Protein AF-A0A9D4VTW4-F1 (afdb_monomer_lite)

InterPro domains:
  IPR009448 UDP-glucose:Glycoprotein Glucosyltransferase [PF06427] (560-600)
  IPR009448 UDP-glucose:Glycoprotein Glucosyltransferase [PTHR11226] (355-601)
  IPR040692 UGGT, thioredoxin-like domain 3 [PF18402] (19-283)

Secondary structure (DSSP, 8-state):
---B-----PPPTT--PEE---STT-EES--TTT-GGGTTSB--GGGGSS---TT----BSS---EEEEEE-TTSHHHHHHHHHHHHHHHTT-SSEEEEEE--HHHHHHHHH---STTGGGPPPPHHHHHHHHHHHHHHHH-HHHHHHHHHHHHHHHHTT-SS-TT----HHHHHHHHHHHHTTT-SS-HHHHHHHHTT-HHHHHHHHHHHHHHHHHTGGGSSEEEEETTEEE-SSHHHHHHHHHHHHHHHHHHHHTTSS-TTS-HHHHHHHHHEES---TTTS-SSPP----TTHHHHSS--GGGGPPP---TTSSSS--SS----B--TTSHHHHHHHHHHHHHHHH--STHHHHIIIIIHHHHHHHHH---SSS-GGG--HHHHHHHHHHHHHHHHTS---S----GGG---SSSEEEE--TT-S-EEEEEE-TTSHHHHHHHHHHHHHHHHH--EEEEEE---S--SS-S--S--------TTTT---S-S--S------S--TTSEE-------TTEEEEEEEESS-SSSEEGGGS-TT----EEEEEEEEEEEEE---TTS---TT-EEEEE-SS-S-SEEEE--SSTTEEEEEE-SS--EEEE-

Foldseek 3Di:
DWAWFFDAQDDDDPLQFFAPLDDPQKAWPDQLQDDPVLVPAAQDPCQLQDDDPPLDAHSHSAALKEKEKEAQLQDLVRLVLLVVVVVCVVVPHNYTYIYQYADLVLLVVCVVDVDPVCNVVDDDDPSLLLQLLLVVCCVPPNNNLSSQLSNQLNVLVVVDPDDDDDPRRDPVSSLVSSCVSCVVPDDDDSVVVVVVSVVDVVSSVSRSVSNVQCVQQACSVPNMWIRMLRGTFDSDPVRVSVVSVVSSVVSNVCVVVVVDDSPDRNSCVSCVVRHDRYDHCVNDPPPDDDFDQCVCCCPDPNVVPVPHDDDADPVCPQPADLDTGTHTADPVDPVSVVVVVVVVVPRVVDDPSSVVCCVPQLVVVLVVLVVDDDPPDDPVCPGSVNSNVVSRNVRRVVSVDDDDPPDDDPPPDDADPQKDWQDDPPAPDEEEAEDAPLAPVVLVVVLVVVVCCVPRVHGYIYGHDHDPDDPDRSDPDDDDDWDDDPVLVPDPDPPPSGTDDDDPPDDQADFDADDDDDPPQFDKDWDDFPDDRGGDHLVPDPPVSDGDIDMDRPFTKDKDADADPVRFAPFQWKKAKDAPVGRGDWIWTQHRPRSMIMDTDDDDDIDMDTD

Radius of gyration: 33.98 Å; chains: 1; bounding box: 85×69×94 Å

Structure (mmCIF, N/CA/C/O backbone):
data_AF-A0A9D4VTW4-F1
#
_entry.id   AF-A0A9D4VTW4-F1
#
loop_
_atom_site.group_PDB
_atom_site.id
_atom_site.type_symbol
_atom_site.label_atom_id
_atom_site.label_alt_id
_atom_site.label_comp_id
_atom_site.label_asym_id
_atom_site.label_entity_id
_atom_site.label_seq_id
_atom_site.pdbx_PDB_ins_code
_atom_site.Cartn_x
_atom_site.Cartn_y
_atom_site.Cartn_z
_atom_site.occupancy
_atom_site.B_iso_or_equiv
_atom_site.auth_seq_id
_atom_site.auth_comp_id
_atom_site.auth_asym_id
_atom_site.auth_atom_id
_atom_site.pdbx_PDB_model_num
ATOM 1 N N . MET A 1 1 ? 24.074 -20.676 17.812 1.00 28.50 1 MET A N 1
ATOM 2 C CA . MET A 1 1 ? 23.589 -21.640 16.801 1.00 28.50 1 MET A CA 1
ATOM 3 C C . MET A 1 1 ? 22.209 -21.194 16.371 1.00 28.50 1 MET A C 1
ATOM 5 O O . MET A 1 1 ? 21.266 -21.345 17.136 1.00 28.50 1 MET A O 1
ATOM 9 N N . THR A 1 2 ? 22.116 -20.573 15.202 1.00 24.80 2 THR A N 1
ATOM 10 C CA . THR A 1 2 ? 20.864 -20.032 14.665 1.00 24.80 2 THR A CA 1
ATOM 11 C C . THR A 1 2 ? 20.174 -21.141 13.878 1.00 24.80 2 THR A C 1
ATOM 13 O O . THR A 1 2 ? 20.740 -21.631 12.908 1.00 24.80 2 THR A O 1
ATOM 16 N N . THR A 1 3 ? 18.994 -21.581 14.317 1.00 28.58 3 THR A N 1
ATOM 17 C CA . THR A 1 3 ? 18.165 -22.536 13.558 1.00 28.58 3 THR A CA 1
ATOM 18 C C . THR A 1 3 ? 17.071 -21.756 12.852 1.00 28.58 3 THR A C 1
ATOM 20 O O . THR A 1 3 ? 16.544 -20.812 13.439 1.00 28.58 3 THR A O 1
ATOM 23 N N . VAL A 1 4 ? 16.771 -22.119 11.602 1.00 27.42 4 VAL A N 1
ATOM 24 C CA . VAL A 1 4 ? 16.032 -21.252 10.684 1.00 27.42 4 VAL A CA 1
ATOM 25 C C . VAL A 1 4 ? 14.791 -21.974 10.082 1.00 27.42 4 VAL A C 1
ATOM 27 O O . VAL A 1 4 ? 14.955 -22.600 9.045 1.00 27.42 4 VAL A O 1
ATOM 30 N N . CYS A 1 5 ? 13.572 -21.902 10.709 1.00 31.17 5 CYS A N 1
ATOM 31 C CA . CYS A 1 5 ? 12.239 -22.448 10.215 1.00 31.17 5 CYS A CA 1
ATOM 32 C C . CYS A 1 5 ? 10.919 -21.510 10.195 1.00 31.17 5 CYS A C 1
ATOM 34 O O . CYS A 1 5 ? 10.189 -21.504 11.178 1.00 31.17 5 CYS A O 1
ATOM 36 N N . MET A 1 6 ? 10.628 -20.742 9.102 1.00 29.69 6 MET A N 1
ATOM 37 C CA . MET A 1 6 ? 10.018 -19.365 8.817 1.00 29.69 6 MET A CA 1
ATOM 38 C C . MET A 1 6 ? 8.586 -19.368 8.425 1.00 29.69 6 MET A C 1
ATOM 40 O O . MET A 1 6 ? 8.117 -20.375 7.957 1.00 29.69 6 MET A O 1
ATOM 44 N N . TRP A 1 7 ? 7.972 -18.192 8.388 1.00 28.70 7 TRP A N 1
ATOM 45 C CA . TRP A 1 7 ? 6.706 -18.042 7.722 1.00 28.70 7 TRP A CA 1
ATOM 46 C C . TRP A 1 7 ? 6.630 -16.823 6.819 1.00 28.70 7 TRP A C 1
ATOM 48 O O . TRP A 1 7 ? 6.886 -15.705 7.254 1.00 28.70 7 TRP A O 1
ATOM 58 N N . GLU A 1 8 ? 6.162 -17.071 5.602 1.00 29.61 8 GLU A N 1
ATOM 59 C CA . GLU A 1 8 ? 5.445 -16.098 4.791 1.00 29.61 8 GLU A CA 1
ATOM 60 C C . GLU A 1 8 ? 4.036 -16.657 4.571 1.00 29.61 8 GLU A C 1
ATOM 62 O O . GLU A 1 8 ? 3.867 -17.766 4.075 1.00 29.61 8 GLU A O 1
ATOM 67 N N . VAL A 1 9 ? 3.017 -15.893 4.959 1.00 28.67 9 VAL A N 1
ATOM 68 C CA . VAL A 1 9 ? 1.642 -16.096 4.495 1.00 28.67 9 VAL A CA 1
ATOM 69 C C . VAL A 1 9 ? 1.383 -14.949 3.541 1.00 28.67 9 VAL A C 1
ATOM 71 O O . VAL A 1 9 ? 1.337 -13.802 3.982 1.00 28.67 9 VAL A O 1
ATOM 74 N N . TYR A 1 10 ? 1.258 -15.231 2.243 1.00 36.84 10 TYR A N 1
ATOM 75 C CA . TYR A 1 10 ? 1.060 -14.159 1.276 1.00 36.84 10 TYR A CA 1
ATOM 76 C C . TYR A 1 10 ? -0.414 -13.772 1.120 1.00 36.84 10 TYR A C 1
ATOM 78 O O . TYR A 1 10 ? -1.282 -14.617 0.878 1.00 36.84 10 TYR A O 1
ATOM 86 N N . ALA A 1 11 ? -0.669 -12.470 1.225 1.00 30.23 11 ALA A N 1
ATOM 87 C CA . ALA A 1 11 ? -1.923 -11.841 0.847 1.00 30.23 11 ALA A CA 1
ATOM 88 C C . ALA A 1 11 ? -2.089 -11.896 -0.675 1.00 30.23 11 ALA A C 1
ATOM 90 O O . ALA A 1 11 ? -1.187 -11.503 -1.405 1.00 30.23 11 ALA A O 1
ATOM 91 N N . GLY A 1 12 ? -3.234 -12.374 -1.168 1.00 29.83 12 GLY A N 1
ATOM 92 C CA . GLY A 1 12 ? -3.516 -12.270 -2.601 1.00 29.83 12 GLY A CA 1
ATOM 93 C C . GLY A 1 12 ? -3.605 -10.802 -3.015 1.00 29.83 12 GLY A C 1
ATOM 94 O O . GLY A 1 12 ? -4.120 -9.989 -2.251 1.00 29.83 12 GLY A O 1
ATOM 95 N N . GLU A 1 13 ? -3.129 -10.479 -4.219 1.00 33.28 13 GLU A N 1
ATOM 96 C CA . GLU A 1 13 ? -3.271 -9.150 -4.822 1.00 33.28 13 GLU A CA 1
ATOM 97 C C . GLU A 1 13 ? -4.722 -8.649 -4.648 1.00 33.28 13 GLU A C 1
ATOM 99 O O . GLU A 1 13 ? -5.662 -9.272 -5.140 1.00 33.28 13 GLU A O 1
ATOM 104 N N . SER A 1 14 ? -4.904 -7.535 -3.928 1.00 40.53 14 SER A N 1
ATOM 105 C CA . SER A 1 14 ? -6.191 -6.884 -3.599 1.00 40.53 14 SER A CA 1
ATOM 106 C C . SER A 1 14 ? -7.183 -7.599 -2.654 1.00 40.53 14 SER A C 1
ATOM 108 O O . SER A 1 14 ? -8.267 -7.058 -2.421 1.00 40.53 14 SER A O 1
ATOM 110 N N . ASP A 1 15 ? -6.822 -8.719 -2.014 1.00 47.00 15 ASP A N 1
ATOM 111 C CA . ASP A 1 15 ? -7.605 -9.278 -0.893 1.00 47.00 15 ASP A CA 1
ATOM 112 C C . ASP A 1 15 ? -7.419 -8.397 0.369 1.00 47.00 15 ASP A C 1
ATOM 114 O O . ASP A 1 15 ? -6.672 -8.751 1.283 1.00 47.00 15 ASP A O 1
ATOM 118 N N . MET A 1 16 ? -8.087 -7.234 0.444 1.00 63.81 16 MET A N 1
ATOM 119 C CA . MET A 1 16 ? -8.122 -6.436 1.680 1.00 63.81 16 MET A CA 1
ATOM 120 C C . MET A 1 16 ? -8.770 -7.270 2.794 1.00 63.81 16 MET A C 1
ATOM 122 O O . MET A 1 16 ? -9.972 -7.555 2.754 1.00 63.81 16 MET A O 1
ATOM 126 N N . PHE A 1 17 ? -7.986 -7.674 3.791 1.00 73.62 17 PHE A N 1
ATOM 127 C CA . PHE A 1 17 ? -8.484 -8.537 4.857 1.00 73.62 17 PHE A CA 1
ATOM 128 C C . PHE A 1 17 ? -9.530 -7.821 5.711 1.00 73.62 17 PHE A C 1
ATOM 130 O O . PHE A 1 17 ? -9.332 -6.687 6.150 1.00 73.62 17 PHE A O 1
ATOM 137 N N . ARG A 1 18 ? -10.629 -8.519 6.010 1.00 86.25 18 ARG A N 1
ATOM 138 C CA . ARG A 1 18 ? -11.649 -8.040 6.943 1.00 86.25 18 ARG A CA 1
ATOM 139 C C . ARG A 1 18 ? -11.448 -8.686 8.304 1.00 86.25 18 ARG A C 1
ATOM 141 O O . ARG A 1 18 ? -11.445 -9.903 8.406 1.00 86.25 18 ARG A O 1
ATOM 148 N N . VAL A 1 19 ? -11.323 -7.897 9.361 1.00 87.81 19 VAL A N 1
ATOM 149 C CA . VAL A 1 19 ? -11.258 -8.378 10.744 1.00 87.81 19 VAL A CA 1
ATOM 150 C C . VAL A 1 19 ? -12.671 -8.673 11.253 1.00 87.81 19 VAL A C 1
ATOM 152 O O . VAL A 1 19 ? -13.541 -7.800 11.227 1.00 87.81 19 VAL A O 1
ATOM 155 N N . ASP A 1 20 ? -12.912 -9.886 11.753 1.00 89.12 20 ASP A N 1
ATOM 156 C CA . ASP A 1 20 ? -14.178 -10.255 12.393 1.00 89.12 20 ASP A CA 1
ATOM 157 C C . ASP A 1 20 ? -14.248 -9.701 13.823 1.00 89.12 20 ASP A C 1
ATOM 159 O O . ASP A 1 20 ? -13.893 -10.354 14.803 1.00 89.12 20 ASP A O 1
ATOM 163 N N . PHE A 1 21 ? -14.721 -8.460 13.939 1.00 88.94 21 PHE A N 1
ATOM 164 C CA . PHE A 1 21 ? -14.881 -7.754 15.212 1.00 88.94 21 PHE A CA 1
ATOM 165 C C . PHE A 1 21 ? -16.190 -8.086 15.957 1.00 88.94 21 PHE A C 1
ATOM 167 O O . PHE A 1 21 ? -16.496 -7.442 16.968 1.00 88.94 21 PHE A O 1
ATOM 174 N N . ARG A 1 22 ? -17.000 -9.051 15.486 1.00 88.12 22 ARG A N 1
ATOM 175 C CA . ARG A 1 22 ? -18.321 -9.350 16.072 1.00 88.12 22 ARG A CA 1
ATOM 176 C C . ARG A 1 22 ? -18.183 -9.835 17.515 1.00 88.12 22 ARG A C 1
ATOM 178 O O . ARG A 1 22 ? -17.827 -10.977 17.790 1.00 88.12 22 ARG A O 1
ATOM 185 N N . SER A 1 23 ? -18.511 -8.959 18.461 1.00 84.75 23 SER A N 1
ATOM 186 C CA . SER A 1 23 ? -18.488 -9.267 19.889 1.00 84.75 23 SER A CA 1
ATOM 187 C C . SER A 1 23 ? -19.544 -8.477 20.662 1.00 84.75 23 SER A C 1
ATOM 189 O O . SER A 1 23 ? -20.019 -7.428 20.226 1.00 84.75 23 SER A O 1
ATOM 191 N N . THR A 1 24 ? -19.875 -8.959 21.860 1.00 82.44 24 THR A N 1
ATOM 192 C CA . THR A 1 24 ? -20.748 -8.277 22.832 1.00 82.44 24 THR A CA 1
ATOM 193 C C . THR A 1 24 ? -20.161 -6.968 23.374 1.00 82.44 24 THR A C 1
ATOM 195 O O . THR A 1 24 ? -20.886 -6.183 23.985 1.00 82.44 24 THR A O 1
ATOM 198 N N . HIS A 1 25 ? -18.866 -6.733 23.147 1.00 88.00 25 HIS A N 1
ATOM 199 C CA . HIS A 1 25 ? -18.105 -5.583 23.635 1.00 88.00 25 HIS A CA 1
ATOM 200 C C . HIS A 1 25 ? -18.086 -4.410 22.643 1.00 88.00 25 HIS A C 1
ATOM 202 O O . HIS A 1 25 ? -17.553 -3.355 22.964 1.00 88.00 25 HIS A O 1
ATOM 208 N N . VAL A 1 26 ? -18.686 -4.545 21.453 1.00 91.06 26 VAL A N 1
ATOM 209 C CA . VAL A 1 26 ? -18.862 -3.411 20.532 1.00 91.06 26 VAL A CA 1
ATOM 210 C C . VAL A 1 26 ? -20.073 -2.580 20.958 1.00 91.06 26 VAL A C 1
ATOM 212 O O . VAL A 1 26 ? -21.210 -3.056 21.001 1.00 91.06 26 VAL A O 1
ATOM 215 N N . HIS A 1 27 ? -19.838 -1.308 21.262 1.00 93.06 27 HIS A N 1
ATOM 216 C CA . HIS A 1 27 ? -20.856 -0.366 21.712 1.00 93.06 27 HIS A CA 1
ATOM 217 C C . HIS A 1 27 ? -21.333 0.504 20.544 1.00 93.06 27 HIS A C 1
ATOM 219 O O . HIS A 1 27 ? -20.733 1.534 20.250 1.00 93.06 27 HIS A O 1
ATOM 225 N N . TYR A 1 28 ? -22.417 0.097 19.878 1.00 93.88 28 TYR A N 1
ATOM 226 C CA . TYR A 1 28 ? -23.031 0.873 18.793 1.00 93.88 28 TYR A CA 1
ATOM 227 C C . TYR A 1 28 ? -23.793 2.095 19.315 1.00 93.88 28 TYR A C 1
ATOM 229 O O . TYR A 1 28 ? -24.642 1.950 20.192 1.00 93.88 28 TYR A O 1
ATOM 237 N N . LEU A 1 29 ? -23.520 3.272 18.746 1.00 93.19 29 LEU A N 1
ATOM 238 C CA . LEU A 1 29 ? -24.198 4.534 19.066 1.00 93.19 29 LEU A CA 1
ATOM 239 C C . LEU A 1 29 ? -25.601 4.610 18.443 1.00 93.19 29 LEU A C 1
ATOM 241 O O . LEU A 1 29 ? -26.514 5.137 19.072 1.00 93.19 29 LEU A O 1
ATOM 245 N N . ASN A 1 30 ? -25.768 4.080 17.228 1.00 93.38 30 ASN A N 1
ATOM 246 C CA . ASN A 1 30 ? -27.001 4.156 16.443 1.00 93.38 30 ASN A CA 1
ATOM 247 C C . ASN A 1 30 ? -27.409 2.802 15.824 1.00 93.38 30 ASN A C 1
ATOM 249 O O . ASN A 1 30 ? -26.611 1.865 15.681 1.00 93.38 30 ASN A O 1
ATOM 253 N N . ASN A 1 31 ? -28.671 2.715 15.406 1.00 91.62 31 ASN A N 1
ATOM 254 C CA . ASN A 1 31 ? -29.213 1.653 14.572 1.00 91.62 31 ASN A CA 1
ATOM 255 C C . ASN A 1 31 ? -30.052 2.238 13.420 1.00 91.62 31 ASN A C 1
ATOM 257 O O . ASN A 1 31 ? -31.198 2.653 13.600 1.00 91.62 31 ASN A O 1
ATOM 261 N N . LEU A 1 32 ? -29.489 2.202 12.206 1.00 91.12 32 LEU A N 1
ATOM 262 C CA . LEU A 1 32 ? -30.102 2.737 10.981 1.00 91.12 32 LEU A CA 1
ATOM 263 C C . LEU A 1 32 ? -31.482 2.139 10.656 1.00 91.12 32 LEU A C 1
ATOM 265 O O . LEU A 1 32 ? -32.271 2.768 9.956 1.00 91.12 32 LEU A O 1
ATOM 269 N N . GLU A 1 33 ? -31.782 0.930 11.134 1.00 90.31 33 GLU A N 1
ATOM 270 C CA . GLU A 1 33 ? -33.054 0.249 10.864 1.00 90.31 33 GLU A CA 1
ATOM 271 C C . GLU A 1 33 ? -34.133 0.571 11.907 1.00 90.31 33 GLU A C 1
ATOM 273 O O . GLU A 1 33 ? -35.311 0.666 11.554 1.00 90.31 33 GLU A O 1
ATOM 278 N N . GLU A 1 34 ? -33.754 0.804 13.165 1.00 90.81 34 GLU A N 1
ATOM 279 C CA . GLU A 1 34 ? -34.679 0.924 14.302 1.00 90.81 34 GLU A CA 1
ATOM 280 C C . GLU A 1 34 ? -34.909 2.371 14.760 1.00 90.81 34 GLU A C 1
ATOM 282 O O . GLU A 1 34 ? -36.046 2.718 15.095 1.00 90.81 34 GLU A O 1
ATOM 287 N N . ASP A 1 35 ? -33.881 3.229 14.751 1.00 91.00 35 ASP A N 1
ATOM 288 C CA . ASP A 1 35 ? -33.972 4.539 15.401 1.00 91.00 35 ASP A CA 1
ATOM 289 C C . ASP A 1 35 ? -34.968 5.470 14.696 1.00 91.00 35 ASP A C 1
ATOM 291 O O . ASP A 1 35 ? -34.979 5.628 13.469 1.00 91.00 35 ASP A O 1
ATOM 295 N N . GLY A 1 36 ? -35.753 6.203 15.493 1.00 88.56 36 GLY A N 1
ATOM 296 C CA . GLY A 1 36 ? -36.724 7.178 14.988 1.00 88.56 36 GLY A CA 1
ATOM 297 C C . GLY A 1 36 ? -36.108 8.274 14.105 1.00 88.56 36 GLY A C 1
ATOM 298 O O . GLY A 1 36 ? -36.799 8.810 13.237 1.00 88.56 36 GLY A O 1
ATOM 299 N N . LYS A 1 37 ? -34.807 8.555 14.270 1.00 89.12 37 LYS A N 1
ATOM 300 C CA . LYS A 1 37 ? -34.032 9.506 13.458 1.00 89.12 37 LYS A CA 1
ATOM 301 C C . LYS A 1 37 ? -34.052 9.160 11.963 1.00 89.12 37 LYS A C 1
ATOM 303 O O . LYS A 1 37 ? -34.199 10.056 11.136 1.00 89.12 37 LYS A O 1
ATOM 308 N N . TYR A 1 38 ? -33.973 7.873 11.622 1.00 91.56 38 TYR A N 1
ATOM 309 C CA . TYR A 1 38 ? -33.870 7.386 10.241 1.00 91.56 38 TYR A CA 1
ATOM 310 C C . TYR A 1 38 ? -35.226 6.994 9.635 1.00 91.56 38 TYR A C 1
ATOM 312 O O . TYR A 1 38 ? -35.289 6.449 8.536 1.00 91.56 38 TYR A O 1
ATOM 320 N N . LYS A 1 39 ? -36.345 7.288 10.315 1.00 90.12 39 LYS A N 1
ATOM 321 C CA . LYS A 1 39 ? -37.698 6.892 9.880 1.00 90.12 39 LYS A CA 1
ATOM 322 C C . LYS A 1 39 ? -38.086 7.425 8.492 1.00 90.12 39 LYS A C 1
ATOM 324 O O . LYS A 1 39 ? -38.875 6.781 7.805 1.00 90.12 39 LYS A O 1
ATOM 329 N N . TRP A 1 40 ? -37.550 8.581 8.104 1.00 89.56 40 TRP A N 1
ATOM 330 C CA . TRP A 1 40 ? -37.791 9.251 6.816 1.00 89.56 40 TRP A CA 1
ATOM 331 C C . TRP A 1 40 ? -37.041 8.599 5.649 1.00 89.56 40 TRP A C 1
ATOM 333 O O . TRP A 1 40 ? -37.392 8.820 4.491 1.00 89.56 40 TRP A O 1
ATOM 343 N N . TRP A 1 41 ? -35.994 7.826 5.946 1.00 91.44 41 TRP A N 1
ATOM 344 C CA . TRP A 1 41 ? -35.188 7.145 4.943 1.00 91.44 41 TRP A CA 1
ATOM 345 C C . TRP A 1 41 ? -35.923 5.916 4.415 1.00 91.44 41 TRP A C 1
ATOM 347 O O . TRP A 1 41 ? -36.649 5.223 5.137 1.00 91.44 41 TRP A O 1
ATOM 357 N N . ARG A 1 42 ? -35.720 5.629 3.133 1.00 89.81 42 ARG A N 1
ATOM 358 C CA . ARG A 1 42 ? -36.356 4.498 2.461 1.00 89.81 42 ARG A CA 1
ATOM 359 C C . ARG A 1 42 ? -35.579 3.217 2.758 1.00 89.81 42 ARG A C 1
ATOM 361 O O . ARG A 1 42 ? -34.358 3.223 2.871 1.00 89.81 42 ARG A O 1
ATOM 368 N N . ASN A 1 43 ? -36.292 2.103 2.879 1.00 87.12 43 ASN A N 1
ATOM 369 C CA . ASN A 1 43 ? -35.738 0.784 3.210 1.00 87.12 43 ASN A CA 1
ATOM 370 C C . ASN A 1 43 ? -35.455 -0.092 1.970 1.00 87.12 43 ASN A C 1
ATOM 372 O O . ASN A 1 43 ? -35.192 -1.288 2.102 1.00 87.12 43 ASN A O 1
ATOM 376 N N . ASN A 1 44 ? -35.546 0.472 0.763 1.00 88.94 44 ASN A N 1
ATOM 377 C CA . ASN A 1 44 ? -35.358 -0.265 -0.480 1.00 88.94 44 ASN A CA 1
ATOM 378 C C . ASN A 1 44 ? -33.868 -0.364 -0.838 1.00 88.94 44 ASN A C 1
ATOM 380 O O . ASN A 1 44 ? -33.237 0.628 -1.190 1.00 88.94 44 ASN A O 1
ATOM 384 N N . LEU A 1 45 ? -33.323 -1.581 -0.805 1.00 87.56 45 LEU A N 1
ATOM 385 C CA . LEU A 1 45 ? -31.921 -1.860 -1.128 1.00 87.56 45 LEU A CA 1
ATOM 386 C C . LEU A 1 45 ? -31.536 -1.438 -2.557 1.00 87.56 45 LEU A C 1
ATOM 388 O O . LEU A 1 45 ? -30.409 -1.007 -2.779 1.00 87.56 45 LEU A O 1
ATOM 392 N N . ASN A 1 46 ? -32.473 -1.489 -3.510 1.00 87.94 46 ASN A N 1
ATOM 393 C CA . ASN A 1 46 ? -32.211 -1.141 -4.912 1.00 87.94 46 ASN A CA 1
ATOM 394 C C . ASN A 1 46 ? -31.846 0.343 -5.109 1.00 87.94 46 ASN A C 1
ATOM 396 O O . ASN A 1 46 ? -31.316 0.709 -6.154 1.00 87.94 46 ASN A O 1
ATOM 400 N N . GLU A 1 47 ? -32.072 1.203 -4.110 1.00 86.94 47 GLU A N 1
ATOM 401 C CA . GLU A 1 47 ? -31.636 2.604 -4.146 1.00 86.94 47 GLU A CA 1
ATOM 402 C C . GLU A 1 47 ? -30.116 2.767 -4.071 1.00 86.94 47 GLU A C 1
ATOM 404 O O . GLU A 1 47 ? -29.603 3.838 -4.399 1.00 86.94 47 GLU A O 1
ATOM 409 N N . ILE A 1 48 ? -29.371 1.707 -3.732 1.00 88.69 48 ILE A N 1
ATOM 410 C CA . ILE A 1 48 ? -27.916 1.708 -3.883 1.00 88.69 48 ILE A CA 1
ATOM 411 C C . ILE A 1 48 ? -27.491 1.785 -5.361 1.00 88.69 48 ILE A C 1
ATOM 413 O O . ILE A 1 48 ? -26.432 2.328 -5.651 1.00 88.69 48 ILE A O 1
ATOM 417 N N . LEU A 1 49 ? -28.323 1.322 -6.303 1.00 88.56 49 LEU A N 1
ATOM 418 C CA . LEU A 1 49 ? -27.988 1.225 -7.733 1.00 88.56 49 LEU A CA 1
ATOM 419 C C . LEU A 1 49 ? -28.279 2.504 -8.545 1.00 88.56 49 LEU A C 1
ATOM 421 O O . LEU A 1 49 ? -27.833 2.626 -9.681 1.00 88.56 49 LEU A O 1
ATOM 425 N N . VAL A 1 50 ? -29.042 3.458 -8.002 1.00 85.75 50 VAL A N 1
ATOM 426 C CA . VAL A 1 50 ? -29.444 4.686 -8.721 1.0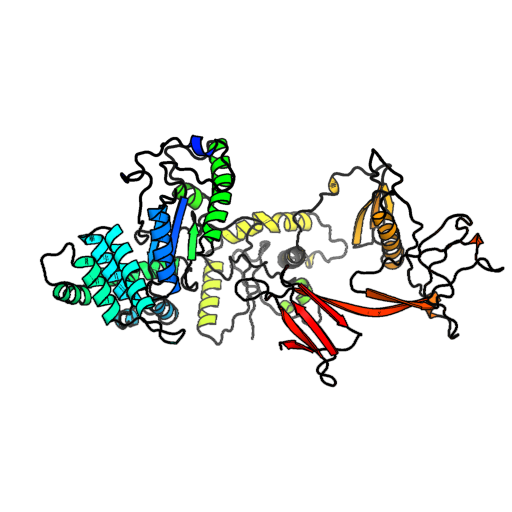0 85.75 50 VAL A CA 1
ATOM 427 C C . VAL A 1 50 ? -28.240 5.633 -8.846 1.00 85.75 50 VAL A C 1
ATOM 429 O O . VAL A 1 50 ? -27.642 5.920 -7.817 1.00 85.75 50 VAL A O 1
ATOM 432 N N . PRO A 1 51 ? -27.845 6.168 -10.012 1.00 80.50 51 PRO A N 1
ATOM 433 C CA . PRO A 1 51 ? -26.698 7.082 -10.084 1.00 80.50 51 PRO A CA 1
ATOM 434 C C . PRO A 1 51 ? -26.887 8.326 -9.191 1.00 80.50 51 PRO A C 1
ATOM 436 O O . PRO A 1 51 ? -27.979 8.888 -9.122 1.00 80.50 51 PRO A O 1
ATOM 439 N N . VAL A 1 52 ? -25.819 8.741 -8.503 1.00 80.81 52 VAL A N 1
ATOM 440 C CA . VAL A 1 52 ? -25.742 9.964 -7.677 1.00 80.81 52 VAL A CA 1
ATOM 441 C C . VAL A 1 52 ? -24.502 10.761 -8.071 1.00 80.81 52 VAL A C 1
ATOM 443 O O . VAL A 1 52 ? -23.599 10.216 -8.709 1.00 80.81 52 VAL A O 1
ATOM 446 N N . PHE A 1 53 ? -24.446 12.041 -7.704 1.00 79.00 53 PHE A N 1
ATOM 447 C CA . PHE A 1 53 ? -23.247 12.845 -7.931 1.00 79.00 53 PHE A CA 1
ATOM 448 C C . PHE A 1 53 ? -22.072 12.337 -7.069 1.00 79.00 53 PHE A C 1
ATOM 450 O O . PHE A 1 53 ? -22.305 11.907 -5.935 1.00 79.00 53 PHE A O 1
ATOM 457 N N . PRO A 1 54 ? -20.821 12.387 -7.568 1.00 70.38 54 PRO A N 1
ATOM 458 C CA . PRO A 1 54 ? -19.639 12.038 -6.780 1.00 70.38 54 PRO A CA 1
ATOM 459 C C . PRO A 1 54 ? -19.603 12.783 -5.437 1.00 70.38 54 PRO A C 1
ATOM 461 O O . PRO A 1 54 ? -19.923 13.969 -5.374 1.00 70.38 54 PRO A O 1
ATOM 464 N N . GLY A 1 55 ? -19.254 12.073 -4.361 1.00 71.44 55 GLY A N 1
ATOM 465 C CA . GLY A 1 55 ? -19.263 12.596 -2.987 1.00 71.44 55 GLY A CA 1
ATOM 466 C C . GLY A 1 55 ? -20.634 12.614 -2.290 1.00 71.44 55 GLY A C 1
ATOM 467 O O . GLY A 1 55 ? -20.696 12.853 -1.086 1.00 71.44 55 GLY A O 1
ATOM 468 N N . GLN A 1 56 ? -21.746 12.330 -2.984 1.00 82.19 56 GLN A N 1
ATOM 469 C CA . GLN A 1 56 ? -23.070 12.291 -2.355 1.00 82.19 56 GLN A CA 1
ATOM 470 C C . GLN A 1 56 ? -23.381 10.915 -1.738 1.00 82.19 56 GLN A C 1
ATOM 472 O O . GLN A 1 56 ? -23.706 9.954 -2.438 1.00 82.19 56 GLN A O 1
ATOM 477 N N . LEU A 1 57 ? -23.366 10.835 -0.404 1.00 83.50 57 LEU A N 1
ATOM 478 C CA . LEU A 1 57 ? -23.720 9.619 0.337 1.00 83.50 57 LEU A CA 1
ATOM 479 C C . LEU A 1 57 ? -25.226 9.292 0.268 1.00 83.50 57 LEU A C 1
ATOM 481 O O . LEU A 1 57 ? -26.091 10.171 0.308 1.00 83.50 57 LEU A O 1
ATOM 485 N N . ARG A 1 58 ? -25.552 7.994 0.214 1.00 86.44 58 ARG A N 1
ATOM 486 C CA . ARG A 1 58 ? -26.928 7.486 0.063 1.00 86.44 58 ARG A CA 1
ATOM 487 C C . ARG A 1 58 ? -27.616 7.260 1.404 1.00 86.44 58 ARG A C 1
ATOM 489 O O . ARG A 1 58 ? -27.188 6.427 2.196 1.00 86.44 58 ARG A O 1
ATOM 496 N N . GLN A 1 59 ? -28.748 7.919 1.617 1.00 88.94 59 GLN A N 1
ATOM 497 C CA . GLN A 1 59 ? -29.560 7.781 2.830 1.00 88.94 59 GLN A CA 1
ATOM 498 C C . GLN A 1 59 ? -30.524 6.584 2.742 1.00 88.94 59 GLN A C 1
ATOM 500 O O . GLN A 1 59 ? -31.718 6.742 2.485 1.00 88.94 59 GLN A O 1
ATOM 505 N N . ILE A 1 60 ? -29.993 5.374 2.944 1.00 90.31 60 ILE A N 1
ATOM 506 C CA . ILE A 1 60 ? -30.762 4.119 2.937 1.00 90.31 60 ILE A CA 1
ATOM 507 C C . ILE A 1 60 ? -30.983 3.648 4.378 1.00 90.31 60 ILE A C 1
ATOM 509 O O . ILE A 1 60 ? -30.044 3.549 5.166 1.00 90.31 60 ILE A O 1
ATOM 513 N N . ARG A 1 61 ? -32.227 3.305 4.725 1.00 92.00 61 ARG A N 1
ATOM 514 C CA . ARG A 1 61 ? -32.624 2.778 6.041 1.00 92.00 61 ARG A CA 1
ATOM 515 C C . ARG A 1 61 ? -32.264 1.293 6.191 1.00 92.00 61 ARG A C 1
ATOM 517 O O . ARG A 1 61 ? -33.144 0.446 6.345 1.00 92.00 61 ARG A O 1
ATOM 524 N N . LYS A 1 62 ? -30.974 0.973 6.068 1.00 90.38 62 LYS A N 1
ATOM 525 C CA . LYS A 1 62 ? -30.416 -0.377 6.220 1.00 90.38 62 LYS A CA 1
ATOM 526 C C . LYS A 1 62 ? -28.973 -0.313 6.733 1.00 90.38 62 LYS A C 1
ATOM 528 O O . LYS A 1 62 ? -28.223 0.580 6.351 1.00 90.38 62 LYS A O 1
ATOM 533 N N . LYS A 1 63 ? -28.563 -1.281 7.557 1.00 92.00 63 LYS A N 1
ATOM 534 C CA . LYS A 1 63 ? -27.188 -1.456 8.059 1.00 92.00 63 LYS A CA 1
ATOM 535 C C . LYS A 1 63 ? -26.227 -1.929 6.949 1.00 92.00 63 LYS A C 1
ATOM 537 O O . LYS A 1 63 ? -25.848 -3.096 6.904 1.00 92.00 63 LYS A O 1
ATOM 542 N N . LEU A 1 64 ? -25.869 -1.035 6.026 1.00 90.94 64 LEU A N 1
ATOM 543 C CA . LEU A 1 64 ? -24.931 -1.320 4.925 1.00 90.94 64 LEU A CA 1
ATOM 544 C C . LEU A 1 64 ? -23.461 -1.121 5.328 1.00 90.94 64 LEU A C 1
ATOM 546 O O . LEU A 1 64 ? -22.599 -1.896 4.920 1.00 90.94 64 LEU A O 1
ATOM 550 N N . PHE A 1 65 ? -23.195 -0.102 6.148 1.00 93.25 65 PHE A N 1
ATOM 551 C CA . PHE A 1 65 ? -21.856 0.305 6.569 1.00 93.25 65 PHE A CA 1
ATOM 552 C C . PHE A 1 65 ? -21.753 0.285 8.092 1.00 93.25 65 PHE A C 1
ATOM 554 O O . PHE A 1 65 ? -22.583 0.884 8.783 1.00 93.25 65 PHE A O 1
ATOM 561 N N . HIS A 1 66 ? -20.734 -0.393 8.610 1.00 94.00 66 HIS A N 1
ATOM 562 C CA . HIS A 1 66 ? -20.410 -0.475 10.030 1.00 94.00 66 HIS A CA 1
ATOM 563 C C . HIS A 1 66 ? -19.022 0.116 10.250 1.00 94.00 66 HIS A C 1
ATOM 565 O O . HIS A 1 66 ? -18.052 -0.488 9.809 1.00 94.00 66 HIS A O 1
ATOM 571 N N . ALA A 1 67 ? -18.937 1.258 10.932 1.00 94.19 67 ALA A N 1
ATOM 572 C CA . ALA A 1 67 ? -17.682 1.888 11.335 1.00 94.19 67 ALA A CA 1
ATOM 573 C C . ALA A 1 67 ? -17.466 1.649 12.832 1.00 94.19 67 ALA A C 1
ATOM 575 O O . ALA A 1 67 ? -18.149 2.255 13.663 1.00 94.19 67 ALA A O 1
ATOM 576 N N . VAL A 1 68 ? -16.551 0.744 13.179 1.00 93.81 68 VAL A N 1
ATOM 577 C CA . VAL A 1 68 ? -16.200 0.438 14.571 1.00 93.81 68 VAL A CA 1
ATOM 578 C C . VAL A 1 68 ? -14.811 0.971 14.878 1.00 93.81 68 VAL A C 1
ATOM 580 O O . VAL A 1 68 ? -13.826 0.511 14.311 1.00 93.81 68 VAL A O 1
ATOM 583 N N . PHE A 1 69 ? -14.743 1.929 15.796 1.00 92.75 69 PHE A N 1
ATOM 584 C CA . PHE A 1 69 ? -13.498 2.517 16.272 1.00 92.75 69 PHE A CA 1
ATOM 585 C C . PHE A 1 69 ? -12.975 1.722 17.468 1.00 92.75 69 PHE A C 1
ATOM 587 O O . PHE A 1 69 ? -13.679 1.560 18.468 1.00 92.75 69 PHE A O 1
ATOM 594 N N . VAL A 1 70 ? -11.748 1.222 17.370 1.00 91.62 70 VAL A N 1
ATOM 595 C CA . VAL A 1 70 ? -11.048 0.500 18.435 1.00 91.62 70 VAL A CA 1
ATOM 596 C C . VAL A 1 70 ? -10.023 1.454 19.040 1.00 91.62 70 VAL A C 1
ATOM 598 O O . VAL A 1 70 ? -9.041 1.794 18.383 1.00 91.62 70 VAL A O 1
ATOM 601 N N . LEU A 1 71 ? -10.277 1.916 20.268 1.00 91.12 71 LEU A N 1
ATOM 602 C CA . LEU A 1 71 ? -9.536 3.022 20.887 1.00 91.12 71 LEU A CA 1
ATOM 603 C C . LEU A 1 71 ? -9.332 2.838 22.397 1.00 91.12 71 LEU A C 1
ATOM 605 O O . LEU A 1 71 ? -10.155 2.220 23.083 1.00 91.12 71 LEU A O 1
ATOM 609 N N . ASP A 1 72 ? -8.255 3.426 22.917 1.00 89.56 72 ASP A N 1
ATOM 610 C CA . ASP A 1 72 ? -8.034 3.592 24.355 1.00 89.56 72 ASP A CA 1
ATOM 611 C C . ASP A 1 72 ? -8.581 4.965 24.798 1.00 89.56 72 ASP A C 1
ATOM 613 O O . ASP A 1 72 ? -8.074 5.998 24.348 1.00 89.56 72 ASP A O 1
ATOM 617 N N . PRO A 1 73 ? -9.608 5.022 25.668 1.00 86.56 73 PRO A N 1
ATOM 618 C CA . PRO A 1 73 ? -10.275 6.270 26.033 1.00 86.56 73 PRO A CA 1
ATOM 619 C C . PRO A 1 73 ? -9.458 7.171 26.976 1.00 86.56 73 PRO A C 1
ATOM 621 O O . PRO A 1 73 ? -9.961 8.218 27.373 1.00 86.56 73 PRO A O 1
ATOM 624 N N . ALA A 1 74 ? -8.239 6.780 27.366 1.00 84.75 74 ALA A N 1
ATOM 625 C CA . ALA A 1 74 ? -7.296 7.658 28.063 1.00 84.75 74 ALA A CA 1
ATOM 626 C C . ALA A 1 74 ? -6.285 8.345 27.120 1.00 84.75 74 ALA A C 1
ATOM 628 O O . ALA A 1 74 ? -5.449 9.106 27.598 1.00 84.75 74 ALA A O 1
ATOM 629 N N . THR A 1 75 ? -6.335 8.074 25.810 1.00 84.50 75 THR A N 1
ATOM 630 C CA . THR A 1 75 ? -5.471 8.718 24.803 1.00 84.50 75 THR A CA 1
ATOM 631 C C . THR A 1 75 ? -6.173 9.908 24.148 1.00 84.50 75 THR A C 1
ATOM 633 O O . THR A 1 75 ? -7.374 9.839 23.882 1.00 84.50 75 THR A O 1
ATOM 636 N N . THR A 1 76 ? -5.423 10.972 23.845 1.00 82.56 76 THR A N 1
ATOM 637 C CA . THR A 1 76 ? -5.908 12.170 23.127 1.00 82.56 76 THR A CA 1
ATOM 638 C C . THR A 1 76 ? -6.577 11.789 21.809 1.00 82.56 76 THR A C 1
ATOM 640 O O . THR A 1 76 ? -7.767 12.021 21.618 1.00 82.56 76 THR A O 1
ATOM 643 N N . PHE A 1 77 ? -5.850 11.055 20.970 1.00 81.56 77 PHE A N 1
ATOM 644 C CA . PHE A 1 77 ? -6.312 10.560 19.677 1.00 81.56 77 PHE A CA 1
ATOM 645 C C . PHE A 1 77 ? -7.605 9.717 19.781 1.00 81.56 77 PHE A C 1
ATOM 647 O O . PHE A 1 77 ? -8.517 9.808 18.950 1.00 81.56 77 PHE A O 1
ATOM 654 N N . GLY A 1 78 ? -7.722 8.887 20.825 1.00 84.50 78 GLY A N 1
ATOM 655 C CA . GLY A 1 78 ? -8.937 8.118 21.098 1.00 84.50 78 GLY A CA 1
ATOM 656 C C . GLY A 1 78 ? -10.135 9.012 21.434 1.00 84.50 78 GLY A C 1
ATOM 657 O O . GLY A 1 78 ? -11.239 8.761 20.951 1.00 84.50 78 GLY A O 1
ATOM 658 N N . LEU A 1 79 ? -9.924 10.069 22.221 1.00 84.88 79 LEU A N 1
ATOM 659 C CA . LEU A 1 79 ? -10.952 11.043 22.595 1.00 84.88 79 LEU A CA 1
ATOM 660 C C . LEU A 1 79 ? -11.382 11.932 21.411 1.00 84.88 79 LEU A C 1
ATOM 662 O O . LEU A 1 79 ? -12.582 12.124 21.207 1.00 84.88 79 LEU A O 1
ATOM 666 N N . GLU A 1 80 ? -10.448 12.374 20.570 1.00 87.25 80 GLU A N 1
ATOM 667 C CA . GLU A 1 80 ? -10.729 13.081 19.308 1.00 87.25 80 GLU A CA 1
ATOM 668 C C . GLU A 1 80 ? -11.597 12.237 18.363 1.00 87.25 80 GLU A C 1
ATOM 670 O O . GLU A 1 80 ? -12.615 12.708 17.841 1.00 87.25 80 GLU A O 1
ATOM 675 N N . SER A 1 81 ? -11.266 10.947 18.224 1.00 88.88 81 SER A N 1
ATOM 676 C CA . SER A 1 81 ? -12.051 9.986 17.436 1.00 88.88 81 SER A CA 1
ATOM 677 C C . SER A 1 81 ? -13.514 9.910 17.907 1.00 88.88 81 SER A C 1
ATOM 679 O O . SER A 1 81 ? -14.429 9.734 17.100 1.00 88.88 81 SER A O 1
ATOM 681 N N . ILE A 1 82 ? -13.774 10.079 19.209 1.00 91.00 82 ILE A N 1
ATOM 682 C CA . ILE A 1 82 ? -15.130 10.065 19.777 1.00 91.00 82 ILE A CA 1
ATOM 683 C C . ILE A 1 82 ? -15.913 11.336 19.425 1.00 91.00 82 ILE A C 1
ATOM 685 O O . ILE A 1 82 ? -17.102 11.247 19.098 1.00 91.00 82 ILE A O 1
ATOM 689 N N . ASP A 1 83 ? -15.277 12.508 19.444 1.00 90.06 83 ASP A N 1
ATOM 690 C CA . ASP A 1 83 ? -15.926 13.747 19.007 1.00 90.06 83 ASP A CA 1
ATOM 691 C C . ASP A 1 83 ? -16.215 13.734 17.496 1.00 90.06 83 ASP A C 1
ATOM 693 O O . ASP A 1 83 ? -17.306 14.155 17.086 1.00 90.06 83 ASP A O 1
ATOM 697 N N . MET A 1 84 ? -15.336 13.134 16.680 1.00 90.50 84 MET A N 1
ATOM 698 C CA . MET A 1 84 ? -15.612 12.854 15.265 1.00 90.50 84 MET A CA 1
ATOM 699 C C . MET A 1 84 ? -16.850 11.954 15.096 1.00 90.50 84 MET A C 1
ATOM 701 O O . MET A 1 84 ? -17.779 12.329 14.375 1.00 90.50 84 MET A O 1
ATOM 705 N N . ILE A 1 85 ? -16.942 10.819 15.809 1.00 92.19 85 ILE A N 1
ATOM 706 C CA . ILE A 1 85 ? -18.133 9.939 15.789 1.00 92.19 85 ILE A CA 1
ATOM 707 C C . ILE A 1 85 ? -19.413 10.726 16.111 1.00 92.19 85 ILE A C 1
ATOM 709 O O . ILE A 1 85 ? -20.441 10.562 15.449 1.00 92.19 85 ILE A O 1
ATOM 713 N N . ILE A 1 86 ? -19.372 11.596 17.123 1.00 91.94 86 ILE A N 1
ATOM 714 C CA . ILE A 1 86 ? -20.528 12.395 17.547 1.00 91.94 86 ILE A CA 1
ATOM 715 C C . ILE A 1 86 ? -20.891 13.458 16.499 1.00 91.94 86 ILE A C 1
ATOM 717 O O . ILE A 1 86 ? -22.081 13.717 16.291 1.00 91.94 86 ILE A O 1
ATOM 721 N N . SER A 1 87 ? -19.907 14.060 15.826 1.00 92.44 87 SER A N 1
ATOM 722 C CA . SER A 1 87 ? -20.115 14.991 14.709 1.00 92.44 87 SER A CA 1
ATOM 723 C C . SER A 1 87 ? -20.806 14.298 13.526 1.00 92.44 87 SER A C 1
ATOM 725 O O . SER A 1 87 ? -21.900 14.698 13.114 1.00 92.44 87 SER A O 1
ATOM 727 N N . LEU A 1 88 ? -20.251 13.175 13.063 1.00 91.62 88 LEU A N 1
ATOM 728 C CA . LEU A 1 88 ? -20.792 12.378 11.959 1.00 91.62 88 LEU A CA 1
ATOM 729 C C . LEU A 1 88 ? -22.192 11.820 12.274 1.00 91.62 88 LEU A C 1
ATOM 731 O O . LEU A 1 88 ? -23.095 11.859 11.428 1.00 91.62 88 LEU A O 1
ATOM 735 N N . TYR A 1 89 ? -22.425 11.374 13.517 1.00 92.44 89 TYR A N 1
ATOM 736 C CA . TYR A 1 89 ? -23.755 10.968 13.979 1.00 92.44 89 TYR A CA 1
ATOM 737 C C . TYR A 1 89 ? -24.753 12.125 13.913 1.00 92.44 89 TYR A C 1
ATOM 739 O O . TYR A 1 89 ? -25.850 11.934 13.379 1.00 92.44 89 TYR A O 1
ATOM 747 N N . LYS A 1 90 ? -24.410 13.328 14.407 1.00 91.75 90 LYS A N 1
ATOM 748 C CA . LYS A 1 90 ? -25.280 14.520 14.320 1.00 91.75 90 LYS A CA 1
ATOM 749 C C . LYS A 1 90 ? -25.640 14.824 12.866 1.00 91.75 90 LYS A C 1
ATOM 751 O O . LYS A 1 90 ? -26.834 14.895 12.563 1.00 91.75 90 LYS A O 1
ATOM 756 N N . ASN A 1 91 ? -24.639 14.848 11.985 1.00 90.69 91 ASN A N 1
ATOM 757 C CA . ASN A 1 91 ? -24.763 15.090 10.543 1.00 90.69 91 ASN A CA 1
ATOM 758 C C . ASN A 1 91 ? -25.546 14.000 9.783 1.00 90.69 91 ASN A C 1
ATOM 760 O O . ASN A 1 91 ? -25.848 14.165 8.606 1.00 90.69 91 ASN A O 1
ATOM 764 N N . SER A 1 92 ? -25.975 12.931 10.464 1.00 89.88 92 SER A N 1
ATOM 765 C CA . SER A 1 92 ? -26.855 11.886 9.921 1.00 89.88 92 SER A CA 1
ATOM 766 C C . SER A 1 92 ? -26.224 11.105 8.766 1.00 89.88 92 SER A C 1
ATOM 768 O O . SER A 1 92 ? -26.900 10.760 7.798 1.00 89.88 92 SER A O 1
ATOM 770 N N . PHE A 1 93 ? -24.932 10.796 8.888 1.00 90.88 93 PHE A N 1
ATOM 771 C CA . PHE A 1 93 ? -24.238 9.901 7.964 1.00 90.88 93 PHE A CA 1
ATOM 772 C C . PHE A 1 93 ? -24.915 8.513 7.920 1.00 90.88 93 PHE A C 1
ATOM 774 O O . PHE A 1 93 ? -25.375 8.027 8.961 1.00 90.88 93 PHE A O 1
ATOM 781 N N . PRO A 1 94 ? -24.977 7.844 6.750 1.00 91.12 94 PRO A N 1
ATOM 782 C CA . PRO A 1 94 ? -25.625 6.539 6.574 1.00 91.12 94 PRO A CA 1
ATOM 783 C C . PRO A 1 94 ? -24.742 5.371 7.043 1.00 91.12 94 PRO A C 1
ATOM 785 O O . PRO A 1 94 ? -24.624 4.345 6.379 1.00 91.12 94 PRO A O 1
ATOM 788 N N . VAL A 1 95 ? -24.111 5.539 8.203 1.00 93.06 95 VAL A N 1
ATOM 789 C CA . VAL A 1 95 ? -23.145 4.606 8.784 1.00 93.06 95 VAL A CA 1
ATOM 790 C C . VAL A 1 95 ? -23.598 4.233 10.188 1.00 93.06 95 VAL A C 1
ATOM 792 O O . VAL A 1 95 ? -24.114 5.064 10.942 1.00 93.06 95 VAL A O 1
ATOM 795 N N . ARG A 1 96 ? -23.417 2.963 10.546 1.00 94.31 96 ARG A N 1
ATOM 796 C CA . ARG A 1 96 ? -23.599 2.487 11.910 1.00 94.31 96 ARG A CA 1
ATOM 797 C C . ARG A 1 96 ? -22.288 2.649 12.673 1.00 94.31 96 ARG A C 1
ATOM 799 O O . ARG A 1 96 ? -21.342 1.902 12.432 1.00 94.31 96 ARG A O 1
ATOM 806 N N . PHE A 1 97 ? -22.241 3.617 13.577 1.00 94.94 97 PHE A N 1
ATOM 807 C CA . PHE A 1 97 ? -21.067 3.920 14.387 1.00 94.94 97 PHE A CA 1
ATOM 808 C C . PHE A 1 97 ? -21.025 3.035 15.631 1.00 94.94 97 PHE A C 1
ATOM 810 O O . PHE A 1 97 ? -22.032 2.878 16.328 1.00 94.94 97 PHE A O 1
ATOM 817 N N . GLY A 1 98 ? -19.855 2.487 15.938 1.00 93.31 98 GLY A N 1
ATOM 818 C CA . GLY A 1 98 ? -19.587 1.777 17.181 1.00 93.31 98 GLY A CA 1
ATOM 819 C C . GLY A 1 98 ? -18.209 2.098 17.745 1.00 93.31 98 GLY A C 1
ATOM 820 O O . GLY A 1 98 ? -17.309 2.500 17.015 1.00 93.31 98 GLY A O 1
ATOM 821 N N . ALA A 1 99 ? -18.053 1.899 19.050 1.00 92.94 99 ALA A N 1
ATOM 822 C CA . ALA A 1 99 ? -16.772 1.991 19.740 1.00 92.94 99 ALA A CA 1
ATOM 823 C C . ALA A 1 99 ? -16.467 0.680 20.477 1.00 92.94 99 ALA A C 1
ATOM 825 O O . ALA A 1 99 ? -17.356 0.077 21.087 1.00 92.94 99 ALA A O 1
ATOM 826 N N . LEU A 1 100 ? -15.209 0.254 20.432 1.00 92.50 100 LEU A N 1
ATOM 827 C CA . LEU A 1 100 ? -14.656 -0.866 21.184 1.00 92.50 100 LEU A CA 1
ATOM 828 C C . LEU A 1 100 ? -13.516 -0.321 22.050 1.00 92.50 100 LEU A C 1
ATOM 830 O O . LEU A 1 100 ? -12.442 0.011 21.553 1.00 92.50 100 LEU A O 1
ATOM 834 N N . LEU A 1 101 ? -13.790 -0.180 23.346 1.00 91.81 101 LEU A N 1
ATOM 835 C CA . LEU A 1 101 ? -12.890 0.479 24.290 1.00 91.81 101 LEU A CA 1
ATOM 836 C C . LEU A 1 101 ? -11.956 -0.539 24.951 1.00 91.81 101 LEU A C 1
ATOM 838 O O . LEU A 1 101 ? -12.419 -1.584 25.422 1.00 91.81 101 LEU A O 1
ATOM 842 N N . PHE A 1 102 ? -10.666 -0.225 25.049 1.00 90.62 102 PHE A N 1
ATOM 843 C CA . PHE A 1 102 ? -9.683 -1.072 25.730 1.00 90.62 102 PHE A CA 1
ATOM 844 C C . PHE A 1 102 ? -8.706 -0.278 26.601 1.00 90.62 102 PHE A C 1
ATOM 846 O O . PHE A 1 102 ? -8.616 0.940 26.514 1.00 90.62 102 PHE A O 1
ATOM 853 N N . SER A 1 103 ? -7.990 -0.994 27.467 1.00 88.38 103 SER A N 1
ATOM 854 C CA . SER A 1 103 ? -6.925 -0.468 28.323 1.00 88.38 103 SER A CA 1
ATOM 855 C C . SER A 1 103 ? -5.573 -0.935 27.781 1.00 88.38 103 SER A C 1
ATOM 857 O O . SER A 1 103 ? -5.233 -2.117 27.883 1.00 88.38 103 SER A O 1
ATOM 859 N N . SER A 1 104 ? -4.802 -0.030 27.173 1.00 83.50 104 SER A N 1
ATOM 860 C CA . SER A 1 104 ? -3.481 -0.332 26.598 1.00 83.50 104 SER A CA 1
ATOM 861 C C . SER A 1 104 ? -2.525 -0.925 27.638 1.00 83.50 104 SER A C 1
ATOM 863 O O . SER A 1 104 ? -1.890 -1.953 27.384 1.00 83.50 104 SER A O 1
ATOM 865 N N . LYS A 1 105 ? -2.491 -0.361 28.854 1.00 81.94 105 LYS A N 1
ATOM 866 C CA . LYS A 1 105 ? -1.650 -0.850 29.962 1.00 81.94 105 LYS A CA 1
ATOM 867 C C . LYS A 1 105 ? -2.084 -2.217 30.491 1.00 81.94 105 LYS A C 1
ATOM 869 O O . LYS A 1 105 ? -1.235 -3.001 30.913 1.00 81.94 105 LYS A O 1
ATOM 874 N N . TYR A 1 106 ? -3.376 -2.554 30.438 1.00 81.25 106 TYR A N 1
ATOM 875 C CA . TYR A 1 106 ? -3.826 -3.914 30.753 1.00 81.25 106 TYR A CA 1
ATOM 876 C C . TYR A 1 106 ? -3.349 -4.927 29.701 1.00 81.25 106 TYR A C 1
ATOM 878 O O . TYR A 1 106 ? -3.001 -6.057 30.045 1.00 81.25 106 TYR A O 1
ATOM 886 N N . ILE A 1 107 ? -3.268 -4.535 28.425 1.00 81.81 107 ILE A N 1
ATOM 887 C CA . ILE A 1 107 ? -2.783 -5.427 27.366 1.00 81.81 107 ILE A CA 1
ATOM 888 C C . ILE A 1 107 ? -1.259 -5.611 27.427 1.00 81.81 107 ILE A C 1
ATOM 890 O O . ILE A 1 107 ? -0.798 -6.752 27.397 1.00 81.81 107 ILE A O 1
ATOM 894 N N . THR A 1 108 ? -0.467 -4.550 27.614 1.00 79.94 108 THR A N 1
ATOM 895 C CA . THR A 1 108 ? 0.993 -4.699 27.811 1.00 79.94 108 THR A CA 1
ATOM 896 C C . THR A 1 108 ? 1.316 -5.504 29.073 1.00 79.94 108 THR A C 1
ATOM 898 O O . THR A 1 108 ? 2.287 -6.265 29.114 1.00 79.94 108 THR A O 1
ATOM 901 N N . TYR A 1 109 ? 0.466 -5.419 30.098 1.00 79.00 109 TYR A N 1
ATOM 902 C CA . TYR A 1 109 ? 0.541 -6.289 31.262 1.00 79.00 109 TYR A CA 1
ATOM 903 C C . TYR A 1 109 ? 0.290 -7.773 30.913 1.00 79.00 109 TYR A C 1
ATOM 905 O O . TYR A 1 109 ? 1.071 -8.625 31.347 1.00 79.00 109 TYR A O 1
ATOM 913 N N . LEU A 1 110 ? -0.728 -8.086 30.095 1.00 76.81 110 LEU A N 1
ATOM 914 C CA . LEU A 1 110 ? -1.029 -9.449 29.619 1.00 76.81 110 LEU A CA 1
ATOM 915 C C . LEU A 1 110 ? 0.077 -10.054 28.737 1.00 76.81 110 LEU A C 1
ATOM 917 O O . LEU A 1 110 ? 0.325 -11.258 28.828 1.00 76.81 110 LEU A O 1
ATOM 921 N N . GLU A 1 111 ? 0.741 -9.255 27.895 1.00 74.25 111 GLU A N 1
ATOM 922 C CA . GLU A 1 111 ? 1.865 -9.724 27.065 1.00 74.25 111 GLU A CA 1
ATOM 923 C C . GLU A 1 111 ? 3.055 -10.181 27.930 1.00 74.25 111 GLU A C 1
ATOM 925 O O . GLU A 1 111 ? 3.676 -11.219 27.664 1.00 74.25 111 GLU A O 1
ATOM 930 N N . ASN A 1 112 ? 3.333 -9.443 29.008 1.00 71.19 112 ASN A N 1
ATOM 931 C CA . ASN A 1 112 ? 4.434 -9.720 29.928 1.00 71.19 112 ASN A CA 1
ATOM 932 C C . ASN A 1 112 ? 4.105 -10.841 30.940 1.00 71.19 112 ASN A C 1
ATOM 934 O O . ASN A 1 112 ? 4.922 -11.741 31.155 1.00 71.19 112 ASN A O 1
ATOM 938 N N . HIS A 1 113 ? 2.902 -10.840 31.527 1.00 65.62 113 HIS A N 1
ATOM 939 C CA . HIS A 1 113 ? 2.505 -11.745 32.616 1.00 65.62 113 HIS A CA 1
ATOM 940 C C . HIS A 1 113 ? 1.480 -12.784 32.141 1.00 65.62 113 HIS A C 1
ATOM 942 O O . HIS A 1 113 ? 0.265 -12.599 32.180 1.00 65.62 113 HIS A O 1
ATOM 948 N N . SER A 1 114 ? 2.000 -13.932 31.703 1.00 55.62 114 SER A N 1
ATOM 949 C CA . SER A 1 114 ? 1.198 -15.033 31.132 1.00 55.62 114 SER A CA 1
ATOM 950 C C . SER A 1 114 ? 0.542 -15.960 32.176 1.00 55.62 114 SER A C 1
ATOM 952 O O . SER A 1 114 ? -0.277 -16.813 31.824 1.00 55.62 114 SER A O 1
ATOM 954 N N . THR A 1 115 ? 0.862 -15.786 33.457 1.00 55.41 115 THR A N 1
ATOM 955 C CA . THR A 1 115 ? 0.390 -16.573 34.607 1.00 55.41 115 THR A CA 1
ATOM 956 C C . THR A 1 115 ? -0.974 -16.102 35.127 1.00 55.41 115 THR A C 1
ATOM 958 O O . THR A 1 115 ? -1.312 -14.922 35.077 1.00 55.41 115 THR A O 1
ATOM 961 N N . LYS A 1 116 ? -1.803 -17.032 35.630 1.00 53.66 116 LYS A N 1
ATOM 962 C CA . LYS A 1 116 ? -3.125 -16.692 36.199 1.00 53.66 116 LYS A CA 1
ATOM 963 C C . LYS A 1 116 ? -3.018 -15.938 37.530 1.00 53.66 116 LYS A C 1
ATOM 965 O O . LYS A 1 116 ? -3.823 -15.049 37.762 1.00 53.66 116 LYS A O 1
ATOM 970 N N . GLU A 1 117 ? -2.028 -16.277 38.354 1.00 49.31 117 GLU A N 1
ATOM 971 C CA . GLU A 1 117 ? -1.863 -15.783 39.733 1.00 49.31 117 GLU A CA 1
ATOM 972 C C . GLU A 1 117 ? -1.464 -14.304 39.833 1.00 49.31 117 GLU A C 1
ATOM 974 O O . GLU A 1 117 ? -1.660 -13.677 40.872 1.00 49.31 117 GLU A O 1
ATOM 979 N N . ASP A 1 118 ? -0.923 -13.718 38.764 1.00 52.34 118 ASP A N 1
ATOM 980 C CA . ASP A 1 118 ? -0.541 -12.305 38.776 1.00 52.34 118 ASP A CA 1
ATOM 981 C C . ASP A 1 118 ? -1.712 -11.378 38.416 1.00 52.34 118 ASP A C 1
ATOM 983 O O . ASP A 1 118 ? -1.718 -10.221 38.830 1.00 52.34 118 ASP A O 1
ATOM 987 N N . ARG A 1 119 ? -2.751 -11.891 37.735 1.00 53.09 119 ARG A N 1
ATOM 988 C CA . ARG A 1 119 ? -3.885 -11.100 37.211 1.00 53.09 119 ARG A CA 1
ATOM 989 C C . ARG A 1 119 ? -4.638 -10.310 38.283 1.00 53.09 119 ARG A C 1
ATOM 991 O O . ARG A 1 119 ? -5.118 -9.215 37.995 1.00 53.09 119 ARG A O 1
ATOM 998 N N . ASP A 1 120 ? -4.685 -10.828 39.507 1.00 53.28 120 ASP A N 1
ATOM 999 C CA . ASP A 1 120 ? -5.349 -10.182 40.645 1.00 53.28 120 ASP A CA 1
ATOM 1000 C C . ASP A 1 120 ? -4.516 -9.039 41.258 1.00 53.28 120 ASP A C 1
ATOM 1002 O O . ASP A 1 120 ? -5.044 -8.216 42.005 1.00 53.28 120 ASP A O 1
ATOM 1006 N N . LYS A 1 121 ? -3.222 -8.935 40.913 1.00 58.19 121 LYS A N 1
ATOM 1007 C CA . LYS A 1 121 ? -2.319 -7.853 41.345 1.00 58.19 121 LYS A CA 1
ATOM 1008 C C . LYS A 1 121 ? -2.357 -6.627 40.423 1.00 58.19 121 LYS A C 1
ATOM 1010 O O . LYS A 1 121 ? -1.680 -5.642 40.714 1.00 58.19 121 LYS A O 1
ATOM 1015 N N . PHE A 1 122 ? -3.105 -6.661 39.314 1.00 63.03 122 PHE A N 1
ATOM 1016 C CA . PHE A 1 122 ? -3.195 -5.517 38.404 1.00 63.03 122 PHE A CA 1
ATOM 1017 C C . PHE A 1 122 ? -3.885 -4.325 39.088 1.00 63.03 122 PHE A C 1
ATOM 1019 O O . PHE A 1 122 ? -5.062 -4.390 39.465 1.00 63.03 122 PHE A O 1
ATOM 1026 N N . LYS A 1 123 ? -3.136 -3.227 39.239 1.00 66.56 123 LYS A N 1
ATOM 1027 C CA . LYS A 1 123 ? -3.645 -1.948 39.738 1.00 66.56 123 LYS A CA 1
ATOM 1028 C C . LYS A 1 123 ? -4.490 -1.302 38.641 1.00 66.56 123 LYS A C 1
ATOM 1030 O O . LYS A 1 123 ? -3.997 -1.106 37.538 1.00 66.56 123 LYS A O 1
ATOM 1035 N N . ASP A 1 124 ? -5.741 -0.984 38.965 1.00 66.38 124 ASP A N 1
ATOM 1036 C CA . ASP A 1 124 ? -6.690 -0.393 38.017 1.00 66.38 124 ASP A CA 1
ATOM 1037 C C . ASP A 1 124 ? -6.135 0.891 37.384 1.00 66.38 124 ASP A C 1
ATOM 1039 O O . ASP A 1 124 ? -5.660 1.778 38.098 1.00 66.38 124 ASP A O 1
ATOM 1043 N N . ASP A 1 125 ? -6.219 0.975 36.055 1.00 74.69 125 ASP A N 1
ATOM 1044 C CA . ASP A 1 125 ? -5.743 2.115 35.273 1.00 74.69 125 ASP A CA 1
ATOM 1045 C C . ASP A 1 125 ? -6.874 3.099 34.917 1.00 74.69 125 ASP A C 1
ATOM 1047 O O . ASP A 1 125 ? -8.064 2.803 35.070 1.00 74.69 125 ASP A O 1
ATOM 1051 N N . MET A 1 126 ? -6.501 4.276 34.413 1.00 79.69 126 MET A N 1
ATOM 1052 C CA . MET A 1 126 ? -7.429 5.321 33.978 1.00 79.69 126 MET A CA 1
ATOM 1053 C C . MET A 1 126 ? -8.399 4.829 32.897 1.00 79.69 126 MET A C 1
ATOM 1055 O O . MET A 1 126 ? -9.610 5.003 33.048 1.00 79.69 126 MET A O 1
ATOM 1059 N N . SER A 1 127 ? -7.905 4.134 31.869 1.00 85.25 127 SER A N 1
ATOM 1060 C CA . SER A 1 127 ? -8.728 3.558 30.796 1.00 85.25 127 SER A CA 1
ATOM 1061 C C . SER A 1 127 ? -9.760 2.566 31.338 1.00 85.25 127 SER A C 1
ATOM 1063 O O . SER A 1 127 ? -10.945 2.656 31.017 1.00 85.25 127 SER A O 1
ATOM 1065 N N . ASP A 1 128 ? -9.349 1.668 32.241 1.00 84.12 128 ASP A N 1
ATOM 1066 C CA . ASP A 1 128 ? -10.252 0.737 32.927 1.00 84.12 128 ASP A CA 1
ATOM 1067 C C . ASP A 1 128 ? -11.340 1.464 33.727 1.00 84.12 128 ASP A C 1
ATOM 1069 O O . ASP A 1 128 ? -12.497 1.035 33.732 1.00 84.12 128 ASP A O 1
ATOM 1073 N N . MET A 1 129 ? -11.004 2.577 34.384 1.00 83.00 129 MET A N 1
ATOM 1074 C CA . MET A 1 129 ? -11.991 3.375 35.107 1.00 83.00 129 MET A CA 1
ATOM 1075 C C . MET A 1 129 ? -12.996 4.032 34.156 1.00 83.00 129 MET A C 1
ATOM 1077 O O . MET A 1 129 ? -14.200 3.919 34.386 1.00 83.00 129 MET A O 1
ATOM 1081 N N . ILE A 1 130 ? -12.533 4.648 33.066 1.00 87.38 130 ILE A N 1
ATOM 1082 C CA . ILE A 1 130 ? -13.404 5.278 32.064 1.00 87.38 130 ILE A CA 1
ATOM 1083 C C . ILE A 1 130 ? -14.350 4.236 31.447 1.00 87.38 130 ILE A C 1
ATOM 1085 O O . ILE A 1 130 ? -15.552 4.484 31.359 1.00 87.38 130 ILE A O 1
ATOM 1089 N N . ILE A 1 131 ? -13.857 3.032 31.126 1.00 88.38 131 ILE A N 1
ATOM 1090 C CA . ILE A 1 131 ? -14.668 1.923 30.589 1.00 88.38 131 ILE A CA 1
ATOM 1091 C C . ILE A 1 131 ? -15.745 1.465 31.587 1.00 88.38 131 ILE A C 1
ATOM 1093 O O . ILE A 1 131 ? -16.887 1.208 31.188 1.00 88.38 131 ILE A O 1
ATOM 1097 N N . ARG A 1 132 ? -15.437 1.401 32.890 1.00 86.88 132 ARG A N 1
ATOM 1098 C CA . ARG A 1 132 ? -16.419 1.065 33.943 1.00 86.88 132 ARG A CA 1
ATOM 1099 C C . ARG A 1 132 ? -17.499 2.134 34.082 1.00 86.88 132 ARG A C 1
ATOM 1101 O O . ARG A 1 132 ? -18.683 1.799 34.136 1.00 86.88 132 ARG A O 1
ATOM 1108 N N . LEU A 1 133 ? -17.104 3.408 34.113 1.00 86.69 133 LEU A N 1
ATOM 1109 C CA . LEU A 1 133 ? -18.028 4.543 34.203 1.00 86.69 133 LEU A CA 1
ATOM 1110 C C . LEU A 1 133 ? -18.935 4.617 32.963 1.00 86.69 133 LEU A C 1
ATOM 1112 O O . LEU A 1 133 ? -20.153 4.730 33.097 1.00 86.69 133 LEU A O 1
ATOM 1116 N N . PHE A 1 134 ? -18.367 4.443 31.768 1.00 89.31 134 PHE A N 1
ATOM 1117 C CA . PHE A 1 134 ? -19.096 4.351 30.502 1.00 89.31 134 PHE A CA 1
ATOM 1118 C C . PHE A 1 134 ? -20.102 3.189 30.494 1.00 89.31 134 PHE A C 1
ATOM 1120 O O . PHE A 1 134 ? -21.269 3.378 30.146 1.00 89.31 134 PHE A O 1
ATOM 1127 N N . SER A 1 135 ? -19.687 1.999 30.941 1.00 88.12 135 SER A N 1
ATOM 1128 C CA . SER A 1 135 ? -20.551 0.811 31.020 1.00 88.12 135 SER A CA 1
ATOM 1129 C C . SER A 1 135 ? -21.728 1.011 31.981 1.00 88.12 135 SER A C 1
ATOM 1131 O O . SER A 1 135 ? -22.860 0.648 31.658 1.00 88.12 135 SER A O 1
ATOM 1133 N N . TYR A 1 136 ? -21.493 1.667 33.122 1.00 86.44 136 TYR A N 1
ATOM 1134 C CA . TYR A 1 136 ? -22.548 2.054 34.058 1.00 86.44 136 TYR A CA 1
ATOM 1135 C C . TYR A 1 136 ? -23.526 3.080 33.459 1.00 86.44 136 TYR A C 1
ATOM 1137 O O . TYR A 1 136 ? -24.743 2.923 33.586 1.00 86.44 136 TYR A O 1
ATOM 1145 N N . ILE A 1 137 ? -23.022 4.111 32.767 1.00 86.94 137 ILE A N 1
ATOM 1146 C CA . ILE A 1 137 ? -23.877 5.114 32.112 1.00 86.94 137 ILE A CA 1
ATOM 1147 C C . ILE A 1 137 ? -24.729 4.465 31.017 1.00 86.94 137 ILE A C 1
ATOM 1149 O O . ILE A 1 137 ? -25.934 4.716 30.969 1.00 86.94 137 ILE A O 1
ATOM 1153 N N . LYS A 1 138 ? -24.142 3.582 30.196 1.00 88.56 138 LYS A N 1
ATOM 1154 C CA . LYS A 1 138 ? -24.863 2.799 29.179 1.00 88.56 138 LYS A CA 1
ATOM 1155 C C . LYS A 1 138 ? -26.018 2.008 29.796 1.00 88.56 138 LYS A C 1
ATOM 1157 O O . LYS A 1 138 ? -27.121 2.064 29.259 1.00 88.56 138 LYS A O 1
ATOM 1162 N N . GLY A 1 139 ? -25.770 1.298 30.901 1.00 85.81 139 GLY A N 1
ATOM 1163 C CA . GLY A 1 139 ? -26.772 0.459 31.565 1.00 85.81 139 GLY A CA 1
ATOM 1164 C C . GLY A 1 139 ? -27.957 1.239 32.143 1.00 85.81 139 GLY A C 1
ATOM 1165 O O . GLY A 1 139 ? -29.093 0.789 32.023 1.00 85.81 139 GLY A O 1
ATOM 1166 N N . ASN A 1 140 ? -27.709 2.422 32.719 1.00 85.19 140 ASN A N 1
ATOM 1167 C CA . ASN A 1 140 ? -28.725 3.153 33.490 1.00 85.19 140 ASN A CA 1
ATOM 1168 C C . ASN A 1 140 ? -29.340 4.370 32.777 1.00 85.19 140 ASN A C 1
ATOM 1170 O O . ASN A 1 140 ? -30.492 4.709 33.041 1.00 85.19 140 ASN A O 1
ATOM 1174 N N . TYR A 1 141 ? -28.593 5.051 31.901 1.00 84.56 141 TYR A N 1
ATOM 1175 C CA . TYR A 1 141 ? -29.001 6.331 31.290 1.00 84.56 141 TYR A CA 1
ATOM 1176 C C . TYR A 1 141 ? -29.033 6.319 29.755 1.00 84.56 141 TYR A C 1
ATOM 1178 O O . TYR A 1 141 ? -29.450 7.319 29.156 1.00 84.56 141 TYR A O 1
ATOM 1186 N N . GLY A 1 142 ? -28.640 5.200 29.136 1.00 88.62 142 GLY A N 1
ATOM 1187 C CA . GLY A 1 142 ? -28.641 4.981 27.690 1.00 88.62 142 GLY A CA 1
ATOM 1188 C C . GLY A 1 142 ? -27.311 5.307 27.003 1.00 88.62 142 GLY A C 1
ATOM 1189 O O . GLY A 1 142 ? -26.432 5.968 27.558 1.00 88.62 142 GLY A O 1
ATOM 1190 N N . ILE A 1 143 ? -27.166 4.831 25.763 1.00 90.44 143 ILE A N 1
ATOM 1191 C CA . ILE A 1 143 ? -25.895 4.872 25.026 1.00 90.44 143 ILE A CA 1
ATOM 1192 C C . ILE A 1 143 ? -25.468 6.287 24.605 1.00 90.44 143 ILE A C 1
ATOM 1194 O O . ILE A 1 143 ? -24.292 6.621 24.723 1.00 90.44 143 ILE A O 1
ATOM 1198 N N . GLU A 1 144 ? -26.406 7.156 24.215 1.00 88.81 144 GLU A N 1
ATOM 1199 C CA . GLU A 1 144 ? -26.099 8.544 23.827 1.00 88.81 144 GLU A CA 1
ATOM 1200 C C . GLU A 1 144 ? -25.459 9.338 24.980 1.00 88.81 144 GLU A C 1
ATOM 1202 O O . GLU A 1 144 ? -24.532 10.118 24.768 1.00 88.81 144 GLU A O 1
ATOM 1207 N N . MET A 1 145 ? -25.903 9.099 26.221 1.00 88.19 145 MET A N 1
ATOM 1208 C CA . MET A 1 145 ? -25.299 9.705 27.414 1.00 88.19 145 MET A CA 1
ATOM 1209 C C . MET A 1 145 ? -23.890 9.162 27.677 1.00 88.19 145 MET A C 1
ATOM 1211 O O . MET A 1 145 ? -23.036 9.903 28.155 1.00 88.19 145 MET A O 1
ATOM 1215 N N . ALA A 1 146 ? -23.636 7.891 27.356 1.00 90.50 146 ALA A N 1
ATOM 1216 C CA . ALA A 1 146 ? -22.332 7.263 27.540 1.00 90.50 146 ALA A CA 1
ATOM 1217 C C . ALA A 1 146 ? -21.295 7.816 26.542 1.00 90.50 146 ALA A C 1
ATOM 1219 O O . ALA A 1 146 ? -20.186 8.156 26.942 1.00 90.50 146 ALA A O 1
ATOM 1220 N N . PHE A 1 147 ? -21.668 8.013 25.272 1.00 90.88 147 PHE A N 1
ATOM 1221 C CA . PHE A 1 147 ? -20.813 8.722 24.307 1.00 90.88 147 PHE A CA 1
ATOM 1222 C C . PHE A 1 147 ? -20.638 10.207 24.669 1.00 90.88 147 PHE A C 1
ATOM 1224 O O . PHE A 1 147 ? -19.537 10.741 24.560 1.00 90.88 147 PHE A O 1
ATOM 1231 N N . LYS A 1 148 ? -21.682 10.874 25.184 1.00 90.12 148 LYS A N 1
ATOM 1232 C CA . LYS A 1 148 ? -21.564 12.258 25.671 1.00 90.12 148 LYS A CA 1
ATOM 1233 C C . LYS A 1 148 ? -20.593 12.392 26.855 1.00 90.12 148 LYS A C 1
ATOM 1235 O O . LYS A 1 148 ? -19.878 13.386 26.916 1.00 90.12 148 LYS A O 1
ATOM 1240 N N . PHE A 1 149 ? -20.538 11.408 27.757 1.00 90.69 149 PHE A N 1
ATOM 1241 C CA . PHE A 1 149 ? -19.545 11.369 28.840 1.00 90.69 149 PHE A CA 1
ATOM 1242 C C . PHE A 1 149 ? -18.117 11.401 28.291 1.00 90.69 149 PHE A C 1
ATOM 1244 O O . PHE A 1 149 ? -17.318 12.212 28.743 1.00 90.69 149 PHE A O 1
ATOM 1251 N N . LEU A 1 150 ? -17.823 10.593 27.273 1.00 89.50 150 LEU A N 1
ATOM 1252 C CA . LEU A 1 150 ? -16.503 10.555 26.646 1.00 89.50 150 LEU A CA 1
ATOM 1253 C C . LEU A 1 150 ? -16.132 11.890 25.956 1.00 89.50 150 LEU A C 1
ATOM 1255 O O . LEU A 1 150 ? -15.031 12.387 26.153 1.00 89.50 150 LEU A O 1
ATOM 1259 N N . SER A 1 151 ? -17.072 12.534 25.252 1.00 88.81 151 SER A N 1
ATOM 1260 C CA . SER A 1 151 ? -16.892 13.900 24.704 1.00 88.81 151 SER A CA 1
ATOM 1261 C C . SER A 1 151 ? -16.639 14.955 25.792 1.00 88.81 151 SER A C 1
ATOM 1263 O O . SER A 1 151 ? -15.852 15.881 25.617 1.00 88.81 151 SER A O 1
ATOM 1265 N N . ASN A 1 152 ? -17.290 14.826 26.952 1.00 86.94 152 ASN A N 1
ATOM 1266 C CA . ASN A 1 152 ? -17.044 15.715 28.088 1.00 86.94 152 ASN A CA 1
ATOM 1267 C C . ASN A 1 152 ? -15.660 15.472 28.723 1.00 86.94 152 ASN A C 1
ATOM 1269 O O . ASN A 1 152 ? -15.026 16.435 29.142 1.00 86.94 152 ASN A O 1
ATOM 1273 N N . VAL A 1 153 ? -15.161 14.227 28.746 1.00 85.94 153 VAL A N 1
ATOM 1274 C CA . VAL A 1 153 ? -13.770 13.931 29.148 1.00 85.94 153 VAL A CA 1
ATOM 1275 C C . VAL A 1 153 ? -12.775 14.626 28.212 1.00 85.94 153 VAL A C 1
ATOM 1277 O O . VAL A 1 153 ? -11.815 15.204 28.710 1.00 85.94 153 VAL A O 1
ATOM 1280 N N . ASN A 1 154 ? -13.030 14.650 26.896 1.00 84.81 154 ASN A N 1
ATOM 1281 C CA . ASN A 1 154 ? -12.161 15.350 25.941 1.00 84.81 154 ASN A CA 1
ATOM 1282 C C . ASN A 1 154 ? -12.112 16.870 26.183 1.00 84.81 154 ASN A C 1
ATOM 1284 O O . ASN A 1 154 ? -11.046 17.471 26.206 1.00 84.81 154 ASN A O 1
ATOM 1288 N N . LYS A 1 155 ? -13.257 17.509 26.447 1.00 83.69 155 LYS A N 1
ATOM 1289 C CA . LYS A 1 155 ? -13.297 18.962 26.717 1.00 83.69 155 LYS A CA 1
ATOM 1290 C C . LYS A 1 155 ? -12.508 19.351 27.960 1.00 83.69 155 LYS A C 1
ATOM 1292 O O . LYS A 1 155 ? -11.703 20.268 27.894 1.00 83.69 155 LYS A O 1
ATOM 1297 N N . LEU A 1 156 ? -12.668 18.606 29.057 1.00 78.25 156 LEU A N 1
ATOM 1298 C CA . LEU A 1 156 ? -11.896 18.823 30.289 1.00 78.25 156 LEU A CA 1
ATOM 1299 C C . LEU A 1 156 ? -10.408 18.420 30.164 1.00 78.25 156 LEU A C 1
ATOM 1301 O O . LEU A 1 156 ? -9.631 18.625 31.103 1.00 78.25 156 LEU A O 1
ATOM 1305 N N . HIS A 1 157 ? -10.009 17.822 29.036 1.00 73.44 157 HIS A N 1
ATOM 1306 C CA . HIS A 1 157 ? -8.611 17.660 28.646 1.00 73.44 157 HIS A CA 1
ATOM 1307 C C . HIS A 1 157 ? -8.112 18.915 27.910 1.00 73.44 157 HIS A C 1
ATOM 1309 O O . HIS A 1 157 ? -7.154 19.530 28.359 1.00 73.44 157 HIS A O 1
ATOM 1315 N N . ILE A 1 158 ? -8.805 19.333 26.844 1.00 73.12 158 ILE A N 1
ATOM 1316 C CA . ILE A 1 158 ? -8.435 20.483 25.993 1.00 73.12 158 ILE A CA 1
ATOM 1317 C C . ILE A 1 158 ? -8.453 21.817 26.767 1.00 73.12 158 ILE A C 1
ATOM 1319 O O . ILE A 1 158 ? -7.633 22.695 26.525 1.00 73.12 158 ILE A O 1
ATOM 1323 N N . GLU A 1 159 ? -9.355 21.986 27.739 1.00 65.56 159 GLU A N 1
ATOM 1324 C CA . GLU A 1 159 ? -9.464 23.206 28.561 1.00 65.56 159 GLU A CA 1
ATOM 1325 C C . GLU A 1 159 ? -8.252 23.470 29.490 1.00 65.56 159 GLU A C 1
ATOM 1327 O O . GLU A 1 159 ? -8.294 24.414 30.281 1.00 65.56 159 GLU A O 1
ATOM 1332 N N . SER A 1 160 ? -7.180 22.666 29.424 1.00 56.91 160 SER A N 1
ATOM 1333 C CA . SER A 1 160 ? -5.977 22.820 30.258 1.00 56.91 160 SER A CA 1
ATOM 1334 C C . SER A 1 160 ? -4.651 22.993 29.515 1.00 56.91 160 SER A 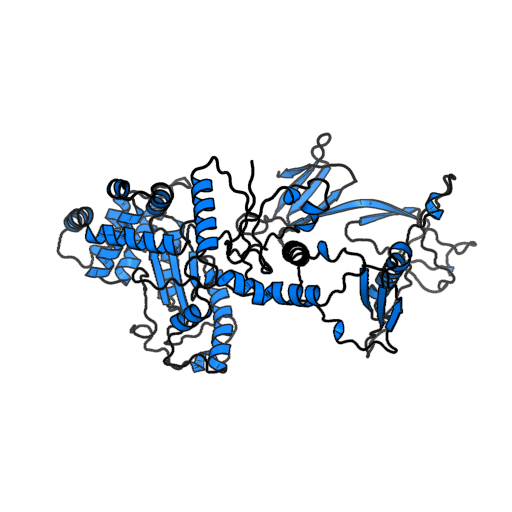C 1
ATOM 1336 O O . SER A 1 160 ? -3.615 22.887 30.169 1.00 56.91 160 SER A O 1
ATOM 1338 N N . ASP A 1 161 ? -4.654 23.199 28.197 1.00 51.59 161 ASP A N 1
ATOM 1339 C CA . ASP A 1 161 ? -3.419 23.295 27.404 1.00 51.59 161 ASP A CA 1
ATOM 1340 C C . ASP A 1 161 ? -2.661 24.622 27.636 1.00 51.59 161 ASP A C 1
ATOM 1342 O O . ASP A 1 161 ? -2.695 25.535 26.814 1.00 51.59 161 ASP A O 1
ATOM 1346 N N . ASP A 1 162 ? -1.935 24.687 28.756 1.00 45.34 162 ASP A N 1
ATOM 1347 C CA . ASP A 1 162 ? -0.679 25.433 28.899 1.00 45.34 162 ASP A CA 1
ATOM 1348 C C . ASP A 1 162 ? 0.477 24.399 28.909 1.00 45.34 162 ASP A C 1
ATOM 1350 O O . ASP A 1 162 ? 0.724 23.745 29.922 1.00 45.34 162 ASP A O 1
ATOM 1354 N N . ASP A 1 163 ? 1.168 24.261 27.770 1.00 46.25 163 ASP A N 1
ATOM 1355 C CA . ASP A 1 163 ? 2.472 23.597 27.550 1.00 46.25 163 ASP A CA 1
ATOM 1356 C C . ASP A 1 163 ? 2.699 22.134 28.038 1.00 46.25 163 ASP A C 1
ATOM 1358 O O . ASP A 1 163 ? 3.160 21.909 29.159 1.00 46.25 163 ASP A O 1
ATOM 1362 N N . ALA A 1 164 ? 2.543 21.150 27.125 1.00 42.06 164 ALA A N 1
ATOM 1363 C CA . ALA A 1 164 ? 3.464 20.014 26.831 1.00 42.06 164 ALA A CA 1
ATOM 1364 C C . ALA A 1 164 ? 2.752 18.724 26.344 1.00 42.06 164 ALA A C 1
ATOM 1366 O O . ALA A 1 164 ? 1.766 18.283 26.930 1.00 42.06 164 ALA A O 1
ATOM 1367 N N . ASP A 1 165 ? 3.349 18.042 25.353 1.00 44.19 165 ASP A N 1
ATOM 1368 C CA . ASP A 1 165 ? 2.839 16.843 24.644 1.00 44.19 165 ASP A CA 1
ATOM 1369 C C . ASP A 1 165 ? 2.691 15.536 25.476 1.00 44.19 165 ASP A C 1
ATOM 1371 O O . ASP A 1 165 ? 2.643 14.442 24.913 1.00 44.19 165 ASP A O 1
ATOM 1375 N N . ASP A 1 166 ? 2.642 15.596 26.812 1.00 44.94 166 ASP A N 1
ATOM 1376 C CA . ASP A 1 166 ? 2.491 14.411 27.685 1.00 44.94 166 ASP A CA 1
ATOM 1377 C C . ASP A 1 166 ? 1.590 14.691 28.909 1.00 44.94 166 ASP A C 1
ATOM 1379 O O . ASP A 1 166 ? 1.853 14.280 30.044 1.00 44.94 166 ASP A O 1
ATOM 1383 N N . ALA A 1 167 ? 0.500 15.433 28.684 1.00 49.22 167 ALA A N 1
ATOM 1384 C CA . ALA A 1 167 ? -0.510 15.740 29.694 1.00 49.22 167 ALA A CA 1
ATOM 1385 C C . ALA A 1 167 ? -1.254 14.470 30.162 1.00 49.22 167 ALA A C 1
ATOM 1387 O O . ALA A 1 167 ? -2.253 14.035 29.590 1.00 49.22 167 ALA A O 1
ATOM 1388 N N . HIS A 1 168 ? -0.778 13.848 31.242 1.00 57.84 168 HIS A N 1
ATOM 1389 C CA . HIS A 1 168 ? -1.435 12.682 31.832 1.00 57.84 168 HIS A CA 1
ATOM 1390 C C . HIS A 1 168 ? -2.846 13.022 32.357 1.00 57.84 168 HIS A C 1
ATOM 1392 O O . HIS A 1 168 ? -2.997 13.767 33.327 1.00 57.84 168 HIS A O 1
ATOM 1398 N N . LEU A 1 169 ? -3.881 12.400 31.776 1.00 64.56 169 LEU A N 1
ATOM 1399 C CA . LEU A 1 169 ? -5.287 12.569 32.165 1.00 64.56 169 LEU A CA 1
ATOM 1400 C C . LEU A 1 169 ? -5.517 12.326 33.673 1.00 64.56 169 LEU A C 1
ATOM 1402 O O . LEU A 1 169 ? -5.471 11.194 34.165 1.00 64.56 169 LEU A O 1
ATOM 1406 N N . GLU A 1 170 ? -5.820 13.394 34.413 1.00 71.12 170 GLU A N 1
ATOM 1407 C CA . GLU A 1 170 ? -5.980 13.341 35.867 1.00 71.12 170 GLU A CA 1
ATOM 1408 C C . GLU A 1 170 ? -7.307 12.709 36.320 1.00 71.12 170 GLU A C 1
ATOM 1410 O O . GLU A 1 170 ? -8.390 13.007 35.808 1.00 71.12 170 GLU A O 1
ATOM 1415 N N . LEU A 1 171 ? -7.242 11.914 37.395 1.00 76.25 171 LEU A N 1
ATOM 1416 C CA . LEU A 1 171 ? -8.396 11.227 37.990 1.00 76.25 171 LEU A CA 1
ATOM 1417 C C . LEU A 1 171 ? -9.568 12.161 38.333 1.00 76.25 171 LEU A C 1
ATOM 1419 O O . LEU A 1 171 ? -10.722 11.827 38.070 1.00 76.25 171 LEU A O 1
ATOM 1423 N N . HIS A 1 172 ? -9.274 13.338 38.888 1.00 74.50 172 HIS A N 1
ATOM 1424 C CA . HIS A 1 172 ? -10.292 14.312 39.281 1.00 74.50 172 HIS A CA 1
ATOM 1425 C C . HIS A 1 172 ? -11.133 14.796 38.087 1.00 74.50 172 HIS A C 1
ATOM 1427 O O . HIS A 1 172 ? -12.334 15.007 38.223 1.00 74.50 172 HIS A O 1
ATOM 1433 N N . ARG A 1 173 ? -10.536 14.910 36.893 1.00 76.06 173 ARG A N 1
ATOM 1434 C CA . ARG A 1 173 ? -11.219 15.397 35.684 1.00 76.06 173 ARG A CA 1
ATOM 1435 C C . ARG A 1 173 ? -12.211 14.374 35.139 1.00 76.06 173 ARG A C 1
ATOM 1437 O O . ARG A 1 173 ? -13.326 14.734 34.772 1.00 76.06 173 ARG A O 1
ATOM 1444 N N . VAL A 1 174 ? -11.847 13.090 35.169 1.00 79.94 174 VAL A N 1
ATOM 1445 C CA . VAL A 1 174 ? -12.752 11.983 34.809 1.00 79.94 174 VAL A CA 1
ATOM 1446 C C . VAL A 1 174 ? -13.941 11.912 35.776 1.00 79.94 174 VAL A C 1
ATOM 1448 O O . VAL A 1 174 ? -15.076 11.682 35.350 1.00 79.94 174 VAL A O 1
ATOM 1451 N N . GLU A 1 175 ? -13.711 12.157 37.069 1.00 79.38 175 GLU A N 1
ATOM 1452 C CA . GLU A 1 175 ? -14.784 12.250 38.065 1.00 79.38 175 GLU A CA 1
ATOM 1453 C C . GLU A 1 175 ? -15.694 13.465 37.821 1.00 79.38 175 GLU A C 1
ATOM 1455 O O . GLU A 1 175 ? -16.916 13.305 37.832 1.00 79.38 175 GLU A O 1
ATOM 1460 N N . SER A 1 176 ? -15.140 14.639 37.503 1.00 78.19 176 SER A N 1
ATOM 1461 C CA . SER A 1 176 ? -15.917 15.827 37.113 1.00 78.19 176 SER A CA 1
ATOM 1462 C C . SER A 1 176 ? -16.764 15.590 35.857 1.00 78.19 176 SER A C 1
ATOM 1464 O O . SER A 1 176 ? -17.975 15.805 35.899 1.00 78.19 176 SER A O 1
ATOM 1466 N N . ALA A 1 177 ? -16.189 15.042 34.778 1.00 78.31 177 ALA A N 1
ATOM 1467 C CA . ALA A 1 177 ? -16.923 14.706 33.551 1.00 78.31 177 ALA A CA 1
ATOM 1468 C C . ALA A 1 177 ? -18.084 13.727 33.810 1.00 78.31 177 ALA A C 1
ATOM 1470 O O . ALA A 1 177 ? -19.167 13.842 33.220 1.00 78.31 177 ALA A O 1
ATOM 1471 N N . PHE A 1 178 ? -17.884 12.758 34.711 1.00 81.44 178 PHE A N 1
ATOM 1472 C CA . PHE A 1 178 ? -18.926 11.821 35.133 1.00 81.44 178 PHE A CA 1
ATOM 1473 C C . PHE A 1 178 ? -20.058 12.537 35.877 1.00 81.44 178 PHE A C 1
ATOM 1475 O O . PHE A 1 178 ? -21.231 12.319 35.565 1.00 81.44 178 PHE A O 1
ATOM 1482 N N . VAL A 1 179 ? -19.718 13.423 36.821 1.00 81.50 179 VAL A N 1
ATOM 1483 C CA . VAL A 1 179 ? -20.686 14.248 37.559 1.00 81.50 179 VAL A CA 1
ATOM 1484 C C . VAL A 1 179 ? -21.494 15.115 36.590 1.00 81.50 179 VAL A C 1
ATOM 1486 O O . VAL A 1 179 ? -22.719 15.004 36.571 1.00 81.50 179 VAL A O 1
ATOM 1489 N N . GLU A 1 180 ? -20.843 15.901 35.733 1.00 81.31 180 GLU A N 1
ATOM 1490 C CA . GLU A 1 180 ? -21.500 16.787 34.759 1.00 81.31 180 GLU A CA 1
ATOM 1491 C C . GLU A 1 180 ? -22.453 16.056 33.814 1.00 81.31 180 GLU A C 1
ATOM 1493 O O . GLU A 1 180 ? -23.550 16.537 33.519 1.00 81.31 180 GLU A O 1
ATOM 1498 N N . THR A 1 181 ? -22.069 14.863 33.35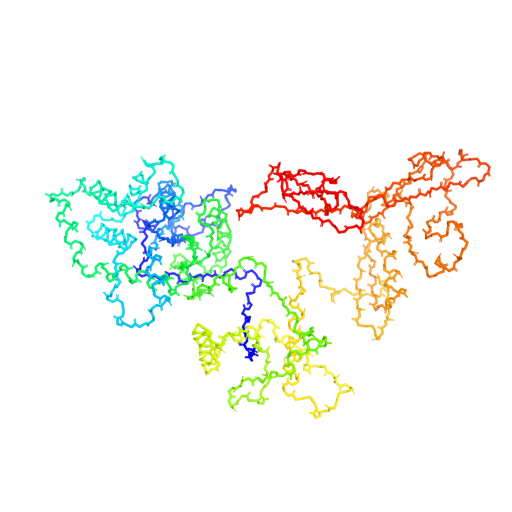8 1.00 79.94 181 THR A N 1
ATOM 1499 C CA . THR A 1 181 ? -22.902 14.083 32.436 1.00 79.94 181 THR A CA 1
ATOM 1500 C C . THR A 1 181 ? -24.156 13.524 33.117 1.00 79.94 181 THR A C 1
ATOM 1502 O O . THR A 1 181 ? -25.183 13.321 32.465 1.00 79.94 181 THR A O 1
ATOM 1505 N N . ILE A 1 182 ? -24.098 13.287 34.430 1.00 78.69 182 ILE A N 1
ATOM 1506 C CA . ILE A 1 182 ? -25.135 12.590 35.203 1.00 78.69 182 ILE A CA 1
ATOM 1507 C C . ILE A 1 182 ? -26.049 13.554 35.978 1.00 78.69 182 ILE A C 1
ATOM 1509 O O . ILE A 1 182 ? -27.235 13.253 36.152 1.00 78.69 182 ILE A O 1
ATOM 1513 N N . LEU A 1 183 ? -25.547 14.736 36.359 1.00 74.81 183 LEU A N 1
ATOM 1514 C CA . LEU A 1 183 ? -26.299 15.820 37.009 1.00 74.81 183 LEU A CA 1
ATOM 1515 C C . LEU A 1 183 ? -27.707 16.080 36.421 1.00 74.81 183 LEU A C 1
ATOM 1517 O O . LEU A 1 183 ? -28.632 16.250 37.214 1.00 74.81 183 LEU A O 1
ATOM 1521 N N . PRO A 1 184 ? -27.948 16.056 35.089 1.00 72.38 184 PRO A N 1
ATOM 1522 C CA . PRO A 1 184 ? -29.269 16.369 34.533 1.00 72.38 184 PRO A CA 1
ATOM 1523 C C . PRO A 1 184 ? -30.366 15.324 34.801 1.00 72.38 184 PRO A C 1
ATOM 1525 O O . PRO A 1 184 ? -31.536 15.611 34.553 1.00 72.38 184 PRO A O 1
ATOM 1528 N N . LYS A 1 185 ? -30.019 14.094 35.216 1.00 68.75 185 LYS A N 1
ATOM 1529 C CA . LYS A 1 185 ? -30.960 12.953 35.266 1.00 68.75 185 LYS A CA 1
ATOM 1530 C C . LYS A 1 185 ? -31.090 12.272 36.633 1.00 68.75 185 LYS A C 1
ATOM 1532 O O . LYS A 1 185 ? -31.895 11.348 36.758 1.00 68.75 185 LYS A O 1
ATOM 1537 N N . VAL A 1 186 ? -30.330 12.678 37.652 1.00 71.62 186 VAL A N 1
ATOM 1538 C CA . VAL A 1 186 ? -30.174 11.891 38.890 1.00 71.62 186 VAL A CA 1
ATOM 1539 C C . VAL A 1 186 ? -30.693 12.600 40.140 1.00 71.62 186 VAL A C 1
ATOM 1541 O O . VAL A 1 186 ? -30.562 13.806 40.300 1.00 71.62 186 VAL A O 1
ATOM 1544 N N . LYS A 1 187 ? -31.298 11.810 41.040 1.00 60.25 187 LYS A N 1
ATOM 1545 C CA . LYS A 1 187 ? -31.891 12.256 42.317 1.00 60.25 187 LYS A CA 1
ATOM 1546 C C . LYS A 1 187 ? -31.007 11.997 43.551 1.00 60.25 187 LYS A C 1
ATOM 1548 O O . LYS A 1 187 ? -31.351 12.437 44.640 1.00 60.25 187 LYS A O 1
ATOM 1553 N N . SER A 1 188 ? -29.913 11.253 43.397 1.00 60.22 188 SER A N 1
ATOM 1554 C CA . SER A 1 188 ? -28.962 10.856 44.449 1.00 60.22 188 SER A CA 1
ATOM 1555 C C . SER A 1 188 ? -27.582 11.504 44.244 1.00 60.22 188 SER A C 1
ATOM 1557 O O . SER A 1 188 ? -27.213 11.752 43.097 1.00 60.22 188 SER A O 1
ATOM 1559 N N . PRO A 1 189 ? -26.774 11.725 45.296 1.00 66.69 189 PRO A N 1
ATOM 1560 C CA . PRO A 1 189 ? -25.442 12.321 45.157 1.00 66.69 189 PRO A CA 1
ATOM 1561 C C . PRO A 1 189 ? -24.522 11.484 44.237 1.00 66.69 189 PRO A C 1
ATOM 1563 O O . PRO A 1 189 ? -24.304 10.298 44.509 1.00 66.69 189 PRO A O 1
ATOM 1566 N N . PRO A 1 190 ? -23.941 12.069 43.167 1.00 65.56 190 PRO A N 1
ATOM 1567 C CA . PRO A 1 190 ? -23.052 11.353 42.245 1.00 65.56 190 PRO A CA 1
ATOM 1568 C C . PRO A 1 190 ? -21.815 10.723 42.908 1.00 65.56 190 PRO A C 1
ATOM 1570 O O . PRO A 1 190 ? -21.338 9.682 42.456 1.00 65.56 190 PRO A O 1
ATOM 1573 N N . GLN A 1 191 ? -21.316 11.300 44.008 1.00 66.19 191 GLN A N 1
ATOM 1574 C CA . GLN A 1 191 ? -20.140 10.787 44.720 1.00 66.19 191 GLN A CA 1
ATOM 1575 C C . GLN A 1 191 ? -20.384 9.409 45.366 1.00 66.19 191 GLN A C 1
ATOM 1577 O O . GLN A 1 191 ? -19.483 8.569 45.384 1.00 66.19 191 GLN A O 1
ATOM 1582 N N . GLU A 1 192 ? -21.603 9.117 45.842 1.00 63.16 192 GLU A N 1
ATOM 1583 C CA . GLU A 1 192 ? -21.937 7.779 46.363 1.00 63.16 192 GLU A CA 1
ATOM 1584 C C . GLU A 1 192 ? -21.935 6.713 45.264 1.00 63.16 192 GLU A C 1
ATOM 1586 O O . GLU A 1 192 ? -21.596 5.553 45.511 1.00 63.16 192 GLU A O 1
ATOM 1591 N N . ILE A 1 193 ? -22.320 7.103 44.047 1.00 68.81 193 ILE A N 1
ATOM 1592 C CA . ILE A 1 193 ? -22.308 6.229 42.877 1.00 68.81 193 ILE A CA 1
ATOM 1593 C C . ILE A 1 193 ? -20.855 5.901 42.514 1.00 68.81 193 ILE A C 1
ATOM 1595 O O . ILE A 1 193 ? -20.518 4.724 42.416 1.00 68.81 193 ILE A O 1
ATOM 1599 N N . LEU A 1 194 ? -19.971 6.903 42.428 1.00 71.56 194 LEU A N 1
ATOM 1600 C CA . LEU A 1 194 ? -18.530 6.696 42.209 1.00 71.56 194 LEU A CA 1
ATOM 1601 C C . LEU A 1 194 ? -17.911 5.746 43.253 1.00 71.56 194 LEU A C 1
ATOM 1603 O O . LEU A 1 194 ? -17.179 4.821 42.896 1.00 71.56 194 LEU A O 1
ATOM 1607 N N . LEU A 1 195 ? -18.249 5.910 44.537 1.00 66.69 195 LEU A N 1
ATOM 1608 C CA . LEU A 1 195 ? -17.769 5.045 45.624 1.00 66.69 195 LEU A CA 1
ATOM 1609 C C . LEU A 1 195 ? -18.260 3.590 45.528 1.00 66.69 195 LEU A C 1
ATOM 1611 O O . LEU A 1 195 ? -17.518 2.677 45.897 1.00 66.69 195 LEU A O 1
ATOM 1615 N N . LYS A 1 196 ? -19.482 3.359 45.032 1.00 68.12 196 LYS A N 1
ATOM 1616 C CA . LYS A 1 196 ? -20.010 2.010 44.761 1.00 68.12 196 LYS A CA 1
ATOM 1617 C C . LYS A 1 196 ? -19.344 1.391 43.527 1.00 68.12 196 LYS A C 1
ATOM 1619 O O . LYS A 1 196 ? -18.947 0.230 43.574 1.00 68.12 196 LYS A O 1
ATOM 1624 N N . LEU A 1 197 ? -19.142 2.170 42.463 1.00 68.50 197 LEU A N 1
ATOM 1625 C CA . LEU A 1 197 ? -18.529 1.707 41.212 1.00 68.50 197 LEU A CA 1
ATOM 1626 C C . LEU A 1 197 ? -17.053 1.333 41.370 1.00 68.50 197 LEU A C 1
ATOM 1628 O O . LEU A 1 197 ? -16.630 0.311 40.837 1.00 68.50 197 LEU A O 1
ATOM 1632 N N . LYS A 1 198 ? -16.292 2.072 42.188 1.00 64.81 198 LYS A N 1
ATOM 1633 C CA . LYS A 1 198 ? -14.906 1.717 42.550 1.00 64.81 198 LYS A CA 1
ATOM 1634 C C . LYS A 1 198 ? -14.776 0.378 43.298 1.00 64.81 198 LYS A C 1
ATOM 1636 O O . LYS A 1 198 ? -13.663 -0.117 43.438 1.00 64.81 198 LYS A O 1
ATOM 1641 N N . LYS A 1 199 ? -15.879 -0.204 43.790 1.00 63.59 199 LYS A N 1
ATOM 1642 C CA . LYS A 1 199 ? -15.905 -1.467 44.553 1.00 63.59 199 LYS A CA 1
ATOM 1643 C C . LYS A 1 199 ? -16.640 -2.619 43.851 1.00 63.59 199 LYS A C 1
ATOM 1645 O O . LYS A 1 199 ? -16.673 -3.716 44.400 1.00 63.59 199 LYS A O 1
ATOM 1650 N N . GLY A 1 200 ? -17.241 -2.395 42.680 1.00 69.00 200 GLY A N 1
ATOM 1651 C CA . GLY A 1 200 ? -18.022 -3.412 41.966 1.00 69.00 200 GLY A CA 1
ATOM 1652 C C . GLY A 1 200 ? -17.144 -4.357 41.127 1.00 69.00 200 GLY A C 1
ATOM 1653 O O . GLY A 1 200 ? -16.474 -3.868 40.216 1.00 69.00 200 GLY A O 1
ATOM 1654 N N . PRO A 1 201 ? -17.148 -5.686 41.369 1.00 73.25 201 PRO A N 1
ATOM 1655 C CA . PRO A 1 201 ? -16.326 -6.627 40.603 1.00 73.25 201 PRO A CA 1
ATOM 1656 C C . PRO A 1 201 ? -16.830 -6.830 39.163 1.00 73.25 201 PRO A C 1
ATOM 1658 O O . PRO A 1 201 ? -16.024 -6.843 38.241 1.00 73.25 201 PRO A O 1
ATOM 1661 N N . GLU A 1 202 ? -18.147 -6.886 38.944 1.00 76.56 202 GLU A N 1
ATOM 1662 C CA . GLU A 1 202 ? -18.760 -7.184 37.633 1.00 76.56 202 GLU A CA 1
ATOM 1663 C C . GLU A 1 202 ? -18.321 -6.204 36.526 1.00 76.56 202 GLU A C 1
ATOM 1665 O O . GLU A 1 202 ? -17.950 -6.602 35.424 1.00 76.56 202 GLU A O 1
ATOM 1670 N N . LEU A 1 203 ? -18.288 -4.899 36.824 1.00 77.19 203 LEU A N 1
ATOM 1671 C CA . LEU A 1 203 ? -17.838 -3.881 35.865 1.00 77.19 203 LEU A CA 1
ATOM 1672 C C . LEU A 1 203 ? -16.322 -3.950 35.606 1.00 77.19 203 LEU A C 1
ATOM 1674 O O . LEU A 1 203 ? -15.873 -3.592 34.516 1.00 77.19 203 LEU A O 1
ATOM 1678 N N . LYS A 1 204 ? -15.533 -4.411 36.586 1.00 78.62 204 LYS A N 1
ATOM 1679 C CA . LYS A 1 204 ? -14.090 -4.652 36.433 1.00 78.62 204 LYS A CA 1
ATOM 1680 C C . LYS A 1 204 ? -13.821 -5.873 35.555 1.00 78.62 204 LYS A C 1
ATOM 1682 O O . LYS A 1 204 ? -12.902 -5.835 34.742 1.00 78.62 204 LYS A O 1
ATOM 1687 N N . GLU A 1 205 ? -14.630 -6.921 35.665 1.00 83.62 205 GLU A N 1
ATOM 1688 C CA . GLU A 1 205 ? -14.556 -8.069 34.759 1.00 83.62 205 GLU A CA 1
ATOM 1689 C C . GLU A 1 205 ? -14.873 -7.644 33.319 1.00 83.62 205 GLU A C 1
ATOM 1691 O O . GLU A 1 205 ? -14.071 -7.918 32.428 1.00 83.62 205 GLU A O 1
ATOM 1696 N N . LEU A 1 206 ? -15.932 -6.854 33.102 1.00 82.44 206 LEU A N 1
ATOM 1697 C CA . LEU A 1 206 ? -16.296 -6.327 31.778 1.00 82.44 206 LEU A CA 1
ATOM 1698 C C . LEU A 1 206 ? -15.203 -5.449 31.130 1.00 82.44 206 LEU A C 1
ATOM 1700 O O . LEU A 1 206 ? -14.948 -5.596 29.932 1.00 82.44 206 LEU A O 1
ATOM 1704 N N . SER A 1 207 ? -14.512 -4.571 31.879 1.00 83.00 207 SER A N 1
ATOM 1705 C CA . SER A 1 207 ? -13.419 -3.755 31.302 1.00 83.00 207 SER A CA 1
ATOM 1706 C C . SER A 1 207 ? -12.223 -4.613 30.868 1.00 83.00 207 SER A C 1
ATOM 1708 O O . SER A 1 207 ? -11.634 -4.406 29.799 1.00 83.00 207 SER A O 1
ATOM 1710 N N . GLN A 1 208 ? -11.921 -5.651 31.651 1.00 85.50 208 GLN A N 1
ATOM 1711 C CA . GLN A 1 208 ? -10.895 -6.630 31.319 1.00 85.50 208 GLN A CA 1
ATOM 1712 C C . GLN A 1 208 ? -11.307 -7.562 30.173 1.00 85.50 208 GLN A C 1
ATOM 1714 O O . GLN A 1 208 ? -10.448 -7.968 29.394 1.00 85.50 208 GLN A O 1
ATOM 1719 N N . GLU A 1 209 ? -12.579 -7.946 30.056 1.00 86.94 209 GLU A N 1
ATOM 1720 C CA . GLU A 1 209 ? -13.078 -8.760 28.941 1.00 86.94 209 GLU A CA 1
ATOM 1721 C C . GLU A 1 209 ? -13.059 -7.998 27.618 1.00 86.94 209 GLU A C 1
ATOM 1723 O O . GLU A 1 209 ? -12.527 -8.535 26.644 1.00 86.94 209 GLU A O 1
ATOM 1728 N N . SER A 1 210 ? -13.480 -6.729 27.601 1.00 87.69 210 SER A N 1
ATOM 1729 C CA . SER A 1 210 ? -13.330 -5.858 26.427 1.00 87.69 210 SER A CA 1
ATOM 1730 C C . SER A 1 210 ? -11.867 -5.798 25.968 1.00 87.69 210 SER A C 1
ATOM 1732 O O . SER A 1 210 ? -11.547 -6.135 24.824 1.00 87.69 210 SER A O 1
ATOM 1734 N N . SER A 1 211 ? -10.942 -5.529 26.895 1.00 88.38 211 SER A N 1
ATOM 1735 C CA . SER A 1 211 ? -9.502 -5.485 26.598 1.00 88.38 211 SER A CA 1
ATOM 1736 C C . SER A 1 211 ? -8.938 -6.841 26.131 1.00 88.38 211 SER A C 1
ATOM 1738 O O . SER A 1 211 ? -8.110 -6.888 25.221 1.00 88.38 211 SER A O 1
ATOM 1740 N N . LYS A 1 212 ? -9.429 -7.971 26.670 1.00 87.88 212 LYS A N 1
ATOM 1741 C CA . LYS A 1 212 ? -9.097 -9.324 26.170 1.00 87.88 212 LYS A CA 1
ATOM 1742 C C . LYS A 1 212 ? -9.641 -9.570 24.759 1.00 87.88 212 LYS A C 1
ATOM 1744 O O . LYS A 1 212 ? -9.009 -10.321 24.018 1.00 87.88 212 LYS A O 1
ATOM 1749 N N . THR A 1 213 ? -10.783 -8.991 24.371 1.00 88.31 213 THR A N 1
ATOM 1750 C CA . THR A 1 213 ? -11.274 -9.104 22.985 1.00 88.31 213 THR A CA 1
ATOM 1751 C C . THR A 1 213 ? -10.401 -8.323 22.010 1.00 88.31 213 THR A C 1
ATOM 1753 O O . THR A 1 213 ? -9.983 -8.908 21.018 1.00 88.31 213 THR A O 1
ATOM 1756 N N . VAL A 1 214 ? -10.000 -7.086 22.326 1.00 87.44 214 VAL A N 1
ATOM 1757 C CA . VAL A 1 214 ? -9.056 -6.321 21.484 1.00 87.44 214 VAL A CA 1
ATOM 1758 C C . VAL A 1 214 ? -7.703 -7.027 21.359 1.00 87.44 214 VAL A C 1
ATOM 1760 O O . VAL A 1 214 ? -7.169 -7.133 20.256 1.00 87.44 214 VAL A O 1
ATOM 1763 N N . PHE A 1 215 ? -7.184 -7.607 22.446 1.00 86.50 215 PHE A N 1
ATOM 1764 C CA . PHE A 1 215 ? -5.965 -8.419 22.389 1.00 86.50 215 PHE A CA 1
ATOM 1765 C C . PHE A 1 215 ? -6.114 -9.653 21.479 1.00 86.50 215 PHE A C 1
ATOM 1767 O O . PHE A 1 215 ? -5.223 -9.944 20.684 1.00 86.50 215 PHE A O 1
ATOM 1774 N N . LYS A 1 216 ? -7.258 -10.354 21.531 1.00 85.81 216 LYS A N 1
ATOM 1775 C CA . LYS A 1 216 ? -7.559 -11.460 20.602 1.00 85.81 216 LYS A CA 1
ATOM 1776 C C . LYS A 1 216 ? -7.685 -11.002 19.150 1.00 85.81 216 LYS A C 1
ATOM 1778 O O . LYS A 1 216 ? -7.290 -11.759 18.274 1.00 85.81 216 LYS A O 1
ATOM 1783 N N . LEU A 1 217 ? -8.184 -9.792 18.900 1.00 85.38 217 LEU A N 1
ATOM 1784 C CA . LEU A 1 217 ? -8.260 -9.201 17.561 1.00 85.38 217 LEU A CA 1
ATOM 1785 C C . LEU A 1 217 ? -6.895 -8.719 17.042 1.00 85.38 217 LEU A C 1
ATOM 1787 O O . LEU A 1 217 ? -6.757 -8.537 15.841 1.00 85.38 217 LEU A O 1
ATOM 1791 N N . GLY A 1 218 ? -5.893 -8.532 17.911 1.00 82.94 218 GLY A N 1
ATOM 1792 C CA . GLY A 1 218 ? -4.525 -8.142 17.535 1.00 82.94 218 GLY A CA 1
ATOM 1793 C C . GLY A 1 218 ? -4.314 -6.646 17.262 1.00 82.94 218 GLY A C 1
ATOM 1794 O O . GLY A 1 218 ? -3.210 -6.221 16.928 1.00 82.94 218 GLY A O 1
ATOM 1795 N N . LEU A 1 219 ? -5.342 -5.823 17.485 1.00 81.00 219 LEU A N 1
ATOM 1796 C CA . LEU A 1 219 ? -5.324 -4.371 17.249 1.00 81.00 219 LEU A CA 1
ATOM 1797 C C . LEU A 1 219 ? -4.674 -3.564 18.392 1.00 81.00 219 LEU A C 1
ATOM 1799 O O . LEU A 1 219 ? -4.601 -2.344 18.335 1.00 81.00 219 LEU A O 1
ATOM 1803 N N . SER A 1 220 ? -4.164 -4.229 19.431 1.00 72.69 220 SER A N 1
ATOM 1804 C CA . SER A 1 220 ? -3.682 -3.595 20.667 1.00 72.69 220 SER A CA 1
ATOM 1805 C C . SER A 1 220 ? -2.402 -2.768 20.547 1.00 72.69 220 SER A C 1
ATOM 1807 O O . SER A 1 220 ? -2.072 -2.032 21.473 1.00 72.69 220 SER A O 1
ATOM 1809 N N . LYS A 1 221 ? -1.647 -2.926 19.455 1.00 69.94 221 LYS A N 1
ATOM 1810 C CA . LYS A 1 221 ? -0.393 -2.192 19.200 1.00 69.94 221 LYS A CA 1
ATOM 1811 C C . LYS A 1 221 ? -0.602 -0.898 18.413 1.00 69.94 221 LYS A C 1
ATOM 1813 O O . LYS A 1 221 ? 0.361 -0.178 18.173 1.00 69.94 221 LYS A O 1
ATOM 1818 N N . ILE A 1 222 ? -1.836 -0.630 17.999 1.00 72.12 222 ILE A N 1
ATOM 1819 C CA . ILE A 1 222 ? -2.225 0.510 17.175 1.00 72.12 222 ILE A CA 1
ATOM 1820 C C . ILE A 1 222 ? -2.980 1.474 18.096 1.00 72.12 222 ILE A C 1
ATOM 1822 O O . ILE A 1 222 ? -3.882 1.051 18.817 1.00 72.12 222 ILE A O 1
ATOM 1826 N N . GLN A 1 223 ? -2.574 2.746 18.134 1.00 67.50 223 GLN A N 1
ATOM 1827 C CA . GLN A 1 223 ? -3.053 3.704 19.146 1.00 67.50 223 GLN A CA 1
ATOM 1828 C C . GLN A 1 223 ? -4.556 4.012 19.008 1.00 67.50 223 GLN A C 1
ATOM 1830 O O . GLN A 1 223 ? -5.247 4.182 20.011 1.00 67.50 223 GLN A O 1
ATOM 1835 N N . CYS A 1 224 ? -5.075 3.990 17.780 1.00 80.50 224 CYS A N 1
ATOM 1836 C CA . CYS A 1 224 ? -6.498 3.934 17.457 1.00 80.50 224 CYS A CA 1
ATOM 1837 C C . CYS A 1 224 ? -6.655 3.305 16.065 1.00 80.50 224 CYS A C 1
ATOM 1839 O O . CYS A 1 224 ? -5.786 3.482 15.215 1.00 80.50 224 CYS A O 1
ATOM 1841 N N . SER A 1 225 ? -7.735 2.567 15.813 1.00 85.56 225 SER A N 1
ATOM 1842 C CA . SER A 1 225 ? -8.012 2.003 14.483 1.00 85.56 225 SER A CA 1
ATOM 1843 C C . SER A 1 225 ? -9.494 2.038 14.135 1.00 85.56 225 SER A C 1
ATOM 1845 O O . SER A 1 225 ? -10.352 1.841 14.998 1.00 85.56 225 SER A O 1
ATOM 1847 N N . LEU A 1 226 ? -9.795 2.275 12.859 1.00 89.62 226 LEU A N 1
ATOM 1848 C CA . LEU A 1 226 ? -11.146 2.262 12.314 1.00 89.62 226 LEU A CA 1
ATOM 1849 C C . LEU A 1 226 ? -11.360 0.973 11.511 1.00 89.62 226 LEU A C 1
ATOM 1851 O O . LEU A 1 226 ? -10.597 0.654 10.604 1.00 89.62 226 LEU A O 1
ATOM 1855 N N . LEU A 1 227 ? -12.427 0.241 11.835 1.00 90.88 227 LEU A N 1
ATOM 1856 C CA . LEU A 1 227 ? -12.881 -0.929 11.089 1.00 90.88 227 LEU A CA 1
ATOM 1857 C C . LEU A 1 227 ? -14.160 -0.597 10.308 1.00 90.88 227 LEU A C 1
ATOM 1859 O O . LEU A 1 227 ? -15.230 -0.490 10.912 1.00 90.88 227 LEU A O 1
ATOM 1863 N N . MET A 1 228 ? -14.078 -0.473 8.978 1.00 90.62 228 MET A N 1
ATOM 1864 C CA . MET A 1 228 ? -15.244 -0.311 8.090 1.00 90.62 228 MET A CA 1
ATOM 1865 C C . MET A 1 228 ? -15.642 -1.653 7.483 1.00 90.62 228 MET A C 1
ATOM 1867 O O . MET A 1 228 ? -14.916 -2.203 6.659 1.00 90.62 228 MET A O 1
ATOM 1871 N N . ASN A 1 229 ? -16.786 -2.214 7.883 1.00 91.12 229 ASN A N 1
ATOM 1872 C CA . ASN A 1 229 ? -17.229 -3.552 7.450 1.00 91.12 229 ASN A CA 1
ATOM 1873 C C . ASN A 1 229 ? -16.147 -4.654 7.629 1.00 91.12 229 ASN A C 1
ATOM 1875 O O . ASN A 1 229 ? -16.180 -5.692 6.971 1.00 91.12 229 ASN A O 1
ATOM 1879 N N . GLY A 1 230 ? -15.192 -4.421 8.536 1.00 86.62 230 GLY A N 1
ATOM 1880 C CA . GLY A 1 230 ? -14.054 -5.285 8.857 1.00 86.62 230 GLY A CA 1
ATOM 1881 C C . GLY A 1 230 ? -12.723 -4.801 8.278 1.00 86.62 230 GLY A C 1
ATOM 1882 O O . GLY A 1 230 ? -11.683 -5.209 8.780 1.00 86.62 230 GLY A O 1
ATOM 1883 N N . LEU A 1 231 ? -12.731 -3.933 7.266 1.00 87.38 231 LEU A N 1
ATOM 1884 C CA . LEU A 1 231 ? -11.516 -3.378 6.667 1.00 87.38 231 LEU A CA 1
ATOM 1885 C C . LEU A 1 231 ? -10.822 -2.427 7.640 1.00 87.38 231 LEU A C 1
ATOM 1887 O O . LEU A 1 231 ? -11.479 -1.545 8.194 1.00 87.38 231 LEU A O 1
ATOM 1891 N N . PHE A 1 232 ? -9.515 -2.603 7.816 1.00 86.00 232 PHE A N 1
ATOM 1892 C CA . PHE A 1 232 ? -8.663 -1.670 8.546 1.00 86.00 232 PHE A CA 1
ATOM 1893 C C . PHE A 1 232 ? -8.487 -0.380 7.734 1.00 86.00 232 PHE A C 1
ATOM 1895 O O . PHE A 1 232 ? -8.210 -0.446 6.538 1.00 86.00 232 PHE A O 1
ATOM 1902 N N . ILE A 1 233 ? -8.690 0.773 8.371 1.00 85.25 233 ILE A N 1
ATOM 1903 C CA . ILE A 1 233 ? -8.519 2.106 7.783 1.00 85.25 233 ILE A CA 1
ATOM 1904 C C . ILE A 1 233 ? -7.950 3.036 8.857 1.00 85.25 233 ILE A C 1
ATOM 1906 O O . ILE A 1 233 ? -8.246 2.882 10.050 1.00 85.25 233 ILE A O 1
ATOM 1910 N N . ASP A 1 234 ? -7.194 4.042 8.426 1.00 82.94 234 ASP A N 1
ATOM 1911 C CA . ASP A 1 234 ? -6.817 5.160 9.278 1.00 82.94 234 ASP A CA 1
ATOM 1912 C C . ASP A 1 234 ? -8.064 5.901 9.805 1.00 82.94 234 ASP A C 1
ATOM 1914 O O . ASP A 1 234 ? -8.994 6.199 9.049 1.00 82.94 234 ASP A O 1
ATOM 1918 N N . PRO A 1 235 ? -8.132 6.216 11.106 1.00 81.44 235 PRO A N 1
ATOM 1919 C CA . PRO A 1 235 ? -9.301 6.829 11.746 1.00 81.44 235 PRO A CA 1
ATOM 1920 C C . PRO A 1 235 ? -9.457 8.342 11.454 1.00 81.44 235 PRO A C 1
ATOM 1922 O O . PRO A 1 235 ? -9.803 9.112 12.347 1.00 81.44 235 PRO A O 1
ATOM 1925 N N . ALA A 1 236 ? -9.250 8.763 10.203 1.00 86.06 236 ALA A N 1
ATOM 1926 C CA . ALA A 1 236 ? -9.478 10.121 9.703 1.00 86.06 236 ALA A CA 1
ATOM 1927 C C . ALA A 1 236 ? -10.802 10.231 8.915 1.00 86.06 236 ALA A C 1
ATOM 1929 O O . ALA A 1 236 ? -11.264 9.258 8.310 1.00 86.06 236 ALA A O 1
ATOM 1930 N N . GLU A 1 237 ? -11.409 11.424 8.868 1.00 86.12 237 GLU A N 1
ATOM 1931 C CA . GLU A 1 237 ? -12.684 11.645 8.156 1.00 86.12 237 GLU A CA 1
ATOM 1932 C C . GLU A 1 237 ? -12.553 11.423 6.636 1.00 86.12 237 GLU A C 1
ATOM 1934 O O . GLU A 1 237 ? -13.426 10.804 6.025 1.00 86.12 237 GLU A O 1
ATOM 1939 N N . GLU A 1 238 ? -11.445 11.850 6.025 1.00 86.50 238 GLU A N 1
ATOM 1940 C CA . GLU A 1 238 ? -11.198 11.659 4.588 1.00 86.50 238 GLU A CA 1
ATOM 1941 C C . GLU A 1 238 ? -11.023 10.177 4.223 1.00 86.50 238 GLU A C 1
ATOM 1943 O O . GLU A 1 238 ? -11.623 9.694 3.261 1.00 86.50 238 GLU A O 1
ATOM 1948 N N . ALA A 1 239 ? -10.269 9.426 5.030 1.00 86.31 239 ALA A N 1
ATOM 1949 C CA . ALA A 1 239 ? -10.064 7.992 4.837 1.00 86.31 239 ALA A CA 1
ATOM 1950 C C . ALA A 1 239 ? -11.380 7.202 4.992 1.00 86.31 239 ALA A C 1
ATOM 1952 O O . ALA A 1 239 ? -11.687 6.330 4.174 1.00 86.31 239 ALA A O 1
ATOM 1953 N N . LEU A 1 240 ? -12.214 7.572 5.975 1.00 87.50 240 LEU A N 1
ATOM 1954 C CA . LEU A 1 240 ? -13.575 7.052 6.136 1.00 87.50 240 LEU A CA 1
ATOM 1955 C C . LEU A 1 240 ? -14.442 7.323 4.891 1.00 87.50 240 LEU A C 1
ATOM 1957 O O . LEU A 1 240 ? -15.140 6.421 4.427 1.00 87.50 240 LEU A O 1
ATOM 1961 N N . LEU A 1 241 ? -14.416 8.545 4.350 1.00 88.12 241 LEU A N 1
ATOM 1962 C CA . LEU A 1 241 ? -15.185 8.929 3.161 1.00 88.12 241 LEU A CA 1
ATOM 1963 C C . LEU A 1 241 ? -14.737 8.176 1.902 1.00 88.12 241 LEU A C 1
ATOM 1965 O O . LEU A 1 241 ? -15.586 7.697 1.147 1.00 88.12 241 LEU A O 1
ATOM 1969 N N . ASN A 1 242 ? -13.429 8.027 1.696 1.00 87.12 242 ASN A N 1
ATOM 1970 C CA . ASN A 1 242 ? -12.871 7.279 0.570 1.00 87.12 242 ASN A CA 1
ATOM 1971 C C . ASN A 1 242 ? -13.289 5.802 0.634 1.00 87.12 242 ASN A C 1
ATOM 1973 O O . ASN A 1 242 ? -13.910 5.296 -0.302 1.00 87.12 242 ASN A O 1
ATOM 1977 N N . ALA A 1 243 ? -13.102 5.150 1.784 1.00 87.06 243 ALA A N 1
ATOM 1978 C CA . ALA A 1 243 ? -13.505 3.758 1.969 1.00 87.06 243 ALA A CA 1
ATOM 1979 C C . ALA A 1 243 ? -15.026 3.532 1.857 1.00 87.06 243 ALA A C 1
ATOM 1981 O O . ALA A 1 243 ? -15.462 2.471 1.407 1.00 87.06 243 ALA A O 1
ATOM 1982 N N . LEU A 1 244 ? -15.856 4.518 2.230 1.00 88.94 244 LEU A N 1
ATOM 1983 C CA . LEU A 1 244 ? -17.305 4.462 1.999 1.00 88.94 244 LEU A CA 1
ATOM 1984 C C . LEU A 1 244 ? -17.652 4.454 0.507 1.00 88.94 244 LEU A C 1
ATOM 1986 O O . LEU A 1 244 ? -18.586 3.751 0.116 1.00 88.94 244 LEU A O 1
ATOM 1990 N N . ASN A 1 245 ? -16.926 5.201 -0.329 1.00 88.06 245 ASN A N 1
ATOM 1991 C CA . ASN A 1 245 ? -17.131 5.191 -1.779 1.00 88.06 245 ASN A CA 1
ATOM 1992 C C . ASN A 1 245 ? -16.722 3.834 -2.383 1.00 88.06 245 ASN A C 1
ATOM 1994 O O . ASN A 1 245 ? -17.512 3.232 -3.116 1.00 88.06 245 ASN A O 1
ATOM 1998 N N . ASP A 1 246 ? -15.561 3.301 -1.994 1.00 86.81 246 ASP A N 1
ATOM 1999 C CA . ASP A 1 246 ? -15.045 2.016 -2.487 1.00 86.81 246 ASP A CA 1
ATOM 2000 C C . ASP A 1 246 ? -15.938 0.828 -2.078 1.00 86.81 246 ASP A C 1
ATOM 2002 O O . ASP A 1 246 ? -16.334 0.003 -2.910 1.00 86.81 246 ASP A O 1
ATOM 2006 N N . GLU A 1 247 ? -16.342 0.755 -0.803 1.00 88.06 247 GLU A N 1
ATOM 2007 C CA . GLU A 1 247 ? -17.291 -0.265 -0.343 1.00 88.06 247 GLU A CA 1
ATOM 2008 C C . GLU A 1 247 ? -18.690 -0.056 -0.946 1.00 88.06 247 GLU A C 1
ATOM 2010 O O . GLU A 1 247 ? -19.398 -1.039 -1.168 1.00 88.06 247 GLU A O 1
ATOM 2015 N N . THR A 1 248 ? -19.099 1.177 -1.286 1.00 89.69 248 THR A N 1
ATOM 2016 C CA . THR A 1 248 ? -20.354 1.404 -2.027 1.00 89.69 248 THR A CA 1
ATOM 2017 C C . THR A 1 248 ? -20.310 0.723 -3.392 1.00 89.69 248 THR A C 1
ATOM 2019 O O . THR A 1 248 ? -21.274 0.040 -3.739 1.00 89.69 248 THR A O 1
ATOM 2022 N N . GLN A 1 249 ? -19.212 0.843 -4.147 1.00 87.44 249 GLN A N 1
ATOM 2023 C CA . GLN A 1 249 ? -19.077 0.197 -5.458 1.00 87.44 249 GLN A CA 1
ATOM 2024 C C . GLN A 1 249 ? -19.127 -1.337 -5.344 1.00 87.44 249 GLN A C 1
ATOM 2026 O O . GLN A 1 249 ? -19.884 -1.991 -6.065 1.00 87.44 249 GLN A O 1
ATOM 2031 N N . ARG A 1 250 ? -18.403 -1.916 -4.376 1.00 87.50 250 ARG A N 1
ATOM 2032 C CA . ARG A 1 250 ? -18.431 -3.365 -4.093 1.00 87.50 250 ARG A CA 1
ATOM 2033 C C . ARG A 1 250 ? -19.829 -3.854 -3.697 1.00 87.50 250 ARG A C 1
ATOM 2035 O O . ARG A 1 250 ? -20.293 -4.890 -4.175 1.00 87.50 250 ARG A O 1
ATOM 2042 N N . LEU A 1 251 ? -20.536 -3.109 -2.844 1.00 90.06 251 LEU A N 1
ATOM 2043 C CA . LEU A 1 251 ? -21.902 -3.448 -2.434 1.00 90.06 251 LEU A CA 1
ATOM 2044 C C . LEU A 1 251 ? -22.911 -3.298 -3.581 1.00 90.06 251 LEU A C 1
ATOM 2046 O O . LEU A 1 251 ? -23.810 -4.130 -3.696 1.00 90.06 251 LEU A O 1
ATOM 2050 N N . GLN A 1 252 ? -22.763 -2.292 -4.449 1.00 90.19 252 GLN A N 1
ATOM 2051 C CA . GLN A 1 252 ? -23.586 -2.139 -5.655 1.00 90.19 252 GLN A CA 1
ATOM 2052 C C . GLN A 1 252 ? -23.480 -3.367 -6.561 1.00 90.19 252 GLN A C 1
ATOM 2054 O O . GLN A 1 252 ? -24.509 -3.898 -6.976 1.00 90.19 252 GLN A O 1
ATOM 2059 N N . GLU A 1 253 ? -22.266 -3.854 -6.816 1.00 90.25 253 GLU A N 1
ATOM 2060 C CA . GLU A 1 253 ? -22.031 -5.053 -7.624 1.00 90.25 253 GLU A CA 1
ATOM 2061 C C . GLU A 1 253 ? -22.708 -6.294 -7.012 1.00 90.25 253 GLU A C 1
ATOM 2063 O O . GLU A 1 253 ? -23.479 -6.990 -7.681 1.00 90.25 253 GLU A O 1
ATOM 2068 N N . GLN A 1 254 ? -22.516 -6.536 -5.711 1.00 89.69 254 GLN A N 1
ATOM 2069 C CA . GLN A 1 254 ? -23.142 -7.676 -5.029 1.00 89.69 254 GLN A CA 1
ATOM 2070 C C . GLN A 1 254 ? -24.679 -7.589 -4.965 1.00 89.69 254 GLN A C 1
ATOM 2072 O O . GLN A 1 254 ? -25.355 -8.624 -4.972 1.00 89.69 254 GLN A O 1
ATOM 2077 N N . VAL A 1 255 ? -25.250 -6.382 -4.900 1.00 91.31 255 VAL A N 1
ATOM 2078 C CA . VAL A 1 255 ? -26.705 -6.159 -4.979 1.00 91.31 255 VAL A CA 1
ATOM 2079 C C . VAL A 1 255 ? -27.213 -6.374 -6.406 1.00 91.31 255 VAL A C 1
ATOM 2081 O O . VAL A 1 255 ? -28.239 -7.031 -6.583 1.00 91.31 255 VAL A O 1
ATOM 2084 N N . TYR A 1 256 ? -26.487 -5.899 -7.421 1.00 91.19 256 TYR A N 1
ATOM 2085 C CA . TYR A 1 256 ? -26.830 -6.079 -8.835 1.00 91.19 256 TYR A CA 1
ATOM 2086 C C . TYR A 1 256 ? -26.876 -7.562 -9.234 1.00 91.19 256 TYR A C 1
ATOM 2088 O O . TYR A 1 256 ? -27.855 -8.013 -9.827 1.00 91.19 256 TYR A O 1
ATOM 2096 N N . PHE A 1 257 ? -25.886 -8.356 -8.814 1.00 91.31 257 PHE A N 1
ATOM 2097 C CA . PHE A 1 257 ? -25.887 -9.813 -9.003 1.00 91.31 257 PHE A CA 1
ATOM 2098 C C . PHE A 1 257 ? -26.820 -10.575 -8.037 1.00 91.31 257 PHE A C 1
ATOM 2100 O O . PHE A 1 257 ? -26.825 -11.806 -8.018 1.00 91.31 257 PHE A O 1
ATOM 2107 N N . GLY A 1 258 ? -27.620 -9.879 -7.219 1.00 88.31 258 GLY A N 1
ATOM 2108 C CA . GLY A 1 258 ? -28.617 -10.482 -6.329 1.00 88.31 258 GLY A CA 1
ATOM 2109 C C . GLY A 1 258 ? -28.042 -11.295 -5.162 1.00 88.31 258 GLY A C 1
ATOM 2110 O O . GLY A 1 258 ? -28.782 -12.055 -4.525 1.00 88.31 258 GLY A O 1
ATOM 2111 N N . GLN A 1 259 ? -26.746 -11.145 -4.872 1.00 87.81 259 GLN A N 1
ATOM 2112 C CA . GLN A 1 259 ? -26.061 -11.833 -3.776 1.00 87.81 259 GLN A CA 1
ATOM 2113 C C . GLN A 1 259 ? -26.375 -11.218 -2.404 1.00 87.81 259 GLN A C 1
ATOM 2115 O O . GLN A 1 259 ? -26.279 -11.906 -1.390 1.00 87.81 259 GLN A O 1
ATOM 2120 N N . ILE A 1 260 ? -26.713 -9.925 -2.351 1.00 89.00 260 ILE A N 1
ATOM 2121 C CA . ILE A 1 260 ? -27.249 -9.260 -1.156 1.00 89.00 260 ILE A CA 1
ATOM 2122 C C . ILE A 1 260 ? -28.725 -8.957 -1.410 1.00 89.00 260 ILE A C 1
ATOM 2124 O O . ILE A 1 260 ? -29.080 -8.307 -2.391 1.00 89.00 260 ILE A O 1
ATOM 2128 N N . LYS A 1 261 ? -29.596 -9.416 -0.507 1.00 88.56 261 LYS A N 1
ATOM 2129 C CA . LYS A 1 261 ? -31.049 -9.201 -0.563 1.00 88.56 261 LYS A CA 1
ATOM 2130 C C . LYS A 1 261 ? -31.508 -8.361 0.627 1.00 88.56 261 LYS A C 1
ATOM 2132 O O . LYS A 1 261 ? -30.764 -8.128 1.581 1.00 88.56 261 LYS A O 1
ATOM 2137 N N . SER A 1 262 ? -32.764 -7.915 0.612 1.00 85.19 262 SER A N 1
ATOM 2138 C CA . SER A 1 262 ? -33.314 -7.059 1.675 1.00 85.19 262 SER A CA 1
ATOM 2139 C C . SER A 1 262 ? -33.214 -7.685 3.074 1.00 85.19 262 SER A C 1
ATOM 2141 O O . SER A 1 262 ? -32.918 -6.961 4.017 1.00 85.19 262 SER A O 1
ATOM 2143 N N . HIS A 1 263 ? -33.357 -9.010 3.199 1.00 86.62 263 HIS A N 1
ATOM 2144 C CA . HIS A 1 263 ? -33.268 -9.750 4.470 1.00 86.62 263 HIS A CA 1
ATOM 2145 C C . HIS A 1 263 ? -31.845 -10.188 4.872 1.00 86.62 263 HIS A C 1
ATOM 2147 O O . HIS A 1 263 ? -31.668 -10.727 5.957 1.00 86.62 263 HIS A O 1
ATOM 2153 N N . THR A 1 264 ? -30.841 -10.021 4.008 1.00 88.31 264 THR A N 1
ATOM 2154 C CA . THR A 1 264 ? -29.449 -10.389 4.313 1.00 88.31 264 THR A CA 1
ATOM 2155 C C . THR A 1 264 ? -28.841 -9.339 5.245 1.00 88.31 264 THR A C 1
ATOM 2157 O O . THR A 1 264 ? -28.886 -8.154 4.899 1.00 88.31 264 THR A O 1
ATOM 2160 N N . ASP A 1 265 ? -28.252 -9.738 6.377 1.00 89.06 265 ASP A N 1
ATOM 2161 C CA . ASP A 1 265 ? -27.337 -8.849 7.103 1.00 89.06 265 ASP A CA 1
ATOM 2162 C C . ASP A 1 265 ? -26.021 -8.761 6.319 1.00 89.06 265 ASP A C 1
ATOM 2164 O O . ASP A 1 265 ? -25.426 -9.775 5.946 1.00 89.06 265 ASP A O 1
ATOM 2168 N N . VAL A 1 266 ? -25.617 -7.534 5.993 1.00 89.12 266 VAL A N 1
ATOM 2169 C CA . VAL A 1 266 ? -24.449 -7.280 5.147 1.00 89.12 266 VAL A CA 1
ATOM 2170 C C . VAL A 1 266 ? -23.166 -7.606 5.905 1.00 89.12 266 VAL A C 1
ATOM 2172 O O . VAL A 1 266 ? -22.272 -8.214 5.326 1.00 89.12 266 VAL A O 1
ATOM 2175 N N . LEU A 1 267 ? -23.088 -7.280 7.199 1.00 90.25 267 LEU A N 1
ATOM 2176 C CA . LEU A 1 267 ? -21.871 -7.481 7.983 1.00 90.25 267 LEU A CA 1
ATOM 2177 C C . LEU A 1 267 ? -21.553 -8.970 8.131 1.00 90.25 267 LEU A C 1
ATOM 2179 O O . LEU A 1 267 ? -20.433 -9.392 7.851 1.00 90.25 267 LEU A O 1
ATOM 2183 N N . ASP A 1 268 ? -22.551 -9.772 8.508 1.00 89.88 268 ASP A N 1
ATOM 2184 C CA . ASP A 1 268 ? -22.375 -11.219 8.661 1.00 89.88 268 ASP A CA 1
ATOM 2185 C C . ASP A 1 268 ? -21.957 -11.883 7.348 1.00 89.88 268 ASP A C 1
ATOM 2187 O O . ASP A 1 268 ? -21.099 -12.765 7.365 1.00 89.88 268 ASP A O 1
ATOM 2191 N N . LYS A 1 269 ? -22.506 -11.435 6.208 1.00 89.19 269 LYS A N 1
ATOM 2192 C CA . LYS A 1 269 ? -22.102 -11.936 4.892 1.00 89.19 269 LYS A CA 1
ATOM 2193 C C . LYS A 1 269 ? -20.633 -11.602 4.605 1.00 89.19 269 LYS A C 1
ATOM 2195 O O . LYS A 1 269 ? -19.844 -12.523 4.399 1.00 89.19 269 LYS A O 1
ATOM 2200 N N . LEU A 1 270 ? -20.256 -10.321 4.646 1.00 87.12 270 LEU A N 1
ATOM 2201 C CA . LEU A 1 270 ? -18.902 -9.862 4.299 1.00 87.12 270 LEU A CA 1
ATOM 2202 C C . LEU A 1 270 ? -17.817 -10.480 5.200 1.00 87.12 270 LEU A C 1
ATOM 2204 O O . LEU A 1 270 ? -16.730 -10.802 4.717 1.00 87.12 270 LEU A O 1
ATOM 2208 N N . LEU A 1 271 ? -18.120 -10.687 6.487 1.00 87.38 271 LEU A N 1
ATOM 2209 C CA . LEU A 1 271 ? -17.227 -11.361 7.435 1.00 87.38 271 LEU A CA 1
ATOM 2210 C C . LEU A 1 271 ? -17.239 -12.891 7.282 1.00 87.38 271 LEU A C 1
ATOM 2212 O O . LEU A 1 271 ? -16.227 -13.529 7.547 1.00 87.38 271 LEU A O 1
ATOM 2216 N N . SER A 1 272 ? -18.328 -13.509 6.816 1.00 85.44 272 SER A N 1
ATOM 2217 C CA . SER A 1 272 ? -18.329 -14.950 6.507 1.00 85.44 272 SER A CA 1
ATOM 2218 C C . SER A 1 272 ? -17.519 -15.309 5.255 1.00 85.44 272 SER A C 1
ATOM 2220 O O . SER A 1 272 ? -17.023 -16.428 5.156 1.00 85.44 272 SER A O 1
ATOM 2222 N N . GLU A 1 273 ? -17.371 -14.366 4.317 1.00 81.69 273 GLU A N 1
ATOM 2223 C CA . GLU A 1 273 ? -16.627 -14.554 3.065 1.00 81.69 273 GLU A CA 1
ATOM 2224 C C . GLU A 1 273 ? -15.116 -14.322 3.235 1.00 81.69 273 GLU A C 1
ATOM 2226 O O . GLU A 1 273 ? -14.324 -15.076 2.672 1.00 81.69 273 GLU A O 1
ATOM 2231 N N . ALA A 1 274 ? -14.712 -13.303 4.008 1.00 74.00 274 ALA A N 1
ATOM 2232 C CA . ALA A 1 274 ? -13.316 -12.847 4.098 1.00 74.00 274 ALA A CA 1
ATOM 2233 C C . ALA A 1 274 ? -12.841 -12.475 5.524 1.00 74.00 274 ALA A C 1
ATOM 2235 O O . ALA A 1 274 ? -11.828 -11.791 5.680 1.00 74.00 274 ALA A O 1
ATOM 2236 N N . GLY A 1 275 ? -13.576 -12.881 6.566 1.00 80.31 275 GLY A N 1
ATOM 2237 C CA . GLY A 1 275 ? -13.300 -12.526 7.961 1.00 80.31 275 GLY A CA 1
ATOM 2238 C C . GLY A 1 275 ? -12.138 -13.299 8.593 1.00 80.31 275 GLY A C 1
ATOM 2239 O O . GLY A 1 275 ? -12.233 -14.509 8.807 1.00 80.31 275 GLY A O 1
ATOM 2240 N N . ILE A 1 276 ? -11.072 -12.596 8.979 1.00 83.88 276 ILE A N 1
ATOM 2241 C CA . ILE A 1 276 ? -9.990 -13.114 9.827 1.00 83.88 276 ILE A CA 1
ATOM 2242 C C . ILE A 1 276 ? -10.302 -12.882 11.311 1.00 83.88 276 ILE A C 1
ATOM 2244 O O . ILE A 1 276 ? -10.859 -11.856 11.692 1.00 83.88 276 ILE A O 1
ATOM 2248 N N . GLN A 1 277 ? -9.903 -13.819 12.173 1.00 83.25 277 GLN A N 1
ATOM 2249 C CA . GLN A 1 277 ? -10.153 -13.729 13.623 1.00 83.25 277 GLN A CA 1
ATOM 2250 C C . GLN A 1 277 ? -9.101 -12.907 14.388 1.00 83.25 277 GLN A C 1
ATOM 2252 O O . GLN A 1 277 ? -9.354 -12.486 15.514 1.00 83.25 277 GLN A O 1
ATOM 2257 N N . HIS A 1 278 ? -7.918 -12.710 13.801 1.00 82.94 278 HIS A N 1
ATOM 2258 C CA . HIS A 1 278 ? -6.794 -12.005 14.412 1.00 82.94 278 HIS A CA 1
ATOM 2259 C C . HIS A 1 278 ? -6.032 -11.225 13.341 1.00 82.94 278 HIS A C 1
ATOM 2261 O O . HIS A 1 278 ? -5.549 -11.812 12.374 1.00 82.94 278 HIS A O 1
ATOM 2267 N N . TYR A 1 279 ? -5.920 -9.915 13.527 1.00 82.62 279 TYR A N 1
ATOM 2268 C CA . TYR A 1 279 ? -5.117 -9.023 12.706 1.00 82.62 279 TYR A CA 1
ATOM 2269 C C . TYR A 1 279 ? -3.684 -8.981 13.237 1.00 82.62 279 TYR A C 1
ATOM 2271 O O . TYR A 1 279 ? -3.471 -8.716 14.417 1.00 82.62 279 TYR A O 1
ATOM 2279 N N . ASN A 1 280 ? -2.691 -9.208 12.378 1.00 80.94 280 ASN A N 1
ATOM 2280 C CA . ASN A 1 280 ? -1.288 -9.024 12.743 1.00 80.94 280 ASN A CA 1
ATOM 2281 C C . ASN A 1 280 ? -0.647 -7.989 11.805 1.00 80.94 280 ASN A C 1
ATOM 2283 O O . ASN A 1 280 ? -0.398 -8.339 10.650 1.00 80.94 280 ASN A O 1
ATOM 2287 N N . PRO A 1 281 ? -0.306 -6.774 12.285 1.00 73.31 281 PRO A N 1
ATOM 2288 C CA . PRO A 1 281 ? 0.261 -5.711 11.452 1.00 73.31 281 PRO A CA 1
ATOM 2289 C C . PRO A 1 281 ? 1.643 -6.040 10.860 1.00 73.31 281 PRO A C 1
ATOM 2291 O O . PRO A 1 281 ? 2.138 -5.305 10.016 1.00 73.31 281 PRO A O 1
ATOM 2294 N N . GLN A 1 282 ? 2.300 -7.123 11.295 1.00 74.38 282 GLN A N 1
ATOM 2295 C CA . GLN A 1 282 ? 3.563 -7.590 10.704 1.00 74.38 282 GLN A CA 1
ATOM 2296 C C . GLN A 1 282 ? 3.368 -8.519 9.494 1.00 74.38 282 GLN A C 1
ATOM 2298 O O . GLN A 1 282 ? 4.325 -8.771 8.769 1.00 74.38 282 GLN A O 1
ATOM 2303 N N . ILE A 1 283 ? 2.158 -9.056 9.305 1.00 73.06 283 ILE A N 1
ATOM 2304 C CA . ILE A 1 283 ? 1.794 -9.957 8.197 1.00 73.06 283 ILE A CA 1
ATOM 2305 C C . ILE A 1 283 ? 0.844 -9.235 7.238 1.00 73.06 283 ILE A C 1
ATOM 2307 O O . ILE A 1 283 ? 0.979 -9.336 6.024 1.00 73.06 283 ILE A O 1
ATOM 2311 N N . ILE A 1 284 ? -0.114 -8.504 7.806 1.00 69.00 284 ILE A N 1
ATOM 2312 C CA . ILE A 1 284 ? -1.124 -7.730 7.100 1.00 69.00 284 ILE A CA 1
ATOM 2313 C C . ILE A 1 284 ? -0.764 -6.263 7.304 1.00 69.00 284 ILE A C 1
ATOM 2315 O O . ILE A 1 284 ? -1.000 -5.700 8.368 1.00 69.00 284 ILE A O 1
ATOM 2319 N N . CYS A 1 285 ? -0.131 -5.673 6.300 1.00 59.59 285 CYS A N 1
ATOM 2320 C CA . CYS A 1 285 ? 0.239 -4.267 6.269 1.00 59.59 285 CYS A CA 1
ATOM 2321 C C . CYS A 1 285 ? 0.101 -3.778 4.829 1.00 59.59 285 CYS A C 1
ATOM 2323 O O . CYS A 1 285 ? 0.436 -4.523 3.909 1.00 59.59 285 CYS A O 1
ATOM 2325 N N . ASP A 1 286 ? -0.336 -2.536 4.636 1.00 55.75 286 ASP A N 1
ATOM 2326 C CA . ASP A 1 286 ? -0.455 -1.931 3.302 1.00 55.75 286 ASP A CA 1
ATOM 2327 C C . ASP A 1 286 ? 0.914 -1.592 2.678 1.00 55.75 286 ASP A C 1
ATOM 2329 O O . ASP A 1 286 ? 1.028 -1.320 1.482 1.00 55.75 286 ASP A O 1
ATOM 2333 N N . ASN A 1 287 ? 1.989 -1.665 3.471 1.00 58.09 287 ASN A N 1
ATOM 2334 C CA . ASN A 1 287 ? 3.356 -1.583 2.971 1.00 58.09 287 ASN A CA 1
ATOM 2335 C C . ASN A 1 287 ? 3.690 -2.763 2.049 1.00 58.09 287 ASN A C 1
ATOM 2337 O O . ASN A 1 287 ? 3.408 -3.919 2.370 1.00 58.09 287 ASN A O 1
ATOM 2341 N N . LYS A 1 288 ? 4.394 -2.474 0.943 1.00 63.12 288 LYS A N 1
ATOM 2342 C CA . LYS A 1 288 ? 4.851 -3.494 -0.012 1.00 63.12 288 LYS A CA 1
ATOM 2343 C C . LYS A 1 288 ? 5.533 -4.680 0.706 1.00 63.12 288 LYS A C 1
ATOM 2345 O O . LYS A 1 288 ? 6.445 -4.456 1.513 1.00 63.12 288 LYS A O 1
ATOM 2350 N N . PRO A 1 289 ? 5.149 -5.931 0.388 1.00 68.81 289 PRO A N 1
ATOM 2351 C CA . PRO A 1 289 ? 5.759 -7.128 0.961 1.00 68.81 289 PRO A CA 1
ATOM 2352 C C . PRO A 1 289 ? 7.255 -7.184 0.632 1.00 68.81 289 PRO A C 1
ATOM 2354 O O . PRO A 1 289 ? 7.671 -6.917 -0.495 1.00 68.81 289 PRO A O 1
ATOM 2357 N N . ARG A 1 290 ? 8.081 -7.551 1.616 1.00 74.06 290 ARG A N 1
ATOM 2358 C CA . ARG A 1 290 ? 9.536 -7.666 1.441 1.00 74.06 290 ARG A CA 1
ATOM 2359 C C . ARG A 1 290 ? 9.923 -9.102 1.117 1.00 74.06 290 ARG A C 1
ATOM 2361 O O . ARG A 1 290 ? 10.134 -9.895 2.027 1.00 74.06 290 ARG A O 1
ATOM 2368 N N . PHE A 1 291 ? 10.056 -9.407 -0.167 1.00 76.94 291 PHE A N 1
ATOM 2369 C CA . PHE A 1 291 ? 10.505 -10.719 -0.627 1.00 76.94 291 PHE A CA 1
ATOM 2370 C C . PHE A 1 291 ? 12.029 -10.828 -0.708 1.00 76.94 291 PHE A C 1
ATOM 2372 O O . PHE A 1 291 ? 12.721 -9.877 -1.075 1.00 76.94 291 PHE A O 1
ATOM 2379 N N . ILE A 1 292 ? 12.547 -12.020 -0.409 1.00 78.19 292 ILE A N 1
ATOM 2380 C CA . ILE A 1 292 ? 13.972 -12.355 -0.486 1.00 78.19 292 ILE A CA 1
ATOM 2381 C C . ILE A 1 292 ? 14.123 -13.675 -1.256 1.00 78.19 292 ILE A C 1
ATOM 2383 O O . ILE A 1 292 ? 13.580 -14.697 -0.841 1.00 78.19 292 ILE A O 1
ATOM 2387 N N . SER A 1 293 ? 14.875 -13.682 -2.364 1.00 79.56 293 SER A N 1
ATOM 2388 C CA . SER A 1 293 ? 15.196 -14.923 -3.083 1.00 79.56 293 SER A CA 1
ATOM 2389 C C . SER A 1 293 ? 16.128 -15.790 -2.245 1.00 79.56 293 SER A C 1
ATOM 2391 O O . SER A 1 293 ? 17.224 -15.378 -1.858 1.00 79.56 293 SER A O 1
ATOM 2393 N N . LEU A 1 294 ? 15.707 -17.032 -2.019 1.00 76.12 294 LEU A N 1
ATOM 2394 C CA . LEU A 1 294 ? 16.492 -18.020 -1.288 1.00 76.12 294 LEU A CA 1
ATOM 2395 C C . LEU A 1 294 ? 17.613 -18.624 -2.149 1.00 76.12 294 LEU A C 1
ATOM 2397 O O . LEU A 1 294 ? 18.601 -19.103 -1.598 1.00 76.12 294 LEU A O 1
ATOM 2401 N N . ALA A 1 295 ? 17.518 -18.522 -3.481 1.00 73.38 295 ALA A N 1
ATOM 2402 C CA . ALA A 1 295 ? 18.548 -19.002 -4.404 1.00 73.38 295 ALA A CA 1
ATOM 2403 C C . ALA A 1 295 ? 19.897 -18.280 -4.209 1.00 73.38 295 ALA A C 1
ATOM 2405 O O . ALA A 1 295 ? 20.962 -18.878 -4.370 1.00 73.38 295 ALA A O 1
ATOM 2406 N N . MET A 1 296 ? 19.881 -17.006 -3.795 1.00 69.31 296 MET A N 1
ATOM 2407 C CA . MET A 1 296 ? 21.116 -16.258 -3.521 1.00 69.31 296 MET A CA 1
ATOM 2408 C C . MET A 1 296 ? 21.904 -16.829 -2.327 1.00 69.31 296 MET A C 1
ATOM 2410 O O . MET A 1 296 ? 23.125 -16.706 -2.289 1.00 69.31 296 MET A O 1
ATOM 2414 N N . PHE A 1 297 ? 21.232 -17.495 -1.380 1.00 67.38 297 PHE A N 1
ATOM 2415 C CA . PHE A 1 297 ? 21.844 -18.059 -0.168 1.00 67.38 297 PHE A CA 1
ATOM 2416 C C . PHE A 1 297 ? 22.293 -19.522 -0.317 1.00 67.38 297 PHE A C 1
ATOM 2418 O O . PHE A 1 297 ? 22.938 -20.056 0.587 1.00 67.38 297 PHE A O 1
ATOM 2425 N N . THR A 1 298 ? 21.971 -20.174 -1.439 1.00 64.06 298 THR A N 1
ATOM 2426 C CA . THR A 1 298 ? 22.504 -21.500 -1.796 1.00 64.06 298 THR A CA 1
ATOM 2427 C C . THR A 1 298 ? 23.644 -21.434 -2.800 1.00 64.06 298 THR A C 1
ATOM 2429 O O . THR A 1 298 ? 24.595 -22.201 -2.673 1.00 64.06 298 THR A O 1
ATOM 2432 N N . PHE A 1 299 ? 23.560 -20.531 -3.781 1.00 61.88 299 PHE A N 1
ATOM 2433 C CA . PHE A 1 299 ? 24.552 -20.407 -4.856 1.00 61.88 299 PHE A CA 1
ATOM 2434 C C . PHE A 1 299 ? 25.572 -19.272 -4.636 1.00 61.88 299 PHE A C 1
ATOM 2436 O O . PHE A 1 299 ? 26.556 -19.193 -5.367 1.00 61.88 299 PHE A O 1
ATOM 2443 N N . GLY A 1 300 ? 25.359 -18.399 -3.643 1.00 57.69 300 GLY A N 1
ATOM 2444 C CA . GLY A 1 300 ? 26.305 -17.349 -3.247 1.00 57.69 300 GLY A CA 1
ATOM 2445 C C . GLY A 1 300 ? 27.338 -17.798 -2.204 1.00 57.69 300 GLY A C 1
ATOM 2446 O O . GLY A 1 300 ? 27.213 -18.851 -1.581 1.00 57.69 300 GLY A O 1
ATOM 2447 N N . GLU A 1 301 ? 28.348 -16.954 -1.961 1.00 49.97 301 GLU A N 1
ATOM 2448 C CA . GLU A 1 301 ? 29.475 -17.238 -1.048 1.00 49.97 301 GLU A CA 1
ATOM 2449 C C . GLU A 1 301 ? 29.048 -17.511 0.413 1.00 49.97 301 GLU A C 1
ATOM 2451 O O . GLU A 1 301 ? 29.751 -18.198 1.156 1.00 49.97 301 GLU A O 1
ATOM 2456 N N . ALA A 1 302 ? 27.875 -17.024 0.829 1.00 52.12 302 ALA A N 1
ATOM 2457 C CA . ALA A 1 302 ? 27.309 -17.218 2.164 1.00 52.12 302 ALA A CA 1
ATOM 2458 C C . ALA A 1 302 ? 26.328 -18.409 2.211 1.00 52.12 302 ALA A C 1
ATOM 2460 O O . ALA A 1 302 ? 25.128 -18.229 2.429 1.00 52.12 302 ALA A O 1
ATOM 2461 N N . SER A 1 303 ? 26.846 -19.630 2.038 1.00 59.56 303 SER A N 1
ATOM 2462 C CA . SER A 1 303 ? 26.082 -20.896 1.982 1.00 59.56 303 SER A CA 1
ATOM 2463 C C . SER A 1 303 ? 25.497 -21.368 3.333 1.00 59.56 303 SER A C 1
ATOM 2465 O O . SER A 1 303 ? 25.692 -22.498 3.782 1.00 59.56 303 SER A O 1
ATOM 2467 N N . ILE A 1 304 ? 24.735 -20.498 3.999 1.00 63.84 304 ILE A N 1
ATOM 2468 C CA . ILE A 1 304 ? 24.136 -20.730 5.326 1.00 63.84 304 ILE A CA 1
ATOM 2469 C C . ILE A 1 304 ? 23.071 -21.841 5.282 1.00 63.84 304 ILE A C 1
ATOM 2471 O O . ILE A 1 304 ? 22.915 -22.587 6.250 1.00 63.84 304 ILE A O 1
ATOM 2475 N N . LEU A 1 305 ? 22.355 -21.981 4.160 1.00 64.19 305 LEU A N 1
ATOM 2476 C CA . LEU A 1 305 ? 21.239 -22.925 4.025 1.00 64.19 305 LEU A CA 1
ATOM 2477 C C . LEU A 1 305 ? 21.680 -24.398 3.964 1.00 64.19 305 LEU A C 1
ATOM 2479 O O . LEU A 1 305 ? 20.953 -25.272 4.434 1.00 64.19 305 LEU A O 1
ATOM 2483 N N . ASN A 1 306 ? 22.893 -24.683 3.477 1.00 64.62 306 ASN A N 1
ATOM 2484 C CA . ASN A 1 306 ? 23.387 -26.055 3.283 1.00 64.62 306 ASN A CA 1
ATOM 2485 C C . ASN A 1 306 ? 23.562 -26.844 4.599 1.00 64.62 306 ASN A C 1
ATOM 2487 O O . ASN A 1 306 ? 23.650 -28.070 4.572 1.00 64.62 306 ASN A O 1
ATOM 2491 N N . GLY A 1 307 ? 23.608 -26.157 5.747 1.00 62.19 307 GLY A N 1
ATOM 2492 C CA . GLY A 1 307 ? 23.704 -26.763 7.080 1.00 62.19 307 GLY A CA 1
ATOM 2493 C C . GLY A 1 307 ? 22.373 -26.920 7.828 1.00 62.19 307 GLY A C 1
ATOM 2494 O O . GLY A 1 307 ? 22.389 -27.311 8.996 1.00 62.19 307 GLY A O 1
ATOM 2495 N N . ILE A 1 308 ? 21.230 -26.581 7.220 1.00 68.31 308 ILE A N 1
ATOM 2496 C CA . ILE A 1 308 ? 19.929 -26.583 7.906 1.00 68.31 308 ILE A CA 1
ATOM 2497 C C . ILE A 1 308 ? 19.266 -27.964 7.822 1.00 68.31 308 ILE A C 1
ATOM 2499 O O . ILE A 1 308 ? 19.019 -28.505 6.745 1.00 68.31 308 ILE A O 1
ATOM 2503 N N . ASN A 1 309 ? 18.902 -28.507 8.986 1.00 66.56 309 ASN A N 1
ATOM 2504 C CA . ASN A 1 309 ? 18.061 -29.696 9.084 1.00 66.56 309 ASN A CA 1
ATOM 2505 C C . ASN A 1 309 ? 16.582 -29.299 9.074 1.00 66.56 309 ASN A C 1
ATOM 2507 O O . ASN A 1 309 ? 16.101 -28.647 10.002 1.00 66.56 309 ASN A O 1
ATOM 2511 N N . TYR A 1 310 ? 15.854 -29.737 8.049 1.00 71.44 310 TYR A N 1
ATOM 2512 C CA . TYR A 1 310 ? 14.407 -29.571 7.987 1.00 71.44 310 TYR A CA 1
ATOM 2513 C C . TYR A 1 310 ? 13.686 -30.481 8.989 1.00 71.44 310 TYR A C 1
ATOM 2515 O O . TYR A 1 310 ? 14.082 -31.623 9.227 1.00 71.44 310 TYR A O 1
ATOM 2523 N N . LEU A 1 311 ? 12.597 -29.969 9.561 1.00 69.50 311 LEU A N 1
ATOM 2524 C CA . LEU A 1 311 ? 11.768 -30.675 10.533 1.00 69.50 311 LEU A CA 1
ATOM 2525 C C . LEU A 1 311 ? 10.438 -31.063 9.882 1.00 69.50 311 LEU A C 1
ATOM 2527 O O . LEU A 1 311 ? 9.739 -30.225 9.308 1.00 69.50 311 LEU A O 1
ATOM 2531 N N . HIS A 1 312 ? 10.089 -32.344 9.967 1.00 69.56 312 HIS A N 1
ATOM 2532 C CA . HIS A 1 312 ? 8.910 -32.917 9.320 1.00 69.56 312 HIS A CA 1
ATOM 2533 C C . HIS A 1 312 ? 8.131 -33.799 10.298 1.00 69.56 312 HIS A C 1
ATOM 2535 O O . HIS A 1 312 ? 8.707 -34.424 11.188 1.00 69.56 312 HIS A O 1
ATOM 2541 N N . SER A 1 313 ? 6.813 -33.888 10.108 1.00 67.19 313 SER A N 1
ATOM 2542 C CA . SER A 1 313 ? 6.012 -34.909 10.787 1.00 67.19 313 SER A CA 1
ATOM 2543 C C . SER A 1 313 ? 6.441 -36.300 10.287 1.00 67.19 313 SER A C 1
ATOM 2545 O O . SER A 1 313 ? 6.526 -36.481 9.069 1.00 67.19 313 SER A O 1
ATOM 2547 N N . PRO A 1 314 ? 6.678 -37.301 11.164 1.00 60.59 314 PRO A N 1
ATOM 2548 C CA . PRO A 1 314 ? 7.266 -38.589 10.770 1.00 60.59 314 PRO A CA 1
ATOM 2549 C C . PRO A 1 314 ? 6.498 -39.368 9.696 1.00 60.59 314 PRO A C 1
ATOM 2551 O O . PRO A 1 314 ? 7.064 -40.233 9.041 1.00 60.59 314 PRO A O 1
ATOM 2554 N N . ARG A 1 315 ? 5.203 -39.079 9.518 1.00 62.97 315 ARG A N 1
ATOM 2555 C CA . ARG A 1 315 ? 4.335 -39.727 8.519 1.00 62.97 315 ARG A CA 1
ATOM 2556 C C . ARG A 1 315 ? 4.435 -39.126 7.116 1.00 62.97 315 ARG A C 1
ATOM 2558 O O . ARG A 1 315 ? 3.772 -39.621 6.219 1.00 62.97 315 ARG A O 1
ATOM 2565 N N . ILE A 1 316 ? 5.166 -38.024 6.967 1.00 66.62 316 ILE A N 1
ATOM 2566 C CA . ILE A 1 316 ? 5.101 -37.132 5.804 1.00 66.62 316 ILE A CA 1
ATOM 2567 C C . ILE A 1 316 ? 6.520 -36.833 5.284 1.00 66.62 316 ILE A C 1
ATOM 2569 O O . ILE A 1 316 ? 6.748 -35.789 4.683 1.00 66.62 316 ILE A O 1
ATOM 2573 N N . ILE A 1 317 ? 7.505 -37.692 5.569 1.00 61.91 317 ILE A N 1
ATOM 2574 C CA . ILE A 1 317 ? 8.915 -37.463 5.201 1.00 61.91 317 ILE A CA 1
ATOM 2575 C C . ILE A 1 317 ? 9.102 -37.547 3.677 1.00 61.91 317 ILE A C 1
ATOM 2577 O O . ILE A 1 317 ? 9.774 -36.693 3.106 1.00 61.91 317 ILE A O 1
ATOM 2581 N N . ASP A 1 318 ? 8.436 -38.503 3.026 1.00 66.69 318 ASP A N 1
ATOM 2582 C CA . ASP A 1 318 ? 8.619 -38.799 1.598 1.00 66.69 318 ASP A CA 1
ATOM 2583 C C . ASP A 1 318 ? 7.693 -37.998 0.658 1.00 66.69 318 ASP A C 1
ATOM 2585 O O . ASP A 1 318 ? 7.828 -38.074 -0.562 1.00 66.69 318 ASP A O 1
ATOM 2589 N N . ASP A 1 319 ? 6.761 -37.197 1.188 1.00 69.94 319 ASP A N 1
ATOM 2590 C CA . ASP A 1 319 ? 5.877 -36.372 0.352 1.00 69.94 319 ASP A CA 1
ATOM 2591 C C . ASP A 1 319 ? 6.566 -35.072 -0.092 1.00 69.94 319 ASP A C 1
ATOM 2593 O O . ASP A 1 319 ? 7.310 -34.451 0.673 1.00 69.94 319 ASP A O 1
ATOM 2597 N N . LEU A 1 320 ? 6.215 -34.574 -1.281 1.00 69.19 320 LEU A N 1
ATOM 2598 C CA . LEU A 1 320 ? 6.617 -33.244 -1.749 1.00 69.19 320 LEU A CA 1
ATOM 2599 C C . LEU A 1 320 ? 6.185 -32.146 -0.753 1.00 69.19 320 LEU A C 1
ATOM 2601 O O . LEU A 1 320 ? 5.074 -32.178 -0.213 1.00 69.19 320 LEU A O 1
ATOM 2605 N N . LYS A 1 321 ? 7.054 -31.159 -0.514 1.00 73.19 321 LYS A N 1
ATOM 2606 C CA . LYS A 1 321 ? 6.801 -29.997 0.350 1.00 73.19 321 LYS A CA 1
ATOM 2607 C C . LYS A 1 321 ? 6.727 -28.733 -0.512 1.00 73.19 321 LYS A C 1
ATOM 2609 O O . LYS A 1 321 ? 7.738 -28.064 -0.686 1.00 73.19 321 LYS A O 1
ATOM 2614 N N . PRO A 1 322 ? 5.546 -28.382 -1.053 1.00 66.25 322 PRO A N 1
ATOM 2615 C CA . PRO A 1 322 ? 5.410 -27.209 -1.915 1.00 66.25 322 PRO A CA 1
ATOM 2616 C C . PRO A 1 322 ? 5.418 -25.884 -1.141 1.00 66.25 322 PRO A C 1
ATOM 2618 O O . PRO A 1 322 ? 5.514 -24.826 -1.748 1.00 66.25 322 PRO A O 1
ATOM 2621 N N . VAL A 1 323 ? 5.282 -25.927 0.186 1.00 71.12 323 VAL A N 1
ATOM 2622 C CA . VAL A 1 323 ? 5.431 -24.762 1.061 1.00 71.12 323 VAL A CA 1
ATOM 2623 C C . VAL A 1 323 ? 6.418 -25.125 2.160 1.00 71.12 323 VAL A C 1
ATOM 2625 O O . VAL A 1 323 ? 6.214 -26.080 2.918 1.00 71.12 323 VAL A O 1
ATOM 2628 N N . THR A 1 324 ? 7.494 -24.356 2.229 1.00 73.12 324 THR A N 1
ATOM 2629 C CA . THR A 1 324 ? 8.615 -24.510 3.152 1.00 73.12 324 THR A CA 1
ATOM 2630 C C . THR A 1 324 ? 8.772 -23.255 3.997 1.00 73.12 324 THR A C 1
ATOM 2632 O O . THR A 1 324 ? 8.362 -22.160 3.632 1.00 73.12 324 THR A O 1
ATOM 2635 N N . HIS A 1 325 ? 9.362 -23.434 5.169 1.00 74.50 325 HIS A N 1
ATOM 2636 C CA . HIS A 1 325 ? 9.336 -22.465 6.248 1.00 74.50 325 HIS A CA 1
ATOM 2637 C C . HIS A 1 325 ? 10.813 -22.343 6.782 1.00 74.50 325 HIS A C 1
ATOM 2639 O O . HIS A 1 325 ? 11.249 -23.310 7.395 1.00 74.50 325 HIS A O 1
ATOM 2645 N N . LEU A 1 326 ? 11.578 -21.204 6.613 1.00 73.00 326 LEU A N 1
ATOM 2646 C CA . LEU A 1 326 ? 12.958 -20.794 7.191 1.00 73.00 326 LEU A CA 1
ATOM 2647 C C . LEU A 1 326 ? 13.208 -19.518 8.219 1.00 73.00 326 LEU A C 1
ATOM 2649 O O . LEU A 1 326 ? 13.661 -18.472 7.769 1.00 73.00 326 LEU A O 1
ATOM 2653 N N . PHE A 1 327 ? 12.898 -19.509 9.558 1.00 69.88 327 PHE A N 1
ATOM 2654 C CA . PHE A 1 327 ? 12.633 -18.445 10.617 1.00 69.88 327 PHE A CA 1
ATOM 2655 C C . PHE A 1 327 ? 13.879 -18.263 11.461 1.00 69.88 327 PHE A C 1
ATOM 2657 O O . PHE A 1 327 ? 14.252 -19.173 12.196 1.00 69.88 327 PHE A O 1
ATOM 2664 N N . SER A 1 328 ? 14.339 -17.041 11.620 1.00 75.38 328 SER A N 1
ATOM 2665 C CA . SER A 1 328 ? 15.316 -16.758 12.662 1.00 75.38 328 SER A CA 1
ATOM 2666 C C . SER A 1 328 ? 14.659 -16.648 14.048 1.00 75.38 328 SER A C 1
ATOM 2668 O O . SER A 1 328 ? 13.760 -15.830 14.239 1.00 75.38 328 SER A O 1
ATOM 2670 N N . VAL A 1 329 ? 15.106 -17.449 15.025 1.00 78.19 329 VAL A N 1
ATOM 2671 C CA . VAL A 1 329 ? 14.673 -17.350 16.433 1.00 78.19 329 VAL A CA 1
ATOM 2672 C C . VAL A 1 329 ? 15.877 -17.398 17.372 1.00 78.19 329 VAL A C 1
ATOM 2674 O O . VAL A 1 329 ? 16.674 -18.336 17.324 1.00 78.19 329 VAL A O 1
ATOM 2677 N N . ASP A 1 330 ? 15.979 -16.423 18.277 1.00 80.56 330 ASP A N 1
ATOM 2678 C CA . ASP A 1 330 ? 16.953 -16.456 19.368 1.00 80.56 330 ASP A CA 1
ATOM 2679 C C . ASP A 1 330 ? 16.450 -17.338 20.521 1.00 80.56 330 ASP A C 1
ATOM 2681 O O . ASP A 1 330 ? 15.570 -16.961 21.297 1.00 80.56 330 ASP A O 1
ATOM 2685 N N . ILE A 1 331 ? 17.029 -18.533 20.627 1.00 82.31 331 ILE A N 1
ATOM 2686 C CA . ILE A 1 331 ? 16.690 -19.541 21.640 1.00 82.31 331 ILE A CA 1
ATOM 2687 C C . ILE A 1 331 ? 17.145 -19.103 23.050 1.00 82.31 331 ILE A C 1
ATOM 2689 O O . ILE A 1 331 ? 16.655 -19.642 24.039 1.00 82.31 331 ILE A O 1
ATOM 2693 N N . THR A 1 332 ? 18.039 -18.114 23.181 1.00 87.12 332 THR A N 1
ATOM 2694 C CA . THR A 1 332 ? 18.451 -17.592 24.499 1.00 87.12 332 THR A CA 1
ATOM 2695 C C . THR A 1 332 ? 17.361 -16.747 25.164 1.00 87.12 332 THR A C 1
ATOM 2697 O O . THR A 1 332 ? 17.313 -16.649 26.391 1.00 87.12 332 THR A O 1
ATOM 2700 N N . LEU A 1 333 ? 16.440 -16.181 24.375 1.00 85.31 333 LEU A N 1
ATOM 2701 C CA . LEU A 1 333 ? 15.349 -15.343 24.860 1.00 85.31 333 LEU A CA 1
ATOM 2702 C C . LEU A 1 333 ? 14.082 -16.166 25.121 1.00 85.31 333 LEU A C 1
ATOM 2704 O O . LEU A 1 333 ? 13.618 -16.935 24.278 1.00 85.31 333 LEU A O 1
ATOM 2708 N N . ALA A 1 334 ? 13.425 -15.913 26.256 1.00 81.50 334 ALA A N 1
ATOM 2709 C CA . ALA A 1 334 ? 12.156 -16.560 26.603 1.00 81.50 334 ALA A CA 1
ATOM 2710 C C . ALA A 1 334 ? 11.042 -16.303 25.563 1.00 81.50 334 ALA A C 1
ATOM 2712 O O . ALA A 1 334 ? 10.180 -17.158 25.354 1.00 81.50 334 ALA A O 1
ATOM 2713 N N . ILE A 1 335 ? 11.070 -15.149 24.885 1.00 80.12 335 ILE A N 1
ATOM 2714 C CA . ILE A 1 335 ? 10.170 -14.821 23.767 1.00 80.12 335 ILE A CA 1
ATOM 2715 C C . ILE A 1 335 ? 10.449 -15.737 22.566 1.00 80.12 335 ILE A C 1
ATOM 2717 O O . ILE A 1 335 ? 9.510 -16.267 21.974 1.00 80.12 335 ILE A O 1
ATOM 2721 N N . GLY A 1 336 ? 11.722 -15.995 22.253 1.00 78.44 336 GLY A N 1
ATOM 2722 C CA . GLY A 1 336 ? 12.110 -16.907 21.180 1.00 78.44 336 GLY A CA 1
ATOM 2723 C C . GLY A 1 336 ? 11.691 -18.349 21.463 1.00 78.44 336 GLY A C 1
ATOM 2724 O O . GLY A 1 336 ? 11.062 -18.980 20.619 1.00 78.44 336 GLY A O 1
ATOM 2725 N N . ILE A 1 337 ? 11.907 -18.849 22.685 1.00 80.31 337 ILE A N 1
ATOM 2726 C CA . ILE A 1 337 ? 11.426 -20.184 23.091 1.00 80.31 337 ILE A CA 1
ATOM 2727 C C . ILE A 1 337 ? 9.891 -20.284 22.976 1.00 80.31 337 ILE A C 1
ATOM 2729 O O . ILE A 1 337 ? 9.375 -21.299 22.499 1.00 80.31 337 ILE A O 1
ATOM 2733 N N . LYS A 1 338 ? 9.143 -19.234 23.359 1.00 82.19 338 LYS A N 1
ATOM 2734 C CA . LYS A 1 338 ? 7.681 -19.171 23.163 1.00 82.19 338 LYS A CA 1
ATOM 2735 C C . LYS A 1 338 ? 7.304 -19.251 21.675 1.00 82.19 338 LYS A C 1
ATOM 2737 O O . LYS A 1 338 ? 6.426 -20.041 21.335 1.00 82.19 338 LYS A O 1
ATOM 2742 N N . LEU A 1 339 ? 7.967 -18.486 20.804 1.00 82.31 339 LEU A N 1
ATOM 2743 C CA . LEU A 1 339 ? 7.719 -18.484 19.355 1.00 82.31 339 LEU A CA 1
ATOM 2744 C C . LEU A 1 339 ? 8.017 -19.852 18.721 1.00 82.31 339 LEU A C 1
ATOM 2746 O O . LEU A 1 339 ? 7.171 -20.406 18.025 1.00 82.31 339 LEU A O 1
ATOM 2750 N N . LEU A 1 340 ? 9.174 -20.438 19.034 1.00 82.25 340 LEU A N 1
ATOM 2751 C CA . LEU A 1 340 ? 9.587 -21.765 18.570 1.00 82.25 340 LEU A CA 1
ATOM 2752 C C . LEU A 1 340 ? 8.597 -22.858 19.007 1.00 82.25 340 LEU A C 1
ATOM 2754 O O . LEU A 1 340 ? 8.245 -23.725 18.208 1.00 82.25 340 LEU A O 1
ATOM 2758 N N . ARG A 1 341 ? 8.064 -22.784 20.235 1.00 83.00 341 ARG A N 1
ATOM 2759 C CA . ARG A 1 341 ? 7.004 -23.695 20.699 1.00 83.00 341 ARG A CA 1
ATOM 2760 C C . ARG A 1 341 ? 5.710 -23.554 19.890 1.00 83.00 341 ARG A C 1
ATOM 2762 O O . ARG A 1 341 ? 5.095 -24.571 19.583 1.00 83.00 341 ARG A O 1
ATOM 2769 N N . GLN A 1 342 ? 5.298 -22.336 19.532 1.00 81.88 342 GLN A N 1
ATOM 2770 C CA . GLN A 1 342 ? 4.104 -22.142 18.697 1.00 81.88 342 GLN A CA 1
ATOM 2771 C C . GLN A 1 342 ? 4.327 -22.595 17.249 1.00 81.88 342 GLN A C 1
ATOM 2773 O O . GLN A 1 342 ? 3.437 -23.215 16.671 1.00 81.88 342 GLN A O 1
ATOM 2778 N N . GLY A 1 343 ? 5.529 -22.393 16.697 1.00 77.12 343 GLY A N 1
ATOM 2779 C CA . GLY A 1 343 ? 5.918 -22.965 15.405 1.00 77.12 343 GLY A CA 1
ATOM 2780 C C . GLY A 1 343 ? 5.792 -24.493 15.389 1.00 77.12 343 GLY A C 1
ATOM 2781 O O . GLY A 1 343 ? 5.208 -25.053 14.463 1.00 77.12 343 GLY A O 1
ATOM 2782 N N . PHE A 1 344 ? 6.243 -25.171 16.451 1.00 76.81 344 PHE A N 1
ATOM 2783 C CA . PHE A 1 344 ? 6.042 -26.616 16.599 1.00 76.81 344 PHE A CA 1
ATOM 2784 C C . PHE A 1 344 ? 4.570 -27.019 16.716 1.00 76.81 344 PHE A C 1
ATOM 2786 O O . PHE A 1 344 ? 4.169 -27.974 16.054 1.00 76.81 344 PHE A O 1
ATOM 2793 N N . ASN A 1 345 ? 3.760 -26.305 17.506 1.00 79.00 345 ASN A N 1
ATOM 2794 C CA . ASN A 1 345 ? 2.326 -26.592 17.617 1.00 79.00 345 ASN A CA 1
ATOM 2795 C C . ASN A 1 345 ? 1.640 -26.541 16.241 1.00 79.00 345 ASN A C 1
ATOM 2797 O O . ASN A 1 345 ? 0.952 -27.487 15.877 1.00 79.00 345 ASN A O 1
ATOM 2801 N N . TYR A 1 346 ? 1.904 -25.510 15.432 1.00 76.06 346 TYR A N 1
ATOM 2802 C CA . TYR A 1 346 ? 1.346 -25.406 14.080 1.00 76.06 346 TYR A CA 1
ATOM 2803 C C . TYR A 1 346 ? 1.787 -26.544 13.145 1.00 76.06 346 TYR A C 1
ATOM 2805 O O . TYR A 1 346 ? 0.968 -27.101 12.409 1.00 76.06 346 TYR A O 1
ATOM 2813 N N . LEU A 1 347 ? 3.071 -26.926 13.184 1.00 70.56 347 LEU A N 1
ATOM 2814 C CA . LEU A 1 347 ? 3.580 -28.057 12.397 1.00 70.56 347 LEU A CA 1
ATOM 2815 C C . LEU A 1 347 ? 2.924 -29.390 12.801 1.00 70.56 347 LEU A C 1
ATOM 2817 O O . LEU A 1 347 ? 2.754 -30.265 11.951 1.00 70.56 347 LEU A O 1
ATOM 2821 N N . ILE A 1 348 ? 2.546 -29.544 14.075 1.00 70.44 348 ILE A N 1
ATOM 2822 C CA . ILE A 1 348 ? 1.849 -30.725 14.606 1.00 70.44 348 ILE A CA 1
ATOM 2823 C C . ILE A 1 348 ? 0.353 -30.703 14.256 1.00 70.44 348 ILE A C 1
ATOM 2825 O O . ILE A 1 348 ? -0.192 -31.737 13.873 1.00 70.44 348 ILE A O 1
ATOM 2829 N N . GLU A 1 349 ? -0.309 -29.549 14.368 1.00 67.81 349 GLU A N 1
ATOM 2830 C CA . GLU A 1 349 ? -1.743 -29.387 14.085 1.00 67.81 349 GLU A CA 1
ATOM 2831 C C . GLU A 1 349 ? -2.084 -29.564 12.597 1.00 67.81 349 GLU A C 1
ATOM 2833 O O . GLU A 1 349 ? -3.188 -30.001 12.269 1.00 67.81 349 GLU A O 1
ATOM 2838 N N . GLY A 1 350 ? -1.127 -29.308 11.698 1.00 60.41 350 GLY A N 1
ATOM 2839 C CA . GLY A 1 350 ? -1.258 -29.602 10.272 1.00 60.41 350 GLY A CA 1
ATOM 2840 C C . GLY A 1 350 ? -2.122 -28.575 9.543 1.00 60.41 350 GLY A C 1
ATOM 2841 O O . GLY A 1 350 ? -3.324 -28.755 9.346 1.00 60.41 350 GLY A O 1
ATOM 2842 N N . SER A 1 351 ? -1.480 -27.496 9.100 1.00 56.19 351 SER A N 1
ATOM 2843 C CA . SER A 1 351 ? -2.146 -26.321 8.539 1.00 56.19 351 SER A CA 1
ATOM 2844 C C . SER A 1 351 ? -3.111 -26.592 7.379 1.00 56.19 351 SER A C 1
ATOM 2846 O O . SER A 1 351 ? -2.787 -27.262 6.390 1.00 56.19 351 SER A O 1
ATOM 2848 N N . LYS A 1 352 ? -4.292 -25.971 7.466 1.00 51.75 352 LYS A N 1
ATOM 2849 C CA . LYS A 1 352 ? -5.201 -25.786 6.327 1.00 51.75 352 LYS A CA 1
ATOM 2850 C C . LYS A 1 352 ? -4.744 -24.635 5.426 1.00 51.75 352 LYS A C 1
ATOM 2852 O O . LYS A 1 352 ? -4.983 -24.698 4.224 1.00 51.75 352 LYS A O 1
ATOM 2857 N N . ASP A 1 353 ? -4.041 -23.650 5.974 1.00 49.53 353 ASP A N 1
ATOM 2858 C CA . ASP A 1 353 ? -3.689 -22.396 5.299 1.00 49.53 353 ASP A CA 1
ATOM 2859 C C . ASP A 1 353 ? -2.456 -22.549 4.400 1.00 49.53 353 ASP A C 1
ATOM 2861 O O . ASP A 1 353 ? -2.415 -21.994 3.305 1.00 49.53 353 ASP A O 1
ATOM 2865 N N . ALA A 1 354 ? -1.537 -23.461 4.740 1.00 51.34 354 ALA A N 1
ATOM 2866 C CA . ALA A 1 354 ? -0.491 -23.917 3.815 1.00 51.34 354 ALA A CA 1
ATOM 2867 C C . ALA A 1 354 ? -1.075 -24.525 2.515 1.00 51.34 354 ALA A C 1
ATOM 2869 O O . ALA A 1 354 ? -0.426 -24.540 1.470 1.00 51.34 354 ALA A O 1
ATOM 2870 N N . ARG A 1 355 ? -2.335 -24.996 2.542 1.00 49.22 355 ARG A N 1
ATOM 2871 C CA . ARG A 1 355 ? -3.055 -25.458 1.341 1.00 49.22 355 ARG A CA 1
ATOM 2872 C C . ARG A 1 355 ? -3.636 -24.304 0.517 1.00 49.22 355 ARG A C 1
ATOM 2874 O O . ARG A 1 355 ? -3.972 -24.522 -0.645 1.00 49.22 355 ARG A O 1
ATOM 2881 N N . VAL A 1 356 ? -3.790 -23.110 1.094 1.00 48.88 356 VAL A N 1
ATOM 2882 C CA . VAL A 1 356 ? -4.256 -21.902 0.392 1.00 48.88 356 VAL A CA 1
ATOM 2883 C C . VAL A 1 356 ? -3.125 -21.332 -0.457 1.00 48.88 356 VAL A C 1
ATOM 2885 O O . VAL A 1 356 ? -3.334 -21.092 -1.644 1.00 48.88 356 VAL A O 1
ATOM 2888 N N . GLU A 1 357 ? -1.918 -21.211 0.101 1.00 53.25 357 GLU A N 1
ATOM 2889 C CA . GLU A 1 357 ? -0.741 -20.765 -0.655 1.00 53.25 357 GLU A CA 1
ATOM 2890 C C . GLU A 1 357 ? -0.410 -21.727 -1.806 1.00 53.25 357 GLU A C 1
ATOM 2892 O O . GLU A 1 357 ? -0.267 -21.288 -2.950 1.00 53.25 357 GLU A O 1
ATOM 2897 N N . LEU A 1 358 ? -0.408 -23.042 -1.529 1.00 53.94 358 LEU A N 1
ATOM 2898 C CA . LEU A 1 358 ? -0.288 -24.085 -2.550 1.00 53.94 358 LEU A CA 1
ATOM 2899 C C . LEU A 1 358 ? -1.283 -23.855 -3.694 1.00 53.94 358 LEU A C 1
ATOM 2901 O O . LEU A 1 358 ? -0.876 -23.800 -4.848 1.00 53.94 358 LEU A O 1
ATOM 2905 N N . LYS A 1 359 ? -2.576 -23.680 -3.388 1.00 54.88 359 LYS A N 1
ATOM 2906 C CA . LYS A 1 359 ? -3.621 -23.468 -4.403 1.00 54.88 359 LYS A CA 1
ATOM 2907 C C . LYS A 1 359 ? -3.456 -22.180 -5.213 1.00 54.88 359 LYS A C 1
ATOM 2909 O O . LYS A 1 359 ? -3.856 -22.184 -6.373 1.00 54.88 359 LYS A O 1
ATOM 2914 N N . LYS A 1 360 ? -2.940 -21.097 -4.615 1.00 60.47 360 LYS A N 1
ATOM 2915 C CA . LYS A 1 360 ? -2.784 -19.791 -5.280 1.00 60.47 360 LYS A CA 1
ATOM 2916 C C . LYS A 1 360 ? -1.505 -19.730 -6.128 1.00 60.47 360 LYS A C 1
ATOM 2918 O O . LYS A 1 360 ? -1.588 -19.569 -7.343 1.00 60.47 360 LYS A O 1
ATOM 2923 N N . ARG A 1 361 ? -0.329 -19.850 -5.498 1.00 63.00 361 ARG A N 1
ATOM 2924 C CA . ARG A 1 361 ? 0.984 -19.602 -6.127 1.00 63.00 361 ARG A CA 1
ATOM 2925 C C . ARG A 1 361 ? 1.650 -20.898 -6.567 1.00 63.00 361 ARG A C 1
ATOM 2927 O O . ARG A 1 361 ? 1.903 -21.101 -7.753 1.00 63.00 361 ARG A O 1
ATOM 2934 N N . THR A 1 362 ? 1.933 -21.776 -5.610 1.00 68.88 362 THR A N 1
ATOM 2935 C CA . THR A 1 362 ? 2.954 -22.809 -5.811 1.00 68.88 362 THR A CA 1
ATOM 2936 C C . THR A 1 362 ? 2.487 -23.980 -6.668 1.00 68.88 362 THR A C 1
ATOM 2938 O O . THR A 1 362 ? 3.320 -24.657 -7.260 1.00 68.88 362 THR A O 1
ATOM 2941 N N . LYS A 1 363 ? 1.172 -24.194 -6.813 1.00 73.62 363 LYS A N 1
ATOM 2942 C CA . LYS A 1 363 ? 0.609 -25.237 -7.679 1.00 73.62 363 LYS A CA 1
ATOM 2943 C C . LYS A 1 363 ? 1.148 -25.155 -9.115 1.00 73.62 363 LYS A C 1
ATOM 2945 O O . LYS A 1 363 ? 1.670 -26.151 -9.594 1.00 73.62 363 LYS A O 1
ATOM 2950 N N . HIS A 1 364 ? 1.087 -23.987 -9.758 1.00 74.44 364 HIS A N 1
ATOM 2951 C CA . HIS A 1 364 ? 1.562 -23.822 -11.139 1.00 74.44 364 HIS A CA 1
ATOM 2952 C C . HIS A 1 364 ? 3.072 -24.091 -11.266 1.00 74.44 364 HIS A C 1
ATOM 2954 O O . HIS A 1 364 ? 3.520 -24.677 -12.242 1.00 74.44 364 HIS A O 1
ATOM 2960 N N . ILE A 1 365 ? 3.856 -23.696 -10.256 1.00 77.75 365 ILE A N 1
ATOM 2961 C CA . ILE A 1 365 ? 5.307 -23.938 -10.206 1.00 77.75 365 ILE A CA 1
ATOM 2962 C C . ILE A 1 365 ? 5.598 -25.440 -10.077 1.00 77.75 365 ILE A C 1
ATOM 2964 O O . ILE A 1 365 ? 6.483 -25.950 -10.757 1.00 77.75 365 ILE A O 1
ATOM 2968 N N . VAL A 1 366 ? 4.841 -26.155 -9.238 1.00 78.25 366 VAL A N 1
ATOM 2969 C CA . VAL A 1 366 ? 4.946 -27.615 -9.089 1.00 78.25 366 VAL A CA 1
ATOM 2970 C C . VAL A 1 366 ? 4.550 -28.329 -10.380 1.00 78.25 366 VAL A C 1
ATOM 2972 O O . VAL A 1 366 ? 5.302 -29.186 -10.822 1.00 78.25 366 VAL A O 1
ATOM 2975 N N . GLU A 1 367 ? 3.434 -27.946 -11.010 1.00 80.75 367 GLU A N 1
ATOM 2976 C CA . GLU A 1 367 ? 2.983 -28.522 -12.287 1.00 80.75 367 GLU A CA 1
ATOM 2977 C C . GLU A 1 367 ? 4.058 -28.362 -13.380 1.00 80.75 367 GLU A C 1
ATOM 2979 O O . GLU A 1 367 ? 4.421 -29.342 -14.020 1.00 80.75 367 GLU A O 1
ATOM 2984 N N . ILE A 1 368 ? 4.664 -27.174 -13.515 1.00 81.56 368 ILE A N 1
ATOM 2985 C CA . ILE A 1 368 ? 5.767 -26.940 -14.466 1.00 81.56 368 ILE A CA 1
ATOM 2986 C C . ILE A 1 368 ? 7.001 -27.794 -14.127 1.00 81.56 368 ILE A C 1
ATOM 2988 O O . ILE A 1 368 ? 7.596 -28.392 -15.018 1.00 81.56 368 ILE A O 1
ATOM 2992 N N . ILE A 1 369 ? 7.404 -27.877 -12.853 1.00 82.25 369 ILE A N 1
ATOM 2993 C CA . ILE A 1 369 ? 8.586 -28.658 -12.438 1.00 82.25 369 ILE A CA 1
ATOM 2994 C C . ILE A 1 369 ? 8.374 -30.170 -12.635 1.00 82.25 369 ILE A C 1
ATOM 2996 O O . ILE A 1 369 ? 9.339 -30.878 -12.923 1.00 82.25 369 ILE A O 1
ATOM 3000 N N . GLU A 1 370 ? 7.140 -30.667 -12.520 1.00 79.62 370 GLU A N 1
ATOM 3001 C CA . GLU A 1 370 ? 6.791 -32.063 -12.826 1.00 79.62 370 GLU A CA 1
ATOM 3002 C C . GLU A 1 370 ? 6.798 -32.366 -14.342 1.00 79.62 370 GLU A C 1
ATOM 3004 O O . GLU A 1 370 ? 6.997 -33.520 -14.723 1.00 79.62 370 GLU A O 1
ATOM 3009 N N . GLU A 1 371 ? 6.659 -31.356 -15.212 1.00 80.50 371 GLU A N 1
ATOM 3010 C CA . GLU A 1 371 ? 6.786 -31.490 -16.676 1.00 80.50 371 GLU A CA 1
ATOM 3011 C C . GLU A 1 371 ? 8.242 -31.401 -17.192 1.00 80.50 371 GLU A C 1
ATOM 3013 O O . GLU A 1 371 ? 8.531 -31.846 -18.309 1.00 80.50 371 GLU A O 1
ATOM 3018 N N . VAL A 1 372 ? 9.179 -30.860 -16.400 1.00 81.38 372 VAL A N 1
ATOM 3019 C CA . VAL A 1 372 ? 10.593 -30.704 -16.792 1.00 81.38 372 VAL A CA 1
ATOM 3020 C C . VAL A 1 372 ? 11.317 -32.052 -16.872 1.00 81.38 372 VAL A C 1
ATOM 3022 O O . VAL A 1 372 ? 11.345 -32.838 -15.923 1.00 81.38 372 VAL A O 1
ATOM 3025 N N . LYS A 1 373 ? 11.997 -32.286 -18.001 1.00 78.00 373 LYS A N 1
ATOM 3026 C CA . LYS A 1 373 ? 12.940 -33.398 -18.171 1.00 78.00 373 LYS A CA 1
ATOM 3027 C C . LYS A 1 373 ? 14.329 -32.995 -17.686 1.00 78.00 373 LYS A C 1
ATOM 3029 O O . LYS A 1 373 ? 14.898 -32.017 -18.160 1.00 78.00 373 LYS A O 1
ATOM 3034 N N . TRP A 1 374 ? 14.878 -33.781 -16.769 1.00 78.19 374 TRP A N 1
ATOM 3035 C CA . TRP A 1 374 ? 16.206 -33.578 -16.198 1.00 78.19 374 TRP A CA 1
ATOM 3036 C C . TRP A 1 374 ? 17.222 -34.432 -16.962 1.00 78.19 374 TRP A C 1
ATOM 3038 O O . TRP A 1 374 ? 17.409 -35.601 -16.641 1.00 78.19 374 TRP A O 1
ATOM 3048 N N . GLU A 1 375 ? 17.824 -33.874 -18.014 1.00 67.00 375 GLU A N 1
ATOM 3049 C CA . GLU A 1 375 ? 18.669 -34.648 -18.944 1.00 67.00 375 GLU A CA 1
ATOM 3050 C C . GLU A 1 375 ? 20.128 -34.822 -18.458 1.00 67.00 375 GLU A C 1
ATOM 3052 O O . GLU A 1 375 ? 20.773 -35.794 -18.842 1.00 67.00 375 GLU A O 1
ATOM 3057 N N . ASP A 1 376 ? 20.599 -33.969 -17.535 1.00 71.06 376 ASP A N 1
ATOM 3058 C CA . ASP A 1 376 ? 21.972 -33.971 -16.980 1.00 71.06 376 ASP A CA 1
ATOM 3059 C C . ASP A 1 376 ? 22.050 -34.235 -15.454 1.00 71.06 376 ASP A C 1
ATOM 3061 O O . ASP A 1 376 ? 23.087 -34.006 -14.828 1.00 71.06 376 ASP A O 1
ATOM 3065 N N . VAL A 1 377 ? 20.963 -34.688 -14.814 1.00 74.50 377 VAL A N 1
ATOM 3066 C CA . VAL A 1 377 ? 20.924 -34.954 -13.358 1.00 74.50 377 VAL A CA 1
ATOM 3067 C C . VAL A 1 377 ? 20.806 -36.452 -13.094 1.00 74.50 377 VAL A C 1
ATOM 3069 O O . VAL A 1 377 ? 19.960 -37.124 -13.678 1.00 74.50 377 VAL A O 1
ATOM 3072 N N . ASP A 1 378 ? 21.632 -36.965 -12.180 1.00 74.62 378 ASP A N 1
ATOM 3073 C CA . ASP A 1 378 ? 21.556 -38.351 -11.709 1.00 74.62 378 ASP A CA 1
ATOM 3074 C C . ASP A 1 378 ? 20.144 -38.648 -11.150 1.00 74.62 378 ASP A C 1
ATOM 3076 O O . ASP A 1 378 ? 19.700 -37.937 -10.239 1.00 74.62 378 ASP A O 1
ATOM 3080 N N . PRO A 1 379 ? 19.422 -39.669 -11.654 1.00 73.38 379 PRO A N 1
ATOM 3081 C CA . PRO A 1 379 ? 18.104 -40.041 -11.144 1.00 73.38 379 PRO A CA 1
ATOM 3082 C C . PRO A 1 379 ? 18.056 -40.256 -9.626 1.00 73.38 379 PRO A C 1
ATOM 3084 O O . PRO A 1 379 ? 17.046 -39.920 -9.005 1.00 73.38 379 PRO A O 1
ATOM 3087 N N . ASP A 1 380 ? 19.145 -40.728 -9.009 1.00 73.50 380 ASP A N 1
ATOM 3088 C CA . ASP A 1 380 ? 19.219 -40.939 -7.558 1.00 73.50 380 ASP A CA 1
ATOM 3089 C C . ASP A 1 380 ? 19.288 -39.610 -6.768 1.00 73.50 380 ASP A C 1
ATOM 3091 O O . ASP A 1 380 ? 18.956 -39.567 -5.579 1.00 73.50 380 ASP A O 1
ATOM 3095 N N . MET A 1 381 ? 19.649 -38.493 -7.416 1.00 70.88 381 MET A N 1
ATOM 3096 C CA . MET A 1 381 ? 19.605 -37.149 -6.823 1.00 70.88 381 MET A CA 1
ATOM 3097 C C . MET A 1 381 ? 18.218 -36.492 -6.880 1.00 70.88 381 MET A C 1
ATOM 3099 O O . MET A 1 381 ? 17.955 -35.589 -6.078 1.00 70.88 381 MET A O 1
ATOM 3103 N N . LEU A 1 382 ? 17.305 -36.956 -7.746 1.00 73.00 382 LEU A N 1
ATOM 3104 C CA . LEU A 1 382 ? 15.945 -36.415 -7.936 1.00 73.00 382 LEU A CA 1
ATOM 3105 C C . LEU A 1 382 ? 14.975 -36.797 -6.797 1.00 73.00 382 LEU A C 1
ATOM 3107 O O . LEU A 1 382 ? 13.830 -37.205 -6.994 1.00 73.00 382 LEU A O 1
ATOM 3111 N N . THR A 1 383 ? 15.436 -36.644 -5.559 1.00 78.69 383 THR A N 1
ATOM 3112 C CA . THR A 1 383 ? 14.662 -36.906 -4.345 1.00 78.69 383 THR A CA 1
ATOM 3113 C C . THR A 1 383 ? 13.516 -35.905 -4.168 1.00 78.69 383 THR A C 1
ATOM 3115 O O . THR A 1 383 ? 13.581 -34.745 -4.578 1.00 78.69 383 THR A O 1
ATOM 3118 N N . ARG A 1 384 ? 12.471 -36.309 -3.435 1.00 75.19 384 ARG A N 1
ATOM 3119 C CA . ARG A 1 384 ? 11.358 -35.418 -3.051 1.00 75.19 384 ARG A CA 1
ATOM 3120 C C . ARG A 1 384 ? 11.821 -34.184 -2.265 1.00 75.19 384 ARG A C 1
ATOM 3122 O O . ARG A 1 384 ? 11.191 -33.131 -2.373 1.00 75.19 384 ARG A O 1
ATOM 3129 N N . LYS A 1 385 ? 12.943 -34.288 -1.541 1.00 74.06 385 LYS A N 1
ATOM 3130 C CA . LYS A 1 385 ? 13.631 -33.152 -0.915 1.00 74.06 385 LYS A CA 1
ATOM 3131 C C . LYS A 1 385 ? 14.171 -32.180 -1.971 1.00 74.06 385 LYS A C 1
ATOM 3133 O O . LYS A 1 385 ? 13.795 -31.016 -1.939 1.00 74.06 385 LYS A O 1
ATOM 3138 N N . PHE A 1 386 ? 14.963 -32.665 -2.930 1.00 78.12 386 PHE A N 1
ATOM 3139 C CA . PHE A 1 386 ? 15.544 -31.857 -4.011 1.00 78.12 386 PHE A CA 1
ATOM 3140 C C . PHE A 1 386 ? 14.477 -31.084 -4.804 1.00 78.12 386 PHE A C 1
ATOM 3142 O O . PHE A 1 386 ? 14.603 -29.877 -4.996 1.00 78.12 386 PHE A O 1
ATOM 3149 N N . ILE A 1 387 ? 13.370 -31.743 -5.170 1.00 79.81 387 ILE A N 1
ATOM 3150 C CA . ILE A 1 387 ? 12.247 -31.085 -5.861 1.00 79.81 387 ILE A CA 1
ATOM 3151 C C . ILE A 1 387 ? 11.602 -30.009 -4.966 1.00 79.81 387 ILE A C 1
ATOM 3153 O O . ILE A 1 387 ? 11.298 -28.918 -5.442 1.00 79.81 387 ILE A O 1
ATOM 3157 N N . SER A 1 388 ? 11.434 -30.270 -3.663 1.00 77.44 388 SER A N 1
ATOM 3158 C CA . SER A 1 388 ? 10.891 -29.280 -2.714 1.00 77.44 388 SER A CA 1
ATOM 3159 C C . SER A 1 388 ? 11.805 -28.057 -2.555 1.00 77.44 388 SER A C 1
ATOM 3161 O O . SER A 1 388 ? 11.319 -26.927 -2.521 1.00 77.44 388 SER A O 1
ATOM 3163 N N . ASP A 1 389 ? 13.123 -28.271 -2.505 1.00 78.56 389 ASP A N 1
ATOM 3164 C CA . ASP A 1 389 ? 14.124 -27.204 -2.449 1.00 78.56 389 ASP A CA 1
ATOM 3165 C C . ASP A 1 389 ? 14.070 -26.341 -3.733 1.00 78.56 389 ASP A C 1
ATOM 3167 O O . ASP A 1 389 ? 14.008 -25.114 -3.644 1.00 78.56 389 ASP A O 1
ATOM 3171 N N . ILE A 1 390 ? 13.974 -26.945 -4.929 1.00 80.44 390 ILE A N 1
ATOM 3172 C CA . ILE A 1 390 ? 13.803 -26.204 -6.199 1.00 80.44 390 ILE A CA 1
ATOM 3173 C C . ILE A 1 390 ? 12.506 -25.387 -6.207 1.00 80.44 390 ILE A C 1
ATOM 3175 O O . ILE A 1 390 ? 12.534 -24.202 -6.542 1.00 80.44 390 ILE A O 1
ATOM 3179 N N . VAL A 1 391 ? 11.376 -25.989 -5.815 1.00 80.81 391 VAL A N 1
ATOM 3180 C CA . VAL A 1 391 ? 10.077 -25.299 -5.729 1.00 80.81 391 VAL A CA 1
ATOM 3181 C C . VAL A 1 391 ? 10.183 -24.054 -4.837 1.00 80.81 391 VAL A C 1
ATOM 3183 O O . VAL A 1 391 ? 9.690 -22.987 -5.209 1.00 80.81 391 VAL A O 1
ATOM 3186 N N . MET A 1 392 ? 10.890 -24.149 -3.705 1.00 77.19 392 MET A N 1
ATOM 3187 C CA . MET A 1 392 ? 11.174 -23.022 -2.809 1.00 77.19 392 MET A CA 1
ATOM 3188 C C . MET A 1 392 ? 12.048 -21.936 -3.471 1.00 77.19 392 MET A C 1
ATOM 3190 O O . MET A 1 392 ? 11.728 -20.744 -3.380 1.00 77.19 392 MET A O 1
ATOM 3194 N N . TYR A 1 393 ? 13.133 -22.306 -4.161 1.00 79.69 393 TYR A N 1
ATOM 3195 C CA . TYR A 1 393 ? 14.019 -21.341 -4.832 1.00 79.69 393 TYR A CA 1
ATOM 3196 C C . TYR A 1 393 ? 13.322 -20.604 -5.979 1.00 79.69 393 TYR A C 1
ATOM 3198 O O . TYR A 1 393 ? 13.446 -19.382 -6.085 1.00 79.69 393 TYR A O 1
ATOM 3206 N N . VAL A 1 394 ? 12.543 -21.313 -6.801 1.00 82.19 394 VAL A N 1
ATOM 3207 C CA . VAL A 1 394 ? 11.774 -20.715 -7.903 1.00 82.19 394 VAL A CA 1
ATOM 3208 C C . VAL A 1 394 ? 10.676 -19.802 -7.353 1.00 82.19 394 VAL A C 1
ATOM 3210 O O . VAL A 1 394 ? 10.598 -18.640 -7.746 1.00 82.19 394 VAL A O 1
ATOM 3213 N N . SER A 1 395 ? 9.889 -20.275 -6.380 1.00 80.88 395 SER A N 1
ATOM 3214 C CA . SER A 1 395 ? 8.801 -19.503 -5.760 1.00 80.88 395 SER A CA 1
ATOM 3215 C C . SER A 1 395 ? 9.293 -18.204 -5.105 1.00 80.88 395 SER A C 1
ATOM 3217 O O . SER A 1 395 ? 8.732 -17.131 -5.351 1.00 80.88 395 SER A O 1
ATOM 3219 N N . SER A 1 396 ? 10.390 -18.262 -4.339 1.00 79.12 396 SER A N 1
ATOM 3220 C CA . SER A 1 396 ? 10.990 -17.067 -3.720 1.00 79.12 396 SER A CA 1
ATOM 3221 C C . SER A 1 396 ? 11.546 -16.083 -4.757 1.00 79.12 396 SER A C 1
ATOM 3223 O O . SER A 1 396 ? 11.310 -14.880 -4.652 1.00 79.12 396 SER A O 1
ATOM 3225 N N . SER A 1 397 ? 12.209 -16.575 -5.808 1.00 79.69 397 SER A N 1
ATOM 3226 C CA . SER A 1 397 ? 12.790 -15.726 -6.859 1.00 79.69 397 SER A CA 1
ATOM 3227 C C . SER A 1 397 ? 11.730 -15.052 -7.732 1.00 79.69 397 SER A C 1
ATOM 3229 O O . SER A 1 397 ? 11.839 -13.861 -8.009 1.00 79.69 397 SER A O 1
ATOM 3231 N N . MET A 1 398 ? 10.662 -15.768 -8.102 1.00 76.56 398 MET A N 1
ATOM 3232 C CA . MET A 1 398 ? 9.526 -15.189 -8.833 1.00 76.56 398 MET A CA 1
ATOM 3233 C C . MET A 1 398 ? 8.799 -14.101 -8.035 1.00 76.56 398 MET A C 1
ATOM 3235 O O . MET A 1 398 ? 8.175 -13.231 -8.635 1.00 76.56 398 MET A O 1
ATOM 3239 N N . SER A 1 399 ? 8.878 -14.138 -6.703 1.00 74.00 399 SER A N 1
ATOM 3240 C CA . SER A 1 399 ? 8.189 -13.180 -5.830 1.00 74.00 399 SER A CA 1
ATOM 3241 C C . SER A 1 399 ? 8.963 -11.872 -5.642 1.00 74.00 399 SER A C 1
ATOM 3243 O O . SER A 1 399 ? 8.361 -10.859 -5.312 1.00 74.00 399 SER A O 1
ATOM 3245 N N . MET A 1 400 ? 10.272 -11.843 -5.925 1.00 72.62 400 MET A N 1
ATOM 3246 C CA . MET A 1 400 ? 11.028 -10.582 -6.011 1.00 72.62 400 MET A CA 1
ATOM 3247 C C . MET A 1 400 ? 10.663 -9.745 -7.246 1.00 72.62 400 MET A C 1
ATOM 3249 O O . MET A 1 400 ? 11.015 -8.569 -7.312 1.00 72.62 400 MET A O 1
ATOM 3253 N N . ILE A 1 401 ? 9.995 -10.337 -8.241 1.00 67.50 401 ILE A N 1
ATOM 3254 C CA . ILE A 1 401 ? 9.583 -9.632 -9.454 1.00 67.50 401 ILE A CA 1
ATOM 3255 C C . ILE A 1 401 ? 8.319 -8.835 -9.131 1.00 67.50 401 ILE A C 1
ATOM 3257 O O . ILE A 1 401 ? 7.223 -9.397 -9.083 1.00 67.50 401 ILE A O 1
ATOM 3261 N N . GLU A 1 402 ? 8.462 -7.520 -8.938 1.00 60.16 402 GLU A N 1
ATOM 3262 C CA . GLU A 1 402 ? 7.307 -6.624 -8.867 1.00 60.16 402 GLU A CA 1
ATOM 3263 C C . GLU A 1 402 ? 6.506 -6.725 -10.171 1.00 60.16 402 GLU A C 1
ATOM 3265 O O . GLU A 1 402 ? 6.944 -6.282 -11.235 1.00 60.16 402 GLU A O 1
ATOM 3270 N N . ARG A 1 403 ? 5.312 -7.316 -10.093 1.00 58.66 403 ARG A N 1
ATOM 3271 C CA . ARG A 1 403 ? 4.349 -7.284 -11.189 1.00 58.66 403 ARG A CA 1
ATOM 3272 C C . ARG A 1 403 ? 3.670 -5.925 -11.179 1.00 58.66 403 ARG A C 1
ATOM 3274 O O . ARG A 1 403 ? 2.868 -5.638 -10.294 1.00 58.66 403 ARG A O 1
ATOM 3281 N N . SER A 1 404 ? 3.963 -5.096 -12.176 1.00 56.06 404 SER A N 1
ATOM 3282 C CA . SER A 1 404 ? 3.063 -3.997 -12.503 1.00 56.06 404 SER A CA 1
ATOM 3283 C C . SER A 1 404 ? 1.703 -4.573 -12.919 1.00 56.06 404 SER A C 1
ATOM 3285 O O . SER A 1 404 ? 1.612 -5.641 -13.534 1.00 56.06 404 SER A O 1
ATOM 3287 N N . SER A 1 405 ? 0.630 -3.850 -12.602 1.00 54.41 405 SER A N 1
ATOM 3288 C CA . SER A 1 405 ? -0.733 -4.184 -13.037 1.00 54.41 405 SER A CA 1
ATOM 3289 C C . SER A 1 405 ? -0.866 -4.246 -14.569 1.00 54.41 405 SER A C 1
ATOM 3291 O O . SER A 1 405 ? -1.743 -4.928 -15.091 1.00 54.41 405 SER A O 1
ATOM 3293 N N . GLU A 1 406 ? 0.048 -3.599 -15.294 1.00 50.06 406 GLU A N 1
ATOM 3294 C CA . GLU A 1 406 ? 0.131 -3.528 -16.757 1.00 50.06 406 GLU A CA 1
ATOM 3295 C C . GLU A 1 406 ? 0.895 -4.712 -17.396 1.00 50.06 406 GLU A C 1
ATOM 3297 O O . GLU A 1 406 ? 1.659 -4.543 -18.348 1.00 50.06 406 GLU A O 1
ATOM 3302 N N . SER A 1 407 ? 0.708 -5.939 -16.896 1.00 56.47 407 SER A N 1
ATOM 3303 C CA . SER A 1 407 ? 1.338 -7.127 -17.497 1.00 56.47 407 SER A CA 1
ATOM 3304 C C . SER A 1 407 ? 0.578 -7.628 -18.740 1.00 56.47 407 SER A C 1
ATOM 3306 O O . SER A 1 407 ? -0.516 -8.189 -18.663 1.00 56.47 407 SER A O 1
ATOM 3308 N N . ALA A 1 408 ? 1.176 -7.447 -19.922 1.00 56.19 408 ALA A N 1
ATOM 3309 C CA . ALA A 1 408 ? 0.636 -7.950 -21.186 1.00 56.19 408 ALA A CA 1
ATOM 3310 C C . ALA A 1 408 ? 0.939 -9.450 -21.387 1.00 56.19 408 ALA A C 1
ATOM 3312 O O . ALA A 1 408 ? 2.070 -9.901 -21.204 1.00 56.19 408 ALA A O 1
ATOM 3313 N N . ARG A 1 409 ? -0.059 -10.237 -21.816 1.00 58.81 409 ARG A N 1
ATOM 3314 C CA . ARG A 1 409 ? 0.103 -11.675 -22.113 1.00 58.81 409 ARG A CA 1
ATOM 3315 C C . ARG A 1 409 ? 0.515 -11.899 -23.574 1.00 58.81 409 ARG A C 1
ATOM 3317 O O . ARG A 1 409 ? -0.334 -11.968 -24.461 1.00 58.81 409 ARG A O 1
ATOM 3324 N N . PHE A 1 410 ? 1.817 -12.042 -23.819 1.00 58.62 410 PHE A N 1
ATOM 3325 C CA . PHE A 1 410 ? 2.409 -12.193 -25.162 1.00 58.62 410 PHE A CA 1
ATOM 3326 C C . PHE A 1 410 ? 2.143 -13.548 -25.854 1.00 58.62 410 PHE A C 1
ATOM 3328 O O . PHE A 1 410 ? 2.389 -13.689 -27.055 1.00 58.62 410 PHE A O 1
ATOM 3335 N N . GLU A 1 411 ? 1.603 -14.531 -25.130 1.00 59.94 411 GLU A N 1
ATOM 3336 C CA . GLU A 1 411 ? 1.255 -15.876 -25.627 1.00 59.94 411 GLU A CA 1
ATOM 3337 C C . GLU A 1 411 ? 0.171 -15.865 -26.723 1.00 59.94 411 GLU A C 1
ATOM 3339 O O . GLU A 1 411 ? 0.077 -16.793 -27.522 1.00 59.94 411 GLU A O 1
ATOM 3344 N N . VAL A 1 412 ? -0.640 -14.803 -26.792 1.00 55.62 412 VAL A N 1
ATOM 3345 C CA . VAL A 1 412 ? -1.802 -14.695 -27.697 1.00 55.62 412 VAL A CA 1
ATOM 3346 C C . VAL A 1 412 ? -1.413 -14.222 -29.114 1.00 55.62 412 VAL A C 1
ATOM 3348 O O . VAL A 1 412 ? -2.223 -14.272 -30.040 1.00 55.62 412 VAL A O 1
ATOM 3351 N N . LEU A 1 413 ? -0.176 -13.755 -29.323 1.00 64.19 413 LEU A N 1
ATOM 3352 C CA . LEU A 1 413 ? 0.228 -13.073 -30.558 1.00 64.19 413 LEU A CA 1
ATOM 3353 C C . LEU A 1 413 ? 0.809 -14.033 -31.615 1.00 64.19 413 LEU A C 1
ATOM 3355 O O . LEU A 1 413 ? 1.973 -14.436 -31.552 1.00 64.19 413 LEU A O 1
ATOM 3359 N N . SER A 1 414 ? 0.012 -14.349 -32.643 1.00 65.25 414 SER A N 1
ATOM 3360 C CA . SER A 1 414 ? 0.445 -15.142 -33.805 1.00 65.25 414 SER A CA 1
ATOM 3361 C C . SER A 1 414 ? 1.422 -14.363 -34.699 1.00 65.25 414 SER A C 1
ATOM 3363 O O . SER A 1 414 ? 1.089 -13.290 -35.202 1.00 65.25 414 SER A O 1
ATOM 3365 N N . ALA A 1 415 ? 2.608 -14.924 -34.941 1.00 63.00 415 ALA A N 1
ATOM 3366 C CA . ALA A 1 415 ? 3.791 -14.171 -35.369 1.00 63.00 415 ALA A CA 1
ATOM 3367 C C . ALA A 1 415 ? 4.383 -14.604 -36.734 1.00 63.00 415 ALA A C 1
ATOM 3369 O O . ALA A 1 415 ? 5.597 -14.630 -36.891 1.00 63.00 415 ALA A O 1
ATOM 3370 N N . GLN A 1 416 ? 3.558 -14.981 -37.723 1.00 71.94 416 GLN A N 1
ATOM 3371 C CA . GLN A 1 416 ? 4.060 -15.578 -38.981 1.00 71.94 416 GLN A CA 1
ATOM 3372 C C . GLN A 1 416 ? 4.747 -14.595 -39.947 1.00 71.94 416 GLN A C 1
ATOM 3374 O O . GLN A 1 416 ? 5.758 -14.944 -40.545 1.00 71.94 416 GLN A O 1
ATOM 3379 N N . HIS A 1 417 ? 4.190 -13.393 -40.131 1.00 80.94 417 HIS A N 1
ATOM 3380 C CA . HIS A 1 417 ? 4.658 -12.424 -41.143 1.00 80.94 417 HIS A CA 1
ATOM 3381 C C . HIS A 1 417 ? 4.920 -11.018 -40.578 1.00 80.94 417 HIS A C 1
ATOM 3383 O O . HIS A 1 417 ? 5.519 -10.181 -41.246 1.00 80.94 417 HIS A O 1
ATOM 3389 N N . SER A 1 418 ? 4.463 -10.750 -39.353 1.00 84.06 418 SER A N 1
ATOM 3390 C CA . SER A 1 418 ? 4.597 -9.469 -38.649 1.00 84.06 418 SER A CA 1
ATOM 3391 C C . SER A 1 418 ? 5.760 -9.443 -37.652 1.00 84.06 418 SER A C 1
ATOM 3393 O O . SER A 1 418 ? 5.946 -8.437 -36.972 1.00 84.06 418 SER A O 1
ATOM 3395 N N . ALA A 1 419 ? 6.532 -10.529 -37.536 1.00 85.62 419 ALA A N 1
ATOM 3396 C CA . ALA A 1 419 ? 7.605 -10.655 -36.558 1.00 85.62 419 ALA A CA 1
ATOM 3397 C C . ALA A 1 419 ? 8.951 -11.010 -37.194 1.00 85.62 419 ALA A C 1
ATOM 3399 O O . ALA A 1 419 ? 9.041 -11.852 -38.084 1.00 85.62 419 ALA A O 1
ATOM 3400 N N . ILE A 1 420 ? 10.004 -10.391 -36.670 1.00 87.94 420 ILE A N 1
ATOM 3401 C CA . ILE A 1 420 ? 11.399 -10.757 -36.896 1.00 87.94 420 ILE A CA 1
ATOM 3402 C C . ILE A 1 420 ? 11.793 -11.669 -35.735 1.00 87.94 420 ILE A C 1
ATOM 3404 O O . ILE A 1 420 ? 11.748 -11.249 -34.578 1.00 87.94 420 ILE A O 1
ATOM 3408 N N . ILE A 1 421 ? 12.149 -12.915 -36.038 1.00 87.38 421 ILE A N 1
ATOM 3409 C CA . ILE A 1 421 ? 12.477 -13.937 -35.040 1.00 87.38 421 ILE A CA 1
ATOM 3410 C C . ILE A 1 421 ? 13.979 -14.226 -35.114 1.00 87.38 421 ILE A C 1
ATOM 3412 O O . ILE A 1 421 ? 14.494 -14.628 -36.157 1.00 87.38 421 ILE A O 1
ATOM 3416 N N . LEU A 1 422 ? 14.677 -14.005 -34.002 1.00 86.31 422 LEU A N 1
ATOM 3417 C CA . LEU A 1 422 ? 16.111 -14.209 -33.820 1.00 86.31 422 LEU A CA 1
ATOM 3418 C C . LEU A 1 422 ? 16.304 -15.300 -32.760 1.00 86.31 422 LEU A C 1
ATOM 3420 O O . LEU A 1 422 ? 16.559 -15.011 -31.591 1.00 86.31 422 LEU A O 1
ATOM 3424 N N . ASN A 1 423 ? 16.130 -16.556 -33.172 1.00 80.62 423 ASN A N 1
ATOM 3425 C CA . ASN A 1 423 ? 16.214 -17.703 -32.271 1.00 80.62 423 ASN A CA 1
ATOM 3426 C C . ASN A 1 423 ? 17.649 -17.939 -31.778 1.00 80.62 423 ASN A C 1
ATOM 3428 O O . ASN A 1 423 ? 18.587 -18.003 -32.573 1.00 80.62 423 ASN A O 1
ATOM 3432 N N . ASN A 1 424 ? 17.783 -18.172 -30.474 1.00 83.25 424 ASN A N 1
ATOM 3433 C CA . ASN A 1 424 ? 18.938 -18.819 -29.863 1.00 83.25 424 ASN A CA 1
ATOM 3434 C C . ASN A 1 424 ? 18.417 -19.857 -28.860 1.00 83.25 424 ASN A C 1
ATOM 3436 O O . ASN A 1 424 ? 17.840 -19.495 -27.840 1.00 83.25 424 ASN A O 1
ATOM 3440 N N . GLU A 1 425 ? 18.571 -21.144 -29.162 1.00 75.81 425 GLU A N 1
ATOM 3441 C CA . GLU A 1 425 ? 18.028 -22.226 -28.324 1.00 75.81 425 GLU A CA 1
ATOM 3442 C C . GLU A 1 425 ? 18.747 -22.327 -26.968 1.00 75.81 425 GLU A C 1
ATOM 3444 O O . GLU A 1 425 ? 18.145 -22.739 -25.982 1.00 75.81 425 GLU A O 1
ATOM 3449 N N . ASN A 1 426 ? 19.996 -21.854 -26.890 1.00 78.00 426 ASN A N 1
ATOM 3450 C CA . ASN A 1 426 ? 20.824 -21.912 -25.684 1.00 78.00 426 ASN A CA 1
ATOM 3451 C C . ASN A 1 426 ? 20.744 -20.641 -24.814 1.00 78.00 426 ASN A C 1
ATOM 3453 O O . ASN A 1 426 ? 21.480 -20.527 -23.833 1.00 78.00 426 ASN A O 1
ATOM 3457 N N . SER A 1 427 ? 19.915 -19.648 -25.162 1.00 81.56 427 SER A N 1
ATOM 3458 C CA . SER A 1 427 ? 19.816 -18.415 -24.371 1.00 81.56 427 SER A CA 1
ATOM 3459 C C . SER A 1 427 ? 18.809 -18.551 -23.229 1.00 81.56 427 SER A C 1
ATOM 3461 O O . SER A 1 427 ? 17.632 -18.796 -23.475 1.00 81.56 427 SER A O 1
ATOM 3463 N N . SER A 1 428 ? 19.232 -18.252 -22.001 1.00 80.25 428 SER A N 1
ATOM 3464 C CA . SER A 1 428 ? 18.348 -18.149 -20.828 1.00 80.25 428 SER A CA 1
ATOM 3465 C C . SER A 1 428 ? 17.476 -16.884 -20.801 1.00 80.25 428 SER A C 1
ATOM 3467 O O . SER A 1 428 ? 16.609 -16.750 -19.940 1.00 80.25 428 SER A O 1
ATOM 3469 N N . ILE A 1 429 ? 17.716 -15.936 -21.712 1.00 85.50 429 ILE A N 1
ATOM 3470 C CA . ILE A 1 429 ? 17.014 -14.653 -21.792 1.00 85.50 429 ILE A CA 1
ATOM 3471 C C . ILE A 1 429 ? 16.170 -14.637 -23.066 1.00 85.50 429 ILE A C 1
ATOM 3473 O O . ILE A 1 429 ? 16.709 -14.699 -24.173 1.00 85.50 429 ILE A O 1
ATOM 3477 N N . HIS A 1 430 ? 14.858 -14.489 -22.893 1.00 87.06 430 HIS A N 1
ATOM 3478 C CA . HIS A 1 430 ? 13.893 -14.291 -23.972 1.00 87.06 430 HIS A CA 1
ATOM 3479 C C . HIS A 1 430 ? 13.430 -12.830 -23.991 1.00 87.06 430 HIS A C 1
ATOM 3481 O O . HIS A 1 430 ? 13.101 -12.273 -22.944 1.00 87.06 430 HIS A O 1
ATOM 3487 N N . ILE A 1 431 ? 13.408 -12.202 -25.170 1.00 88.31 431 ILE A N 1
ATOM 3488 C CA . ILE A 1 431 ? 12.970 -10.809 -25.344 1.00 88.31 431 ILE A CA 1
ATOM 3489 C C . ILE A 1 431 ? 11.882 -10.738 -26.415 1.00 88.31 431 ILE A C 1
ATOM 3491 O O . ILE A 1 431 ? 12.169 -10.802 -27.612 1.00 88.31 431 ILE A O 1
ATOM 3495 N N . ASP A 1 432 ? 10.644 -10.530 -25.974 1.00 87.56 432 ASP A N 1
ATOM 3496 C CA . ASP A 1 432 ? 9.526 -10.134 -26.827 1.00 87.56 432 ASP A CA 1
ATOM 3497 C C . ASP A 1 432 ? 9.433 -8.603 -26.875 1.00 87.56 432 ASP A C 1
ATOM 3499 O O . ASP A 1 432 ? 9.273 -7.948 -25.846 1.00 87.56 432 ASP A O 1
ATOM 3503 N N . ALA A 1 433 ? 9.517 -8.019 -28.071 1.00 89.12 433 ALA A N 1
ATOM 3504 C CA . ALA A 1 433 ? 9.410 -6.576 -28.276 1.00 89.12 433 ALA A CA 1
ATOM 3505 C C . ALA A 1 433 ? 8.327 -6.260 -29.313 1.00 89.12 433 ALA A C 1
ATOM 3507 O O . ALA A 1 433 ? 8.453 -6.642 -30.474 1.00 89.12 433 ALA A O 1
ATOM 3508 N N . VAL A 1 434 ? 7.281 -5.529 -28.922 1.00 90.00 434 VAL A N 1
ATOM 3509 C CA . VAL A 1 434 ? 6.261 -5.011 -29.850 1.00 90.00 434 VAL A CA 1
ATOM 3510 C C . VAL A 1 434 ? 6.587 -3.551 -30.152 1.00 90.00 434 VAL A C 1
ATOM 3512 O O . VAL A 1 434 ? 6.596 -2.723 -29.246 1.00 90.00 434 VAL A O 1
ATOM 3515 N N . LEU A 1 435 ? 6.876 -3.236 -31.415 1.00 91.19 435 LEU A N 1
ATOM 3516 C CA . LEU A 1 435 ? 7.336 -1.917 -31.852 1.00 91.19 435 LEU A CA 1
ATOM 3517 C C . LEU A 1 435 ? 6.460 -1.376 -32.985 1.00 91.19 435 LEU A C 1
ATOM 3519 O O . LEU A 1 435 ? 6.250 -2.055 -33.990 1.00 91.19 435 LEU A O 1
ATOM 3523 N N . ASP A 1 436 ? 6.035 -0.118 -32.885 1.00 91.31 436 ASP A N 1
ATOM 3524 C CA . ASP A 1 436 ? 5.601 0.640 -34.064 1.00 91.31 436 ASP A CA 1
ATOM 3525 C C . ASP A 1 436 ? 6.861 1.164 -34.784 1.00 91.31 436 ASP A C 1
ATOM 3527 O O . ASP A 1 436 ? 7.570 1.992 -34.202 1.00 91.31 436 ASP A O 1
ATOM 3531 N N . PRO A 1 437 ? 7.182 0.730 -36.020 1.00 90.44 437 PRO A N 1
ATOM 3532 C CA . PRO A 1 437 ? 8.365 1.200 -36.748 1.00 90.44 437 PRO A CA 1
ATOM 3533 C C . PRO A 1 437 ? 8.361 2.710 -37.054 1.00 90.44 437 PRO A C 1
ATOM 3535 O O . PRO A 1 437 ? 9.403 3.258 -37.410 1.00 90.44 437 PRO A O 1
ATOM 3538 N N . LEU A 1 438 ? 7.216 3.385 -36.920 1.00 89.94 438 LEU A N 1
ATOM 3539 C CA . LEU A 1 438 ? 7.038 4.817 -37.158 1.00 89.94 438 LEU A CA 1
ATOM 3540 C C . LEU A 1 438 ? 7.071 5.655 -35.867 1.00 89.94 438 LEU A C 1
ATOM 3542 O O . LEU A 1 438 ? 6.930 6.872 -35.930 1.00 89.94 438 LEU A O 1
ATOM 3546 N N . CYS A 1 439 ? 7.294 5.043 -34.701 1.00 89.81 439 CYS A N 1
ATOM 3547 C CA . CYS A 1 439 ? 7.390 5.753 -33.424 1.00 89.81 439 CYS A CA 1
ATOM 3548 C C . CYS A 1 439 ? 8.840 6.197 -33.105 1.00 89.81 439 CYS A C 1
ATOM 3550 O O . CYS A 1 439 ? 9.762 5.381 -33.219 1.00 89.81 439 CYS A O 1
ATOM 3552 N N . PRO A 1 440 ? 9.077 7.438 -32.622 1.00 88.56 440 PRO A N 1
ATOM 3553 C CA . PRO A 1 440 ? 10.398 7.883 -32.163 1.00 88.56 440 PRO A CA 1
ATOM 3554 C C . PRO A 1 440 ? 11.008 6.985 -31.074 1.00 88.56 440 PRO A C 1
ATOM 3556 O O . PRO A 1 440 ? 12.197 6.674 -31.119 1.00 88.56 440 PRO A O 1
ATOM 3559 N N . THR A 1 441 ? 10.196 6.479 -30.139 1.00 91.38 441 THR A N 1
ATOM 3560 C CA . THR A 1 441 ? 10.651 5.543 -29.094 1.00 91.38 441 THR A CA 1
ATOM 3561 C C . THR A 1 441 ? 11.207 4.248 -29.693 1.00 91.38 441 THR A C 1
ATOM 3563 O O . THR A 1 441 ? 12.218 3.729 -29.219 1.00 91.38 441 THR A O 1
ATOM 3566 N N . SER A 1 442 ? 10.622 3.755 -30.789 1.00 91.56 442 SER A N 1
ATOM 3567 C CA . SER A 1 442 ? 11.129 2.577 -31.499 1.00 91.56 442 SER A CA 1
ATOM 3568 C C . SER A 1 442 ? 12.470 2.835 -32.191 1.00 91.56 442 SER A C 1
ATOM 3570 O O . SER A 1 442 ? 13.277 1.911 -32.285 1.00 91.56 442 SER A O 1
ATOM 3572 N N . GLN A 1 443 ? 12.770 4.072 -32.618 1.00 89.81 443 GLN A N 1
ATOM 3573 C CA . GLN A 1 443 ? 14.105 4.422 -33.128 1.00 89.81 443 GLN A CA 1
ATOM 3574 C C . GLN A 1 443 ? 15.171 4.184 -32.043 1.00 89.81 443 GLN A C 1
ATOM 3576 O O . GLN A 1 443 ? 16.171 3.510 -32.306 1.00 89.81 443 GLN A O 1
ATOM 3581 N N . LYS A 1 444 ? 14.919 4.651 -30.810 1.00 90.56 444 LYS A N 1
ATOM 3582 C CA . LYS A 1 444 ? 15.779 4.431 -29.632 1.00 90.56 444 LYS A CA 1
ATOM 3583 C C . LYS A 1 444 ? 15.886 2.946 -29.272 1.00 90.56 444 LYS A C 1
ATOM 3585 O O . LYS A 1 444 ? 16.991 2.404 -29.209 1.00 90.56 444 LYS A O 1
ATOM 3590 N N . LEU A 1 445 ? 14.748 2.261 -29.123 1.00 92.50 445 LEU A N 1
ATOM 3591 C CA . LEU A 1 445 ? 14.699 0.835 -28.776 1.00 92.50 445 LEU A CA 1
ATOM 3592 C C . LEU A 1 445 ? 15.392 -0.056 -29.815 1.00 92.50 445 LEU A C 1
ATOM 3594 O O . LEU A 1 445 ? 16.076 -0.998 -29.428 1.00 92.50 445 LEU A O 1
ATOM 3598 N N . SER A 1 446 ? 15.304 0.253 -31.114 1.00 90.88 446 SER A N 1
ATOM 3599 C CA . SER A 1 446 ? 16.003 -0.511 -32.161 1.00 90.88 446 SER A CA 1
ATOM 3600 C C . SER A 1 446 ? 17.528 -0.510 -31.977 1.00 90.88 446 SER A C 1
ATOM 3602 O O . SER A 1 446 ? 18.192 -1.521 -32.219 1.00 90.88 446 SER A O 1
ATOM 3604 N N . GLY A 1 447 ? 18.084 0.603 -31.483 1.00 89.38 447 GLY A N 1
ATOM 3605 C CA . GLY A 1 447 ? 19.491 0.717 -31.115 1.00 89.38 447 GLY A CA 1
ATOM 3606 C C . GLY A 1 447 ? 19.848 -0.205 -29.953 1.00 89.38 447 GLY A C 1
ATOM 3607 O O . GLY A 1 447 ? 20.807 -0.968 -30.061 1.00 89.38 447 GLY A O 1
ATOM 3608 N N . ILE A 1 448 ? 19.042 -0.178 -28.888 1.00 91.19 448 ILE A N 1
ATOM 3609 C CA . ILE A 1 448 ? 19.228 -0.979 -27.669 1.00 91.19 448 ILE A CA 1
ATOM 3610 C C . ILE A 1 448 ? 19.081 -2.479 -27.961 1.00 91.19 448 ILE A C 1
ATOM 3612 O O . ILE A 1 448 ? 19.970 -3.254 -27.621 1.00 91.19 448 ILE A O 1
ATOM 3616 N N . LEU A 1 449 ? 18.022 -2.902 -28.659 1.00 92.19 449 LEU A N 1
ATOM 3617 C CA . LEU A 1 449 ? 17.799 -4.307 -29.032 1.00 92.19 449 LEU A CA 1
ATOM 3618 C C . LEU A 1 449 ? 18.963 -4.868 -29.858 1.00 92.19 449 LEU A C 1
ATOM 3620 O O . LEU A 1 449 ? 19.413 -5.984 -29.613 1.00 92.19 449 LEU A O 1
ATOM 3624 N N . ARG A 1 450 ? 19.528 -4.071 -30.773 1.00 89.31 450 ARG A N 1
ATOM 3625 C CA . ARG A 1 450 ? 20.727 -4.445 -31.538 1.00 89.31 450 ARG A CA 1
ATOM 3626 C C . ARG A 1 450 ? 21.970 -4.618 -30.652 1.00 89.31 450 ARG A C 1
ATOM 3628 O O . ARG A 1 450 ? 22.803 -5.470 -30.953 1.00 89.31 450 ARG A O 1
ATOM 3635 N N . VAL A 1 451 ? 22.112 -3.836 -29.577 1.00 88.81 451 VAL A N 1
ATOM 3636 C CA . VAL A 1 451 ? 23.182 -4.018 -28.574 1.00 88.81 451 VAL A CA 1
ATOM 3637 C C . VAL A 1 451 ? 22.963 -5.312 -27.798 1.00 88.81 451 VAL A C 1
ATOM 3639 O O . VAL A 1 451 ? 23.868 -6.141 -27.747 1.00 88.81 451 VAL A O 1
ATOM 3642 N N . LEU A 1 452 ? 21.760 -5.527 -27.261 1.00 89.75 452 LEU A N 1
ATOM 3643 C CA . LEU A 1 452 ? 21.415 -6.744 -26.521 1.00 89.75 452 LEU A CA 1
ATOM 3644 C C . LEU A 1 452 ? 21.650 -7.996 -27.380 1.00 89.75 452 LEU A C 1
ATOM 3646 O O . LEU A 1 452 ? 22.321 -8.926 -26.940 1.00 89.75 452 LEU A O 1
ATOM 3650 N N . TRP A 1 453 ? 21.214 -7.981 -28.643 1.00 87.62 453 TRP A N 1
ATOM 3651 C CA . TRP A 1 453 ? 21.492 -9.053 -29.600 1.00 87.62 453 TRP A CA 1
ATOM 3652 C C . TRP A 1 453 ? 22.995 -9.282 -29.827 1.00 87.62 453 TRP A C 1
ATOM 3654 O O . TRP A 1 453 ? 23.443 -10.425 -29.810 1.00 87.62 453 TRP A O 1
ATOM 3664 N N . LYS A 1 454 ? 23.795 -8.218 -29.981 1.00 86.31 454 LYS A N 1
ATOM 3665 C CA . LYS A 1 454 ? 25.242 -8.331 -30.236 1.00 86.31 454 LYS A CA 1
ATOM 3666 C C . LYS A 1 454 ? 26.034 -8.899 -29.049 1.00 86.31 454 LYS A C 1
ATOM 3668 O O . LYS A 1 454 ? 26.984 -9.639 -29.285 1.00 86.31 454 LYS A O 1
ATOM 3673 N N . TYR A 1 455 ? 25.699 -8.517 -27.814 1.00 86.06 455 TYR A N 1
ATOM 3674 C CA . TYR A 1 455 ? 26.511 -8.838 -26.626 1.00 86.06 455 TYR A CA 1
ATOM 3675 C C . TYR A 1 455 ? 25.943 -9.960 -25.748 1.00 86.06 455 TYR A C 1
ATOM 3677 O O . TYR A 1 455 ? 26.722 -10.694 -25.152 1.00 86.06 455 TYR A O 1
ATOM 3685 N N . ILE A 1 456 ? 24.617 -10.089 -25.655 1.00 85.75 456 ILE A N 1
ATOM 3686 C CA . ILE A 1 456 ? 23.939 -11.076 -24.793 1.00 85.75 456 ILE A CA 1
ATOM 3687 C C . ILE A 1 456 ? 23.415 -12.266 -25.617 1.00 85.75 456 ILE A C 1
ATOM 3689 O O . ILE A 1 456 ? 23.233 -13.351 -25.077 1.00 85.75 456 ILE A O 1
ATOM 3693 N N . GLN A 1 457 ? 23.187 -12.077 -26.924 1.00 87.62 457 GLN A N 1
ATOM 3694 C CA . GLN A 1 457 ? 22.592 -13.073 -27.828 1.00 87.62 457 GLN A CA 1
ATOM 3695 C C . GLN A 1 457 ? 21.300 -13.738 -27.284 1.00 87.62 457 GLN A C 1
ATOM 3697 O O . GLN A 1 457 ? 21.172 -14.961 -27.357 1.00 87.62 457 GLN A O 1
ATOM 3702 N N . PRO A 1 458 ? 20.327 -12.976 -26.739 1.00 91.50 458 PRO A N 1
ATOM 3703 C CA . PRO A 1 458 ? 19.052 -13.530 -26.300 1.00 91.50 458 PRO A CA 1
ATOM 3704 C C . PRO A 1 458 ? 18.231 -14.029 -27.493 1.00 91.50 458 PRO A C 1
ATOM 3706 O O . PRO A 1 458 ? 18.323 -13.481 -28.596 1.00 91.50 458 PRO A O 1
ATOM 3709 N N . ASN A 1 459 ? 17.363 -15.005 -27.248 1.00 90.56 459 ASN A N 1
ATOM 3710 C CA . ASN A 1 459 ? 16.290 -15.362 -28.163 1.00 90.56 459 ASN A CA 1
ATOM 3711 C C . ASN A 1 459 ? 15.292 -14.196 -28.212 1.00 90.56 459 ASN A C 1
ATOM 3713 O O . ASN A 1 459 ? 14.687 -13.838 -27.198 1.00 90.56 459 ASN A O 1
ATOM 3717 N N . MET A 1 460 ? 15.168 -13.557 -29.373 1.00 89.88 460 MET A N 1
ATOM 3718 C CA . MET A 1 460 ? 14.489 -12.270 -29.507 1.00 89.88 460 MET A CA 1
ATOM 3719 C C . MET A 1 460 ? 13.431 -12.309 -30.610 1.00 89.88 460 MET A C 1
ATOM 3721 O O . MET A 1 460 ? 13.725 -12.627 -31.762 1.00 89.88 460 MET A O 1
ATOM 3725 N N . ARG A 1 461 ? 12.201 -11.915 -30.274 1.00 89.25 461 ARG A N 1
ATOM 3726 C CA . ARG A 1 461 ? 11.063 -11.815 -31.195 1.00 89.25 461 ARG A CA 1
ATOM 3727 C C . ARG A 1 461 ? 10.585 -10.366 -31.239 1.00 89.25 461 ARG A C 1
ATOM 3729 O O . ARG A 1 461 ? 10.022 -9.849 -30.278 1.00 89.25 461 ARG A O 1
ATOM 3736 N N . ILE A 1 462 ? 10.814 -9.703 -32.370 1.00 90.88 462 ILE A N 1
ATOM 3737 C CA . ILE A 1 462 ? 10.445 -8.301 -32.591 1.00 90.88 462 ILE A CA 1
ATOM 3738 C C . ILE A 1 462 ? 9.201 -8.260 -33.477 1.00 90.88 462 ILE A C 1
ATOM 3740 O O . ILE A 1 462 ? 9.281 -8.547 -34.669 1.00 90.88 462 ILE A O 1
ATOM 3744 N N . MET A 1 463 ? 8.051 -7.910 -32.910 1.00 90.12 463 MET A N 1
ATOM 3745 C CA . MET A 1 463 ? 6.775 -7.803 -33.618 1.00 90.12 463 MET A CA 1
ATOM 3746 C C . MET A 1 463 ? 6.530 -6.356 -34.053 1.00 90.12 463 MET A C 1
ATOM 3748 O O . MET A 1 463 ? 6.599 -5.437 -33.238 1.00 90.12 463 MET A O 1
ATOM 3752 N N . LEU A 1 464 ? 6.227 -6.148 -35.332 1.00 90.00 464 LEU A N 1
ATOM 3753 C CA . LEU A 1 464 ? 5.933 -4.835 -35.896 1.00 90.00 464 LEU A CA 1
ATOM 3754 C C . LEU A 1 464 ? 4.425 -4.570 -35.841 1.00 90.00 464 LEU A C 1
ATOM 3756 O O . LEU A 1 464 ? 3.644 -5.287 -36.465 1.00 90.00 464 LEU A O 1
ATOM 3760 N N . ASN A 1 465 ? 4.028 -3.528 -35.111 1.00 89.62 465 ASN A N 1
ATOM 3761 C CA . ASN A 1 465 ? 2.635 -3.120 -34.931 1.00 89.62 465 ASN A CA 1
ATOM 3762 C C . ASN A 1 465 ? 2.466 -1.615 -35.225 1.00 89.62 465 ASN A C 1
ATOM 3764 O O . ASN A 1 465 ? 2.430 -0.814 -34.290 1.00 89.62 465 ASN A O 1
ATOM 3768 N N . PRO A 1 466 ? 2.435 -1.205 -36.508 1.00 88.62 466 PRO A N 1
ATOM 3769 C CA . PRO A 1 466 ? 2.258 0.193 -36.889 1.00 88.62 466 PRO A CA 1
ATOM 3770 C C . PRO A 1 466 ? 0.822 0.681 -36.658 1.00 88.62 466 PRO A C 1
ATOM 3772 O O . PRO A 1 466 ? -0.135 -0.059 -36.895 1.00 88.62 466 PRO A O 1
ATOM 3775 N N . MET A 1 467 ? 0.650 1.953 -36.285 1.00 85.50 467 MET A N 1
ATOM 3776 C CA . MET A 1 467 ? -0.684 2.567 -36.261 1.00 85.50 467 MET A CA 1
ATOM 3777 C C . MET A 1 467 ? -1.341 2.592 -37.653 1.00 85.50 467 MET A C 1
ATOM 3779 O O . MET A 1 467 ? -0.727 2.960 -38.654 1.00 85.50 467 MET A O 1
ATOM 3783 N N . SER A 1 468 ? -2.633 2.252 -37.708 1.00 85.38 468 SER A N 1
ATOM 3784 C CA . SER A 1 468 ? -3.406 2.129 -38.955 1.00 85.38 468 SER A CA 1
ATOM 3785 C C . SER A 1 468 ? -3.782 3.460 -39.615 1.00 85.38 468 SER A C 1
ATOM 3787 O O . SER A 1 468 ? -4.125 3.482 -40.795 1.00 85.38 468 SER A O 1
ATOM 3789 N N . SER A 1 469 ? -3.756 4.566 -38.869 1.00 87.88 469 SER A N 1
ATOM 3790 C CA . SER A 1 469 ? -4.077 5.908 -39.366 1.00 87.88 469 SER A CA 1
ATOM 3791 C C . SER A 1 469 ? -3.067 6.926 -38.854 1.00 87.88 469 SER A C 1
ATOM 3793 O O . SER A 1 469 ? -2.874 7.052 -37.645 1.00 87.88 469 SER A O 1
ATOM 3795 N N . LEU A 1 470 ? -2.474 7.688 -39.770 1.00 85.19 470 LEU A N 1
ATOM 3796 C CA . LEU A 1 470 ? -1.513 8.747 -39.477 1.00 85.19 470 LEU A CA 1
ATOM 3797 C C . LEU A 1 470 ? -2.106 10.084 -39.927 1.00 85.19 470 LEU A C 1
ATOM 3799 O O . LEU A 1 470 ? -2.525 10.218 -41.075 1.00 85.19 470 LEU A O 1
ATOM 3803 N N . VAL A 1 471 ? -2.159 11.058 -39.017 1.00 85.69 471 VAL A N 1
ATOM 3804 C CA . VAL A 1 471 ? -2.686 12.412 -39.291 1.00 85.69 471 VAL A CA 1
ATOM 3805 C C . VAL A 1 471 ? -1.592 13.345 -39.830 1.00 85.69 471 VAL A C 1
ATOM 3807 O O . VAL A 1 471 ? -1.880 14.285 -40.563 1.00 85.69 471 VAL A O 1
ATOM 3810 N N . ASP A 1 472 ? -0.335 13.071 -39.483 1.00 85.81 472 ASP A N 1
ATOM 3811 C CA . ASP A 1 472 ? 0.851 13.864 -39.813 1.00 85.81 472 ASP A CA 1
ATOM 3812 C C . ASP A 1 472 ? 2.056 12.918 -40.007 1.00 85.81 472 ASP A C 1
ATOM 3814 O O . ASP A 1 472 ? 1.976 11.726 -39.693 1.00 85.81 472 ASP A O 1
ATOM 3818 N N . LEU A 1 473 ? 3.175 13.431 -40.522 1.00 86.50 473 LEU A N 1
ATOM 3819 C CA . LEU A 1 473 ? 4.421 12.684 -40.678 1.00 86.50 473 LEU A CA 1
ATOM 3820 C C . LEU A 1 473 ? 4.946 12.246 -39.292 1.00 86.50 473 LEU A C 1
ATOM 3822 O O . LEU A 1 473 ? 5.289 13.112 -38.481 1.00 86.50 473 LEU A O 1
ATOM 3826 N N . PRO A 1 474 ? 5.051 10.935 -39.006 1.00 84.12 474 PRO A N 1
ATOM 3827 C CA . PRO A 1 474 ? 5.286 10.453 -37.642 1.00 84.12 474 PRO A CA 1
ATOM 3828 C C . PRO A 1 474 ? 6.753 10.574 -37.197 1.00 84.12 474 PRO A C 1
ATOM 3830 O O . PRO A 1 474 ? 7.029 10.769 -36.016 1.00 84.12 474 PRO A O 1
ATOM 3833 N N . LEU A 1 475 ? 7.697 10.524 -38.144 1.00 89.25 475 LEU A N 1
ATOM 3834 C CA . LEU A 1 475 ? 9.129 10.697 -37.901 1.00 89.25 475 LEU A CA 1
ATOM 3835 C C . LEU A 1 475 ? 9.615 11.980 -38.583 1.00 89.25 475 LEU A C 1
ATOM 3837 O O . LEU A 1 475 ? 9.592 12.087 -39.809 1.00 89.25 475 LEU A O 1
ATOM 3841 N N . LYS A 1 476 ? 10.056 12.953 -37.779 1.00 90.12 476 LYS A N 1
ATOM 3842 C CA . LYS A 1 476 ? 10.511 14.286 -38.232 1.00 90.12 476 LYS A CA 1
ATOM 3843 C C . LYS A 1 476 ? 12.009 14.532 -37.998 1.00 90.12 476 LYS A C 1
ATOM 3845 O O . LYS A 1 476 ? 12.504 15.623 -38.256 1.00 90.12 476 LYS A O 1
ATOM 3850 N N . ASN A 1 477 ? 12.724 13.525 -37.503 1.00 90.56 477 ASN A N 1
ATOM 3851 C CA . ASN A 1 477 ? 14.114 13.578 -37.062 1.00 90.56 477 ASN A CA 1
ATOM 3852 C C . ASN A 1 477 ? 14.971 12.498 -37.750 1.00 90.56 477 ASN A C 1
ATOM 3854 O O . ASN A 1 477 ? 14.476 11.461 -38.189 1.00 90.56 477 ASN A O 1
ATOM 3858 N N . TYR A 1 478 ? 16.285 12.722 -37.781 1.00 91.69 478 TYR A N 1
ATOM 3859 C CA . TYR A 1 478 ? 17.272 11.698 -38.122 1.00 91.69 478 TYR A CA 1
ATOM 3860 C C . TYR A 1 478 ? 17.930 11.222 -36.827 1.00 91.69 478 TYR A C 1
ATOM 3862 O O . TYR A 1 478 ? 18.493 12.032 -36.096 1.00 91.69 478 TYR A O 1
ATOM 3870 N N . TYR A 1 479 ? 17.869 9.922 -36.537 1.00 92.50 479 TYR A N 1
ATOM 3871 C CA . TYR A 1 479 ? 18.328 9.364 -35.263 1.00 92.50 479 TYR A CA 1
ATOM 3872 C C . TYR A 1 479 ? 19.486 8.374 -35.445 1.00 92.50 479 TYR A C 1
ATOM 3874 O O . TYR A 1 479 ? 19.498 7.565 -36.379 1.00 92.50 479 TYR A O 1
ATOM 3882 N N . ARG A 1 480 ? 20.462 8.410 -34.531 1.00 91.31 480 ARG A N 1
ATOM 3883 C CA . ARG A 1 480 ? 21.577 7.456 -34.456 1.00 91.31 480 ARG A CA 1
ATOM 3884 C C . ARG A 1 480 ? 21.868 7.113 -33.000 1.00 91.31 480 ARG A C 1
ATOM 3886 O O . ARG A 1 480 ? 22.378 7.947 -32.264 1.00 91.31 480 ARG A O 1
ATOM 3893 N N . TYR A 1 481 ? 21.608 5.865 -32.618 1.00 90.88 481 TYR A N 1
ATOM 3894 C CA . TYR A 1 481 ? 22.023 5.345 -31.318 1.00 90.88 481 TYR A CA 1
ATOM 3895 C C . TYR A 1 481 ? 23.531 5.059 -31.320 1.00 90.88 481 TYR A C 1
ATOM 3897 O O . TYR A 1 481 ? 24.007 4.238 -32.116 1.00 90.88 481 TYR A O 1
ATOM 3905 N N . VAL A 1 482 ? 24.268 5.752 -30.453 1.00 88.44 482 VAL A N 1
ATOM 3906 C CA . VAL A 1 482 ? 25.722 5.623 -30.288 1.00 88.44 482 VAL A CA 1
ATOM 3907 C C . VAL A 1 482 ? 26.017 4.527 -29.269 1.00 88.44 482 VAL A C 1
ATOM 3909 O O . VAL A 1 482 ? 25.412 4.485 -28.203 1.00 88.44 482 VAL A O 1
ATOM 3912 N N . VAL A 1 483 ? 26.940 3.626 -29.604 1.00 79.44 483 VAL A N 1
ATOM 3913 C CA . VAL A 1 483 ? 27.325 2.491 -28.756 1.00 79.44 483 VAL A CA 1
ATOM 3914 C C . VAL A 1 483 ? 28.847 2.395 -28.760 1.00 79.44 483 VAL A C 1
ATOM 3916 O O . VAL A 1 483 ? 29.407 2.309 -29.855 1.00 79.44 483 VAL A O 1
ATOM 3919 N N . PRO A 1 484 ? 29.519 2.378 -27.596 1.00 73.88 484 PRO A N 1
ATOM 3920 C CA . PRO A 1 484 ? 30.954 2.135 -27.539 1.00 73.88 484 PRO A CA 1
ATOM 3921 C C . PRO A 1 484 ? 31.289 0.721 -28.019 1.00 73.88 484 PRO A C 1
ATOM 3923 O O . PRO A 1 484 ? 30.688 -0.269 -27.596 1.00 73.88 484 PRO A O 1
ATOM 3926 N N . SER A 1 485 ? 32.263 0.626 -28.917 1.00 69.31 485 SER A N 1
ATOM 3927 C CA . SER A 1 485 ? 32.840 -0.626 -29.390 1.00 69.31 485 SER A CA 1
ATOM 3928 C C . SER A 1 485 ? 34.192 -0.880 -28.719 1.00 69.31 485 SER A C 1
ATOM 3930 O O . SER A 1 485 ? 34.854 0.042 -28.252 1.00 69.31 485 SER A O 1
ATOM 3932 N N . MET A 1 486 ? 34.635 -2.140 -28.685 1.00 66.06 486 MET A N 1
ATOM 3933 C CA . MET A 1 486 ? 35.958 -2.481 -28.137 1.00 66.06 486 MET A CA 1
ATOM 3934 C C . MET A 1 486 ? 37.115 -1.886 -28.954 1.00 66.06 486 MET A C 1
ATOM 3936 O O . MET A 1 486 ? 38.221 -1.768 -28.437 1.00 66.06 486 MET A O 1
ATOM 3940 N N . ASP A 1 487 ? 36.870 -1.503 -30.209 1.00 65.62 487 ASP A N 1
ATOM 3941 C CA . ASP A 1 487 ? 37.882 -0.915 -31.086 1.00 65.62 487 ASP A CA 1
ATOM 3942 C C . ASP A 1 487 ? 38.076 0.591 -30.838 1.00 65.62 487 ASP A C 1
ATOM 3944 O O . ASP A 1 487 ? 39.178 1.094 -31.049 1.00 65.62 487 ASP A O 1
ATOM 3948 N N . ASP A 1 488 ? 37.078 1.287 -30.275 1.00 64.81 488 ASP A N 1
ATOM 3949 C CA . ASP A 1 488 ? 37.207 2.695 -29.856 1.00 64.81 488 ASP A CA 1
ATOM 3950 C C . ASP A 1 488 ? 38.233 2.859 -28.710 1.00 64.81 488 ASP A C 1
ATOM 3952 O O . ASP A 1 488 ? 38.904 3.882 -28.602 1.00 64.81 488 ASP A O 1
ATOM 3956 N N . PHE A 1 489 ? 38.421 1.822 -27.881 1.00 62.00 489 PHE A N 1
ATOM 3957 C CA . PHE A 1 489 ? 39.361 1.822 -26.747 1.00 62.00 489 PHE A CA 1
ATOM 3958 C C . PHE A 1 489 ? 40.774 1.307 -27.086 1.00 62.00 489 PHE A C 1
ATOM 3960 O O . PHE A 1 489 ? 41.614 1.195 -26.194 1.00 62.00 489 PHE A O 1
ATOM 3967 N N . ARG A 1 490 ? 41.048 0.938 -28.346 1.00 59.28 490 ARG A N 1
ATOM 3968 C CA . ARG A 1 490 ? 42.297 0.253 -28.738 1.00 59.28 490 ARG A CA 1
ATOM 3969 C C . ARG A 1 490 ? 43.430 1.167 -29.201 1.00 59.28 490 ARG A C 1
ATOM 3971 O O . ARG A 1 490 ? 44.578 0.727 -29.189 1.00 59.28 490 ARG A O 1
ATOM 3978 N N . ASN A 1 491 ? 43.141 2.405 -29.598 1.00 55.38 491 ASN A N 1
ATOM 3979 C CA . ASN A 1 491 ? 44.167 3.334 -30.073 1.00 55.38 491 ASN A CA 1
ATOM 3980 C C . ASN A 1 491 ? 44.762 4.152 -28.921 1.00 55.38 491 ASN A C 1
ATOM 3982 O O . ASN A 1 491 ? 44.054 4.858 -28.210 1.00 55.38 49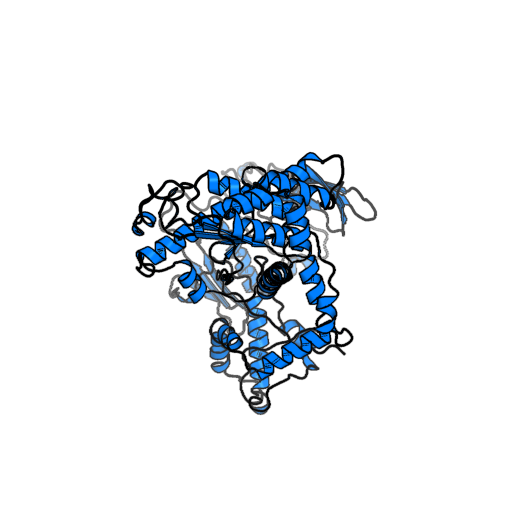1 ASN A O 1
ATOM 3986 N N . THR A 1 492 ? 46.087 4.095 -28.789 1.00 54.94 492 THR A N 1
ATOM 3987 C CA . THR A 1 492 ? 46.880 4.860 -27.809 1.00 54.94 492 THR A CA 1
ATOM 3988 C C . THR A 1 492 ? 47.094 6.328 -28.188 1.00 54.94 492 THR A C 1
ATOM 3990 O O . THR A 1 492 ? 47.670 7.079 -27.403 1.00 54.94 492 THR A O 1
ATOM 3993 N N . ASP A 1 493 ? 46.665 6.741 -29.381 1.00 54.25 493 ASP A N 1
ATOM 3994 C CA . ASP A 1 493 ? 46.824 8.112 -29.860 1.00 54.25 493 ASP A CA 1
ATOM 3995 C C . ASP A 1 493 ? 45.771 9.035 -29.239 1.00 54.25 493 ASP A C 1
ATOM 3997 O O . ASP A 1 493 ? 44.569 8.800 -29.352 1.00 54.25 493 ASP A O 1
ATOM 4001 N N . SER A 1 494 ? 46.226 10.143 -28.651 1.00 51.31 494 SER A N 1
ATOM 4002 C CA . SER A 1 494 ? 45.414 11.148 -27.944 1.00 51.31 494 SER A CA 1
ATOM 4003 C C . SER A 1 494 ? 44.437 11.949 -28.824 1.00 51.31 494 SER A C 1
ATOM 4005 O O . SER A 1 494 ? 43.817 12.907 -28.359 1.00 51.31 494 SER A O 1
ATOM 4007 N N . SER A 1 495 ? 44.264 11.570 -30.092 1.00 54.09 495 SER A N 1
ATOM 4008 C CA . SER A 1 495 ? 43.196 12.074 -30.955 1.00 54.09 495 SER A CA 1
ATOM 4009 C C . SER A 1 495 ? 41.846 11.484 -30.541 1.00 54.09 495 SER A C 1
ATOM 4011 O O . SER A 1 495 ? 41.723 10.268 -30.406 1.00 54.09 495 SER A O 1
ATOM 4013 N N . ILE A 1 496 ? 40.832 12.340 -30.400 1.00 52.97 496 ILE A N 1
ATOM 4014 C CA . ILE A 1 496 ? 39.483 12.032 -29.894 1.00 52.97 496 ILE A CA 1
ATOM 4015 C C . ILE A 1 496 ? 38.784 10.947 -30.746 1.00 52.97 496 ILE A C 1
ATOM 4017 O O . ILE A 1 496 ? 38.027 11.244 -31.670 1.00 52.97 496 ILE A O 1
ATOM 4021 N N . ASN A 1 497 ? 39.014 9.677 -30.409 1.00 58.03 497 ASN A N 1
ATOM 4022 C CA . ASN A 1 497 ? 38.363 8.500 -30.994 1.00 58.03 497 ASN A CA 1
ATOM 4023 C C . ASN A 1 497 ? 37.380 7.862 -30.000 1.00 58.03 497 ASN A C 1
ATOM 4025 O O . ASN A 1 497 ? 37.322 6.649 -29.842 1.00 58.03 497 ASN A O 1
ATOM 4029 N N . GLY A 1 498 ? 36.596 8.704 -29.322 1.00 65.31 498 GLY A N 1
ATOM 4030 C CA . GLY A 1 498 ? 35.428 8.247 -28.575 1.00 65.31 498 GLY A CA 1
ATOM 4031 C C . GLY A 1 498 ? 34.292 7.793 -29.508 1.00 65.31 498 GLY A C 1
ATOM 4032 O O . GLY A 1 498 ? 34.296 8.114 -30.705 1.00 65.31 498 GLY A O 1
ATOM 4033 N N . PRO A 1 499 ? 33.285 7.086 -28.969 1.00 78.75 499 PRO A N 1
ATOM 4034 C CA . PRO A 1 499 ? 32.138 6.637 -29.746 1.00 78.75 499 PRO A CA 1
ATOM 4035 C C . PRO A 1 499 ? 31.360 7.840 -30.297 1.00 78.75 499 PRO A C 1
ATOM 4037 O O . PRO A 1 499 ? 30.957 8.732 -29.553 1.00 78.75 499 PRO A O 1
ATOM 4040 N N . LYS A 1 500 ? 31.152 7.871 -31.618 1.00 85.25 500 LYS A N 1
ATOM 4041 C CA . LYS A 1 500 ? 30.649 9.054 -32.339 1.00 85.25 500 LYS A CA 1
ATOM 4042 C C . LYS A 1 500 ? 29.417 8.766 -33.192 1.00 85.25 500 LYS A C 1
ATOM 4044 O O . LYS A 1 500 ? 29.345 7.751 -33.886 1.00 85.25 500 LYS A O 1
ATOM 4049 N N . ALA A 1 501 ? 28.468 9.701 -33.200 1.00 88.94 501 ALA A N 1
ATOM 4050 C CA . ALA A 1 501 ? 27.377 9.714 -34.168 1.00 88.94 501 ALA A CA 1
ATOM 4051 C C . ALA A 1 501 ? 27.876 10.302 -35.496 1.00 88.94 501 ALA A C 1
ATOM 4053 O O . ALA A 1 501 ? 28.353 11.433 -35.535 1.00 88.94 501 ALA A O 1
ATOM 4054 N N . PHE A 1 502 ? 27.741 9.553 -36.593 1.00 88.94 502 PHE A N 1
ATOM 4055 C CA . PHE A 1 502 ? 28.052 10.044 -37.936 1.00 88.94 502 PHE A CA 1
ATOM 4056 C C . PHE A 1 502 ? 26.799 10.046 -38.818 1.00 88.94 502 PHE A C 1
ATOM 4058 O O . PHE A 1 502 ? 26.128 9.021 -38.988 1.00 88.94 502 PHE A O 1
ATOM 4065 N N . PHE A 1 503 ? 26.498 11.210 -39.392 1.00 91.44 503 PHE A N 1
ATOM 4066 C CA . PHE A 1 503 ? 25.354 11.446 -40.267 1.00 91.44 503 PHE A CA 1
ATOM 4067 C C . PHE A 1 503 ? 25.847 11.792 -41.677 1.00 91.44 503 PHE A C 1
ATOM 4069 O O . PHE A 1 503 ? 26.234 12.923 -41.957 1.00 91.44 503 PHE A O 1
ATOM 4076 N N . ALA A 1 504 ? 25.846 10.801 -42.569 1.00 90.12 504 ALA A N 1
ATOM 4077 C CA . ALA A 1 504 ? 26.168 10.989 -43.982 1.00 90.12 504 ALA A CA 1
ATOM 4078 C C . ALA A 1 504 ? 24.944 11.462 -44.784 1.00 90.12 504 ALA A C 1
ATOM 4080 O O . ALA A 1 504 ? 23.815 11.097 -44.459 1.00 90.12 504 ALA A O 1
ATOM 4081 N N . ASN A 1 505 ? 25.187 12.187 -45.881 1.00 88.62 505 ASN A N 1
ATOM 4082 C CA . ASN A 1 505 ? 24.188 12.549 -46.900 1.00 88.62 505 ASN A CA 1
ATOM 4083 C C . ASN A 1 505 ? 22.950 13.297 -46.360 1.00 88.62 505 ASN A C 1
ATOM 4085 O O . ASN A 1 505 ? 21.829 13.080 -46.818 1.00 88.62 505 ASN A O 1
ATOM 4089 N N . MET A 1 506 ? 23.159 14.182 -45.383 1.00 90.44 506 MET A N 1
ATOM 4090 C CA . MET A 1 506 ? 22.112 15.028 -44.803 1.00 90.44 506 MET A CA 1
ATOM 4091 C C . MET A 1 506 ? 21.628 16.108 -45.798 1.00 90.44 506 MET A C 1
ATOM 4093 O O . MET A 1 506 ? 22.408 16.553 -46.646 1.00 90.44 506 MET A O 1
ATOM 4097 N N . PRO A 1 507 ? 20.356 16.550 -45.722 1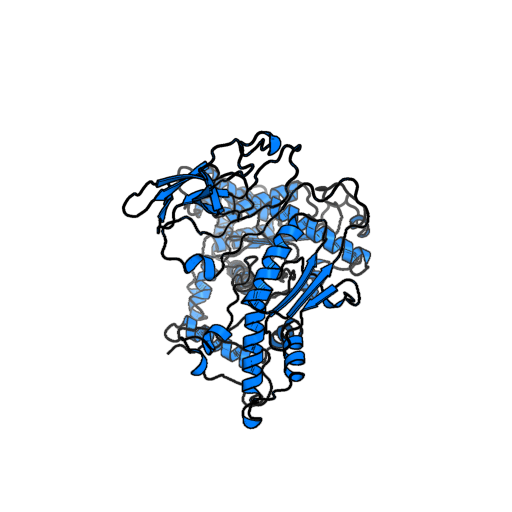.00 90.38 507 PRO A N 1
ATOM 4098 C CA . PRO A 1 507 ? 19.794 17.527 -46.657 1.00 90.38 507 PRO A CA 1
ATOM 4099 C C . PRO A 1 507 ? 20.443 18.911 -46.503 1.00 90.38 507 PRO A C 1
ATOM 4101 O O . PRO A 1 507 ? 20.422 19.490 -45.422 1.00 90.38 507 PRO A O 1
ATOM 4104 N N . LEU A 1 508 ? 20.976 19.463 -47.600 1.00 87.12 508 LEU A N 1
ATOM 4105 C CA . LEU A 1 508 ? 21.757 20.711 -47.572 1.00 87.12 508 LEU A CA 1
ATOM 4106 C C . LEU A 1 508 ? 20.921 21.965 -47.269 1.00 87.12 508 LEU A C 1
ATOM 4108 O O . LEU A 1 508 ? 21.335 22.808 -46.477 1.00 87.12 508 LEU A O 1
ATOM 4112 N N . SER A 1 509 ? 19.740 22.054 -47.886 1.00 87.50 509 SER A N 1
ATOM 4113 C CA . SER A 1 509 ? 18.873 23.241 -47.910 1.00 87.50 509 SER A CA 1
ATOM 4114 C C . SER A 1 509 ? 17.786 23.237 -46.823 1.00 87.50 509 SER A C 1
ATOM 4116 O O . SER A 1 509 ? 16.731 23.861 -46.978 1.00 87.50 509 SER A O 1
ATOM 4118 N N . LYS A 1 510 ? 17.960 22.438 -45.765 1.00 89.56 510 LYS A N 1
ATOM 4119 C CA . LYS A 1 510 ? 17.032 22.348 -44.632 1.00 89.56 510 LYS A CA 1
ATOM 4120 C C . LYS A 1 510 ? 17.751 22.799 -43.369 1.00 89.56 510 LYS A C 1
ATOM 4122 O O . LYS A 1 510 ? 18.885 22.399 -43.135 1.00 89.56 510 LYS A O 1
ATOM 4127 N N . THR A 1 511 ? 17.065 23.597 -42.559 1.00 91.25 511 THR A N 1
ATOM 4128 C CA . THR A 1 511 ? 17.475 23.894 -41.186 1.00 91.25 511 THR A CA 1
ATOM 4129 C C . THR A 1 511 ? 17.298 22.643 -40.332 1.00 91.25 511 THR A C 1
ATOM 4131 O O . THR A 1 511 ? 16.231 22.023 -40.350 1.00 91.25 511 THR A O 1
ATOM 4134 N N . LEU A 1 512 ? 18.347 22.268 -39.612 1.00 92.19 512 LEU A N 1
ATOM 4135 C CA . LEU A 1 512 ? 18.414 21.106 -38.737 1.00 92.19 512 LEU A CA 1
ATOM 4136 C C . LEU A 1 512 ? 18.820 21.561 -37.332 1.00 92.19 512 LEU A C 1
ATOM 4138 O O . LEU A 1 512 ? 19.653 22.448 -37.183 1.00 92.19 512 LEU A O 1
ATOM 4142 N N . THR A 1 513 ? 18.271 20.903 -36.319 1.00 92.81 513 THR A N 1
ATOM 4143 C CA . THR A 1 513 ? 18.599 21.128 -34.907 1.00 92.81 513 THR A CA 1
ATOM 4144 C C . THR A 1 513 ? 19.306 19.883 -34.383 1.00 92.81 513 THR A C 1
ATOM 4146 O O . THR A 1 513 ? 18.798 18.769 -34.551 1.00 92.81 513 THR A O 1
ATOM 4149 N N . MET A 1 514 ? 20.481 20.040 -33.775 1.00 91.06 514 MET A N 1
ATOM 4150 C CA . MET A 1 514 ? 21.198 18.937 -33.136 1.00 91.06 514 MET A CA 1
ATOM 4151 C C . MET A 1 514 ? 20.671 18.740 -31.713 1.00 91.06 514 MET A C 1
ATOM 4153 O O . MET A 1 514 ? 20.992 19.504 -30.813 1.00 91.06 514 MET A O 1
ATOM 4157 N N . ASN A 1 515 ? 19.886 17.681 -31.512 1.00 91.12 515 ASN A N 1
ATOM 4158 C CA . ASN A 1 515 ? 19.389 17.276 -30.198 1.00 91.12 515 ASN A CA 1
ATOM 4159 C C . ASN A 1 515 ? 20.115 16.014 -29.701 1.00 91.12 515 ASN A C 1
ATOM 4161 O O . ASN A 1 515 ? 20.415 15.116 -30.494 1.00 91.12 515 ASN A O 1
ATOM 4165 N N . LEU A 1 516 ? 20.361 15.933 -28.392 1.00 90.75 516 LEU A N 1
ATOM 4166 C CA . LEU A 1 516 ? 21.068 14.838 -27.737 1.00 90.75 516 LEU A CA 1
ATOM 4167 C C . LEU A 1 516 ? 20.104 14.037 -26.843 1.00 90.75 516 LEU A C 1
ATOM 4169 O O . LEU A 1 516 ? 19.646 14.513 -25.810 1.00 90.75 516 LEU A O 1
ATOM 4173 N N . ASP A 1 517 ? 19.805 12.800 -27.236 1.00 91.44 517 ASP A N 1
ATOM 4174 C CA . ASP A 1 517 ? 18.932 11.889 -26.485 1.00 91.44 517 ASP A CA 1
ATOM 4175 C C . ASP A 1 517 ? 19.744 11.064 -25.469 1.00 91.44 517 ASP A C 1
ATOM 4177 O O . ASP A 1 517 ? 20.306 10.018 -25.805 1.00 91.44 517 ASP A O 1
ATOM 4181 N N . VAL A 1 518 ? 19.820 11.550 -24.228 1.00 90.31 518 VAL A N 1
ATOM 4182 C CA . VAL A 1 518 ? 20.570 10.935 -23.117 1.00 90.31 518 VAL A CA 1
ATOM 4183 C C . VAL A 1 518 ? 19.649 10.300 -22.063 1.00 90.31 518 VAL A C 1
ATOM 4185 O O . VAL A 1 518 ? 18.446 10.564 -22.049 1.00 90.31 518 VAL A O 1
ATOM 4188 N N . PRO A 1 519 ? 20.170 9.423 -21.183 1.00 90.19 519 PRO A N 1
ATOM 4189 C CA . PRO A 1 519 ? 19.473 9.026 -19.960 1.00 90.19 519 PRO A CA 1
ATOM 4190 C C . PRO A 1 519 ? 19.115 10.242 -19.092 1.00 90.19 519 PRO A C 1
ATOM 4192 O O . PRO A 1 519 ? 19.921 11.154 -18.956 1.00 90.19 519 PRO A O 1
ATOM 4195 N N . GLU A 1 520 ? 17.945 10.223 -18.451 1.00 87.56 520 GLU A N 1
ATOM 4196 C CA . GLU A 1 520 ? 17.461 11.311 -17.581 1.00 87.56 520 GLU A CA 1
ATOM 4197 C C . GLU A 1 520 ? 18.456 11.764 -16.485 1.00 87.56 520 GLU A C 1
ATOM 4199 O O . GLU A 1 520 ? 18.553 12.969 -16.255 1.00 87.56 520 GLU A O 1
ATOM 4204 N N . PRO A 1 521 ? 19.258 10.880 -15.849 1.00 90.19 521 PRO A N 1
ATOM 4205 C CA . PRO A 1 521 ? 20.243 11.314 -14.860 1.00 90.19 521 PRO A CA 1
ATOM 4206 C C . PRO A 1 521 ? 21.460 12.045 -15.442 1.00 90.19 521 PRO A C 1
ATOM 4208 O O . PRO A 1 521 ? 22.339 12.409 -14.669 1.00 90.19 521 PRO A O 1
ATOM 4211 N N . TRP A 1 522 ? 21.604 12.191 -16.763 1.00 90.94 522 TRP A N 1
ATOM 4212 C CA . TRP A 1 522 ? 22.798 12.779 -17.379 1.00 90.94 522 TRP A CA 1
ATOM 4213 C C . TRP A 1 522 ? 22.591 14.257 -17.690 1.00 90.94 522 TRP A C 1
ATOM 4215 O O . TRP A 1 522 ? 21.694 14.618 -18.449 1.00 90.94 522 TRP A O 1
ATOM 4225 N N . LEU A 1 523 ? 23.480 15.105 -17.171 1.00 89.75 523 LEU A N 1
ATOM 4226 C CA . LEU A 1 523 ? 23.550 16.509 -17.547 1.00 89.75 523 LEU A CA 1
ATOM 4227 C C . LEU A 1 523 ? 24.748 16.726 -18.472 1.00 89.75 523 LEU A C 1
ATOM 4229 O O . LEU A 1 523 ? 25.896 16.540 -18.070 1.00 89.75 523 LEU A O 1
ATOM 4233 N N . VAL A 1 524 ? 24.463 17.059 -19.730 1.00 89.81 524 VAL A N 1
ATOM 4234 C CA . VAL A 1 524 ? 25.453 17.098 -20.811 1.00 89.81 524 VAL A CA 1
ATOM 4235 C C . VAL A 1 524 ? 25.460 18.473 -21.465 1.00 89.81 524 VAL A C 1
ATOM 4237 O O . VAL A 1 524 ? 24.405 18.979 -21.843 1.00 89.81 524 VAL A O 1
ATOM 4240 N N . GLU A 1 525 ? 26.651 19.041 -21.644 1.00 87.25 525 GLU A N 1
ATOM 4241 C CA . GLU A 1 525 ? 26.852 20.362 -22.244 1.00 87.25 525 GLU A CA 1
ATOM 4242 C C . GLU A 1 525 ? 27.764 20.285 -23.490 1.00 87.25 525 GLU A C 1
ATOM 4244 O O . GLU A 1 525 ? 28.631 19.407 -23.580 1.00 87.25 525 GLU A O 1
ATOM 4249 N N . PRO A 1 526 ? 27.575 21.163 -24.495 1.00 87.56 526 PRO A N 1
ATOM 4250 C CA . PRO A 1 526 ? 28.463 21.257 -25.651 1.00 87.56 526 PRO A CA 1
ATOM 4251 C C . PRO A 1 526 ? 29.774 21.974 -25.286 1.00 87.56 526 PRO A C 1
ATOM 4253 O O . PRO A 1 526 ? 29.760 23.112 -24.826 1.00 87.56 526 PRO A O 1
ATOM 4256 N N . VAL A 1 527 ? 30.917 21.334 -25.552 1.00 85.38 527 VAL A N 1
ATOM 4257 C CA . VAL A 1 527 ? 32.260 21.868 -25.230 1.00 85.38 527 VAL A CA 1
ATOM 4258 C C . VAL A 1 527 ? 33.001 22.372 -26.468 1.00 85.38 527 VAL A C 1
ATOM 4260 O O . VAL A 1 527 ? 33.737 23.355 -26.398 1.00 85.38 527 VAL A O 1
ATOM 4263 N N . LEU A 1 528 ? 32.808 21.729 -27.624 1.00 81.00 528 LEU A N 1
ATOM 4264 C CA . LEU A 1 528 ? 33.405 22.160 -28.893 1.00 81.00 528 LEU A CA 1
ATOM 4265 C C . LEU A 1 528 ? 32.315 22.348 -29.942 1.00 81.00 528 LEU A C 1
ATOM 4267 O O . LEU A 1 528 ? 31.842 21.372 -30.521 1.00 81.00 528 LEU A O 1
ATOM 4271 N N . THR A 1 529 ? 31.951 23.601 -30.213 1.00 80.31 529 THR A N 1
ATOM 4272 C CA . THR A 1 529 ? 30.984 23.988 -31.252 1.00 80.31 529 THR A CA 1
ATOM 4273 C C . THR A 1 529 ? 31.435 25.276 -31.941 1.00 80.31 529 THR A C 1
ATOM 4275 O O . THR A 1 529 ? 31.503 26.328 -31.313 1.00 80.31 529 THR A O 1
ATOM 4278 N N . VAL A 1 530 ? 31.730 25.207 -33.243 1.00 79.00 530 VAL A N 1
ATOM 4279 C CA . VAL A 1 530 ? 32.079 26.389 -34.068 1.00 79.00 530 VAL A CA 1
ATOM 4280 C C . VAL A 1 530 ? 30.829 27.066 -34.655 1.00 79.00 530 VAL A C 1
ATOM 4282 O O . VAL A 1 530 ? 30.875 28.218 -35.081 1.00 79.00 530 VAL A O 1
ATOM 4285 N N . HIS A 1 531 ? 29.702 26.354 -34.672 1.00 83.69 531 HIS A N 1
ATOM 4286 C CA . HIS A 1 531 ? 28.444 26.771 -35.285 1.00 83.69 531 HIS A CA 1
ATOM 4287 C C . HIS A 1 531 ? 27.291 26.664 -34.286 1.00 83.69 531 HIS A C 1
ATOM 4289 O O . HIS A 1 531 ? 27.362 25.877 -33.342 1.00 83.69 531 HIS A O 1
ATOM 4295 N N . ASP A 1 532 ? 26.223 27.419 -34.541 1.00 85.25 532 ASP A N 1
ATOM 4296 C CA . ASP A 1 532 ? 24.943 27.264 -33.852 1.00 85.25 532 ASP A CA 1
ATOM 4297 C C . ASP A 1 532 ? 24.371 25.857 -34.110 1.00 85.25 532 ASP A C 1
ATOM 4299 O O . ASP A 1 532 ? 24.246 25.428 -35.261 1.00 85.25 532 ASP A O 1
ATOM 4303 N N . LEU A 1 533 ? 24.062 25.138 -33.029 1.00 89.00 533 LEU A N 1
ATOM 4304 C CA . LEU A 1 533 ? 23.510 23.785 -33.069 1.00 89.00 533 LEU A CA 1
ATOM 4305 C C . LEU A 1 533 ? 21.991 23.760 -33.274 1.00 89.00 533 LEU A C 1
ATOM 4307 O O . LEU A 1 533 ? 21.467 22.735 -33.720 1.00 89.00 533 LEU A O 1
ATOM 4311 N N . ASP A 1 534 ? 21.294 24.865 -33.000 1.00 89.25 534 ASP A N 1
ATOM 4312 C CA . ASP A 1 534 ? 19.841 24.940 -33.142 1.00 89.25 534 ASP A CA 1
ATOM 4313 C C . ASP A 1 534 ? 19.416 25.205 -34.593 1.00 89.25 534 ASP A C 1
ATOM 4315 O O . ASP A 1 534 ? 18.386 24.690 -35.038 1.00 89.25 534 ASP A O 1
ATOM 4319 N N . ASN A 1 535 ? 20.237 25.948 -35.348 1.00 89.88 535 ASN A N 1
ATOM 4320 C CA . ASN A 1 535 ? 19.948 26.419 -36.708 1.00 89.88 535 ASN A CA 1
ATOM 4321 C C . ASN A 1 535 ? 20.991 25.959 -37.747 1.00 89.88 535 ASN A C 1
ATOM 4323 O O . ASN A 1 535 ? 21.483 26.747 -38.561 1.00 89.88 535 ASN A O 1
ATOM 4327 N N . ILE A 1 536 ? 21.328 24.669 -37.760 1.00 89.25 536 ILE A N 1
ATOM 4328 C CA . ILE A 1 536 ? 22.313 24.103 -38.691 1.00 89.25 536 ILE A CA 1
ATOM 4329 C C . ILE A 1 536 ? 21.752 24.119 -40.120 1.00 89.25 536 ILE A C 1
ATOM 4331 O O . ILE A 1 536 ? 20.783 23.425 -40.428 1.00 89.25 536 ILE A O 1
ATOM 4335 N N . MET A 1 537 ? 22.403 24.850 -41.025 1.00 88.31 537 MET A N 1
ATOM 4336 C CA . MET A 1 537 ? 22.148 24.798 -42.468 1.00 88.31 537 MET A CA 1
ATOM 4337 C C . MET A 1 537 ? 23.443 24.404 -43.181 1.00 88.31 537 MET A C 1
ATOM 4339 O O . MET A 1 537 ? 24.400 25.173 -43.207 1.00 88.31 537 MET A O 1
ATOM 4343 N N . ILE A 1 538 ? 23.488 23.192 -43.740 1.00 86.44 538 ILE A N 1
ATOM 4344 C CA . ILE A 1 538 ? 24.738 22.582 -44.237 1.00 86.44 538 ILE A CA 1
ATOM 4345 C C . ILE A 1 538 ? 25.279 23.323 -45.471 1.00 86.44 538 ILE A C 1
ATOM 4347 O O . ILE A 1 538 ? 26.487 23.370 -45.678 1.00 86.44 538 ILE A O 1
ATOM 4351 N N . GLU A 1 539 ? 24.405 23.958 -46.257 1.00 86.56 539 GLU A N 1
ATOM 4352 C CA . GLU A 1 539 ? 24.789 24.853 -47.359 1.00 86.56 539 GLU A CA 1
ATOM 4353 C C . GLU A 1 539 ? 25.610 26.077 -46.903 1.00 86.56 539 GLU A C 1
ATOM 4355 O O . GLU A 1 539 ? 26.459 26.545 -47.657 1.00 86.56 539 GLU A O 1
ATOM 4360 N N . ASN A 1 540 ? 25.419 26.543 -45.662 1.00 84.00 540 ASN A N 1
ATOM 4361 C CA . ASN A 1 540 ? 26.134 27.691 -45.089 1.00 84.00 540 ASN A CA 1
ATOM 4362 C C . ASN A 1 540 ? 27.439 27.302 -44.367 1.00 84.00 540 ASN A C 1
ATOM 4364 O O . ASN A 1 540 ? 28.135 28.176 -43.847 1.00 84.00 540 ASN A O 1
ATOM 4368 N N . LEU A 1 541 ? 27.767 26.008 -44.289 1.00 81.38 541 LEU A N 1
ATOM 4369 C CA . LEU A 1 541 ? 29.056 25.555 -43.768 1.00 81.38 541 LEU A CA 1
ATOM 4370 C C . LEU A 1 541 ? 30.160 25.822 -44.804 1.00 81.38 541 LEU A C 1
ATOM 4372 O O . LEU A 1 541 ? 29.912 25.836 -46.009 1.00 81.38 541 LEU A O 1
ATOM 4376 N N . SER A 1 542 ? 31.388 26.025 -44.326 1.00 72.44 542 SER A N 1
ATOM 4377 C CA . SER A 1 542 ? 32.568 26.277 -45.164 1.00 72.44 542 SER A CA 1
ATOM 4378 C C . SER A 1 542 ? 32.941 25.071 -46.047 1.00 72.44 542 SER A C 1
ATOM 4380 O O . SER A 1 542 ? 32.278 24.034 -46.016 1.00 72.44 542 SER A O 1
ATOM 4382 N N . ASP A 1 543 ? 34.009 25.194 -46.844 1.00 67.50 543 ASP A N 1
ATOM 4383 C CA . ASP A 1 543 ? 34.380 24.275 -47.939 1.00 67.50 543 ASP A CA 1
ATOM 4384 C C . ASP A 1 543 ? 34.373 22.768 -47.606 1.00 67.50 543 ASP A C 1
ATOM 4386 O O . ASP A 1 543 ? 34.180 21.942 -48.499 1.00 67.50 543 ASP A O 1
ATOM 4390 N N . THR A 1 544 ? 34.553 22.380 -46.340 1.00 73.62 544 THR A N 1
ATOM 4391 C CA . THR A 1 544 ? 34.496 20.975 -45.903 1.00 73.62 544 THR A CA 1
ATOM 4392 C C . THR A 1 544 ? 33.076 20.408 -45.810 1.00 73.62 544 THR A C 1
ATOM 4394 O O . THR A 1 544 ? 32.915 19.191 -45.864 1.00 73.62 544 THR A O 1
ATOM 4397 N N . ARG A 1 545 ? 32.041 21.253 -45.665 1.00 81.06 545 ARG A N 1
ATOM 4398 C CA . ARG A 1 545 ? 30.622 20.887 -45.444 1.00 81.06 545 ARG A CA 1
ATOM 4399 C C . ARG A 1 545 ? 30.378 19.915 -44.278 1.00 81.06 545 ARG A C 1
ATOM 4401 O O . ARG A 1 545 ? 29.344 19.251 -44.217 1.00 81.06 545 ARG A O 1
ATOM 4408 N N . THR A 1 546 ? 31.317 19.837 -43.338 1.00 81.75 546 THR A N 1
ATOM 4409 C CA . THR A 1 546 ? 31.248 18.978 -42.150 1.00 81.75 546 THR A CA 1
ATOM 4410 C C . THR A 1 546 ? 31.060 19.822 -40.900 1.00 81.75 546 THR A C 1
ATOM 4412 O O . THR A 1 546 ? 31.934 20.622 -40.569 1.00 81.75 546 THR A O 1
ATOM 4415 N N . LEU A 1 547 ? 29.973 19.595 -40.163 1.00 85.44 547 LEU A N 1
ATOM 4416 C CA . LEU A 1 547 ? 29.826 20.100 -38.800 1.00 85.44 547 LEU A CA 1
ATOM 4417 C C . LEU A 1 547 ? 30.372 19.062 -37.814 1.00 85.44 547 LEU A C 1
ATOM 4419 O O . LEU A 1 547 ? 30.008 17.888 -37.877 1.00 85.44 547 LEU A O 1
ATOM 4423 N N . GLN A 1 548 ? 31.224 19.509 -36.895 1.00 86.00 548 GLN A N 1
ATOM 4424 C CA . GLN A 1 548 ? 31.690 18.724 -35.757 1.00 86.00 548 GLN A CA 1
ATOM 4425 C C . GLN A 1 548 ? 31.249 19.422 -34.469 1.00 86.00 548 GLN A C 1
ATOM 4427 O O . GLN A 1 548 ? 31.479 20.618 -34.300 1.00 86.00 548 GLN A O 1
ATOM 4432 N N . ALA A 1 549 ? 30.629 18.652 -33.579 1.00 87.88 549 ALA A N 1
ATOM 4433 C CA . ALA A 1 549 ? 30.267 19.059 -32.231 1.00 87.88 549 ALA A CA 1
ATOM 4434 C C . ALA A 1 549 ? 30.798 18.013 -31.242 1.00 87.88 549 ALA A C 1
ATOM 4436 O O . ALA A 1 549 ? 30.716 16.815 -31.527 1.00 87.88 549 ALA A O 1
ATOM 4437 N N . ALA A 1 550 ? 31.339 18.449 -30.105 1.00 87.81 550 ALA A N 1
ATOM 4438 C CA . ALA A 1 550 ? 31.694 17.565 -28.995 1.00 87.81 550 ALA A CA 1
ATOM 4439 C C . ALA A 1 550 ? 30.958 17.990 -27.723 1.00 87.81 550 ALA A C 1
ATOM 4441 O O . ALA A 1 550 ? 30.842 19.183 -27.438 1.00 87.81 550 ALA A O 1
ATOM 4442 N N . PHE A 1 551 ? 30.496 16.996 -26.971 1.00 87.19 551 PHE A N 1
ATOM 4443 C CA . PHE A 1 551 ? 29.717 17.147 -25.748 1.00 87.19 551 PHE A CA 1
ATOM 4444 C C . PHE A 1 551 ? 30.443 16.474 -24.581 1.00 87.19 551 PHE A C 1
ATOM 4446 O O . PHE A 1 551 ? 31.097 15.447 -24.779 1.00 87.19 551 PHE A O 1
ATOM 4453 N N . GLU A 1 552 ? 30.287 17.019 -23.379 1.00 86.75 552 GLU A N 1
ATOM 4454 C CA . GLU A 1 552 ? 30.838 16.478 -22.135 1.00 86.75 552 GLU A CA 1
ATOM 4455 C C . GLU A 1 552 ? 29.726 16.267 -21.102 1.00 86.75 552 GLU A C 1
ATOM 4457 O O . GLU A 1 552 ? 28.799 17.069 -20.987 1.00 86.75 552 GLU A O 1
ATOM 4462 N N . LEU A 1 553 ? 29.812 15.162 -20.358 1.00 88.00 553 LEU A N 1
ATOM 4463 C CA . LEU A 1 553 ? 28.941 14.882 -19.220 1.00 88.00 553 LEU A CA 1
ATOM 4464 C C . LEU A 1 553 ? 29.422 15.716 -18.022 1.00 88.00 553 LEU A C 1
ATOM 4466 O O . LEU A 1 553 ? 30.307 15.279 -17.291 1.00 88.00 553 LEU A O 1
ATOM 4470 N N . GLU A 1 554 ? 28.843 16.906 -17.844 1.00 85.69 554 GLU A N 1
ATOM 4471 C CA . GLU A 1 554 ? 29.160 17.847 -16.756 1.00 85.69 554 GLU A CA 1
ATOM 4472 C C . GLU A 1 554 ? 28.921 17.197 -15.384 1.00 85.69 554 GLU A C 1
ATOM 4474 O O . GLU A 1 554 ? 29.777 17.231 -14.498 1.00 85.69 554 GLU A O 1
ATOM 4479 N N . ALA A 1 555 ? 27.740 16.598 -15.208 1.00 87.00 555 ALA A N 1
ATOM 4480 C CA . ALA A 1 555 ? 27.294 16.052 -13.934 1.00 87.00 555 ALA A CA 1
ATOM 4481 C C . ALA A 1 555 ? 26.246 14.946 -14.113 1.00 87.00 555 ALA A C 1
ATOM 4483 O O . ALA A 1 555 ? 25.613 14.802 -15.162 1.00 87.00 555 ALA A O 1
ATOM 4484 N N . LEU A 1 556 ? 26.015 14.197 -13.036 1.00 89.44 556 LEU A N 1
ATOM 4485 C CA . LE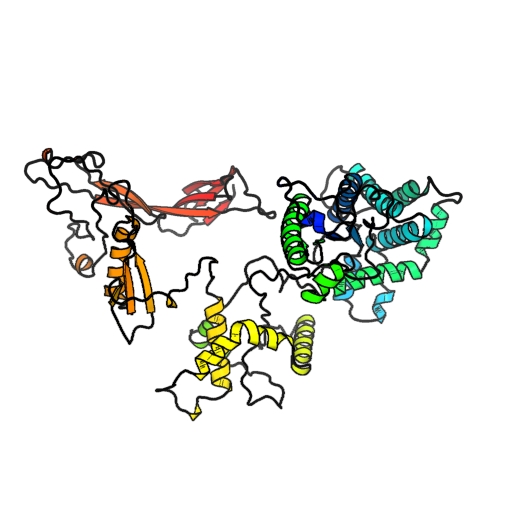U A 1 556 ? 24.834 13.359 -12.878 1.00 89.44 556 LEU A CA 1
ATOM 4486 C C . LEU A 1 556 ? 23.799 14.067 -11.999 1.00 89.44 556 LEU A C 1
ATOM 4488 O O . LEU A 1 556 ? 24.149 14.781 -11.060 1.00 89.44 556 LEU A O 1
ATOM 4492 N N . VAL A 1 557 ? 22.519 13.861 -12.283 1.00 89.62 557 VAL A N 1
ATOM 4493 C CA . VAL A 1 557 ? 21.414 14.362 -11.465 1.00 89.62 557 VAL A CA 1
ATOM 4494 C C . VAL A 1 557 ? 21.013 13.277 -10.470 1.00 89.62 557 VAL A C 1
ATOM 4496 O O . VAL A 1 557 ? 20.560 12.204 -10.865 1.00 89.62 557 VAL A O 1
ATOM 4499 N N . LEU A 1 558 ? 21.156 13.561 -9.174 1.00 88.50 558 LEU A N 1
ATOM 4500 C CA . LEU A 1 558 ? 20.461 12.806 -8.134 1.00 88.50 558 LEU A CA 1
ATOM 4501 C C . LEU A 1 558 ? 19.060 13.383 -7.969 1.00 88.50 558 LEU A C 1
ATOM 4503 O O . LEU A 1 558 ? 18.899 14.593 -7.806 1.00 88.50 558 LEU A O 1
ATOM 4507 N N . THR A 1 559 ? 18.063 12.507 -7.977 1.00 89.75 559 THR A N 1
ATOM 4508 C CA . THR A 1 559 ? 16.655 12.832 -7.743 1.00 89.75 559 THR A CA 1
ATOM 4509 C C . THR A 1 559 ? 16.114 11.979 -6.607 1.00 89.75 559 THR A C 1
ATOM 4511 O O . THR A 1 559 ? 16.538 10.835 -6.432 1.00 89.75 559 THR A O 1
ATOM 4514 N N . GLY A 1 560 ? 15.140 12.495 -5.868 1.00 90.06 560 GLY A N 1
ATOM 4515 C CA . GLY A 1 560 ? 14.479 11.727 -4.823 1.00 90.06 560 GLY A CA 1
ATOM 4516 C C . GLY A 1 560 ? 13.156 12.333 -4.386 1.00 90.06 560 GLY A C 1
ATOM 4517 O O . GLY A 1 560 ? 12.758 13.406 -4.837 1.00 90.06 560 GLY A O 1
ATOM 4518 N N . HIS A 1 561 ? 12.496 11.612 -3.486 1.00 89.75 561 HIS A N 1
ATOM 4519 C CA . HIS A 1 561 ? 11.244 12.001 -2.854 1.00 89.75 561 HIS A CA 1
ATOM 4520 C C . HIS A 1 561 ? 11.444 12.043 -1.338 1.00 89.75 561 HIS A C 1
ATOM 4522 O O . HIS A 1 561 ? 12.106 11.168 -0.775 1.00 89.75 561 HIS A O 1
ATOM 4528 N N . CYS A 1 562 ? 10.884 13.057 -0.689 1.00 86.94 562 CYS A N 1
ATOM 4529 C CA . CYS A 1 562 ? 10.848 13.202 0.762 1.00 86.94 562 CYS A CA 1
ATOM 4530 C C . CYS A 1 562 ? 9.400 13.153 1.253 1.00 86.94 562 CYS A C 1
ATOM 4532 O O . CYS A 1 562 ? 8.522 13.769 0.658 1.00 86.94 562 CYS A O 1
ATOM 4534 N N . SER A 1 563 ? 9.162 12.471 2.367 1.00 84.75 563 SER A N 1
ATOM 4535 C CA . SER A 1 563 ? 7.870 12.457 3.050 1.00 84.75 563 SER A CA 1
ATOM 4536 C C . SER A 1 563 ? 8.086 12.562 4.554 1.00 84.75 563 SER A C 1
ATOM 4538 O O . SER A 1 563 ? 9.054 12.010 5.083 1.00 84.75 563 SER A O 1
ATOM 4540 N N . GLU A 1 564 ? 7.179 13.243 5.238 1.00 84.94 564 GLU A N 1
ATOM 4541 C CA . GLU A 1 564 ? 7.081 13.225 6.693 1.00 84.94 564 GLU A CA 1
ATOM 4542 C C . GLU A 1 564 ? 6.457 11.902 7.177 1.00 84.94 564 GLU A C 1
ATOM 4544 O O . GLU A 1 564 ? 6.217 10.980 6.388 1.00 84.94 564 GLU A O 1
ATOM 4549 N N . LYS A 1 565 ? 6.244 11.765 8.494 1.00 73.19 565 LYS A N 1
ATOM 4550 C CA . LYS A 1 565 ? 5.676 10.539 9.086 1.00 73.19 565 LYS A CA 1
ATOM 4551 C C . LYS A 1 565 ? 4.262 10.250 8.587 1.00 73.19 565 LYS A C 1
ATOM 4553 O O . LYS A 1 565 ? 3.935 9.087 8.388 1.00 73.19 565 LYS A O 1
ATOM 4558 N N . ASP A 1 566 ? 3.494 11.303 8.330 1.00 66.50 566 ASP A N 1
ATOM 4559 C CA . ASP A 1 566 ? 2.104 11.246 7.873 1.00 66.50 566 ASP A CA 1
ATOM 4560 C C . ASP A 1 566 ? 2.003 11.249 6.333 1.00 66.50 566 ASP A C 1
ATOM 4562 O O . ASP A 1 566 ? 0.980 11.591 5.753 1.00 66.50 566 ASP A O 1
ATOM 4566 N N . HIS A 1 567 ? 3.098 10.878 5.655 1.00 71.50 567 HIS A N 1
ATOM 4567 C CA . HIS A 1 567 ? 3.279 10.852 4.198 1.00 71.50 567 HIS A CA 1
ATOM 4568 C C . HIS A 1 567 ? 3.204 12.200 3.457 1.00 71.50 567 HIS A C 1
ATOM 4570 O O . HIS A 1 567 ? 3.502 12.239 2.259 1.00 71.50 567 HIS A O 1
ATOM 4576 N N . ASP A 1 568 ? 2.933 13.304 4.152 1.00 81.06 568 ASP A N 1
ATOM 4577 C CA . ASP A 1 568 ? 2.951 14.644 3.567 1.00 81.06 568 ASP A CA 1
ATOM 4578 C C . ASP A 1 568 ? 4.354 15.084 3.089 1.00 81.06 568 ASP A C 1
ATOM 4580 O O . ASP A 1 568 ? 5.375 14.728 3.689 1.00 81.06 568 ASP A O 1
ATOM 4584 N N . PRO A 1 569 ? 4.452 15.861 1.994 1.00 87.25 569 PRO A N 1
ATOM 4585 C CA . PRO A 1 569 ? 5.725 16.325 1.455 1.00 87.25 569 PRO A CA 1
ATOM 4586 C C . PRO A 1 569 ? 6.246 17.563 2.219 1.00 87.25 569 PRO A C 1
ATOM 4588 O O . PRO A 1 569 ? 5.563 18.593 2.215 1.00 87.25 569 PRO A O 1
ATOM 4591 N N . PRO A 1 570 ? 7.474 17.543 2.788 1.00 90.00 570 PRO A N 1
ATOM 4592 C CA . PRO A 1 570 ? 8.025 18.639 3.596 1.00 90.00 570 PRO A CA 1
ATOM 4593 C C . PRO A 1 570 ? 8.431 19.839 2.721 1.00 90.00 570 PRO A C 1
ATOM 4595 O O . PRO A 1 570 ? 9.602 20.069 2.406 1.00 90.00 570 PRO A O 1
ATOM 4598 N N . ARG A 1 571 ? 7.437 20.598 2.252 1.00 88.94 571 ARG A N 1
ATOM 4599 C CA . ARG A 1 571 ? 7.593 21.683 1.277 1.00 88.94 571 ARG A CA 1
ATOM 4600 C C . ARG A 1 571 ? 8.513 22.784 1.807 1.00 88.94 571 ARG A C 1
ATOM 4602 O O . ARG A 1 571 ? 8.195 23.457 2.780 1.00 88.94 571 ARG A O 1
ATOM 4609 N N . GLY A 1 572 ? 9.577 23.073 1.060 1.00 90.00 572 GLY A N 1
ATOM 4610 C CA . GLY A 1 572 ? 10.521 24.143 1.390 1.00 90.00 572 GLY A CA 1
ATOM 4611 C C . GLY A 1 572 ? 11.620 23.734 2.371 1.00 90.00 572 GLY A C 1
ATOM 4612 O O . GLY A 1 572 ? 12.445 24.579 2.705 1.00 90.00 572 GLY A O 1
ATOM 4613 N N . LEU A 1 573 ? 11.682 22.460 2.778 1.00 90.38 573 LEU A N 1
ATOM 4614 C CA . LEU A 1 573 ? 12.844 21.903 3.467 1.00 90.38 573 LEU A CA 1
ATOM 4615 C C . LEU A 1 573 ? 14.099 22.081 2.597 1.00 90.38 573 LEU A C 1
ATOM 4617 O O . LEU A 1 573 ? 14.099 21.699 1.421 1.00 90.38 573 LEU A O 1
ATOM 4621 N N . GLN A 1 574 ? 15.157 22.654 3.174 1.00 92.06 574 GLN A N 1
ATOM 4622 C CA . GLN A 1 574 ? 16.442 22.839 2.504 1.00 92.06 574 GLN A CA 1
ATOM 4623 C C . GLN A 1 574 ? 17.346 21.632 2.755 1.00 92.06 574 GLN A C 1
ATOM 4625 O O . GLN A 1 574 ? 17.581 21.220 3.891 1.00 92.06 574 GLN A O 1
ATOM 4630 N N . LEU A 1 575 ? 17.849 21.056 1.666 1.00 90.62 575 LEU A N 1
ATOM 4631 C CA . LEU A 1 575 ? 18.769 19.926 1.680 1.00 90.62 575 LEU A CA 1
ATOM 4632 C C . LEU A 1 575 ? 20.127 20.400 1.168 1.00 90.62 575 LEU A C 1
ATOM 4634 O O . LEU A 1 575 ? 20.202 20.966 0.076 1.00 90.62 575 LEU A O 1
ATOM 4638 N N . ILE A 1 576 ? 21.197 20.122 1.913 1.00 89.12 576 ILE A N 1
ATOM 4639 C CA . ILE A 1 576 ? 22.576 20.372 1.480 1.00 89.12 576 ILE A CA 1
ATOM 4640 C C . ILE A 1 576 ? 23.262 19.033 1.220 1.00 89.12 576 ILE A C 1
ATOM 4642 O O . ILE A 1 576 ? 23.290 18.153 2.081 1.00 89.12 576 ILE A O 1
ATOM 4646 N N . LEU A 1 577 ? 23.879 18.892 0.051 1.00 86.56 577 LEU A N 1
ATOM 4647 C CA . LEU A 1 577 ? 24.855 17.845 -0.222 1.00 86.56 577 LEU A CA 1
ATOM 4648 C C . LEU A 1 577 ? 26.267 18.381 0.017 1.00 86.56 577 LEU A C 1
ATOM 4650 O O . LEU A 1 577 ? 26.628 19.461 -0.453 1.00 86.56 577 LEU A O 1
ATOM 4654 N N . GLY A 1 578 ? 27.089 17.585 0.697 1.00 84.69 578 GLY A N 1
ATOM 4655 C CA . GLY A 1 578 ? 28.506 17.856 0.904 1.00 84.69 578 GLY A CA 1
ATOM 4656 C C . GLY A 1 578 ? 29.348 16.585 0.893 1.00 84.69 578 GLY A C 1
ATOM 4657 O O . GLY A 1 578 ? 28.834 15.470 0.880 1.00 84.69 578 GLY A O 1
ATOM 4658 N N . THR A 1 579 ? 30.665 16.742 0.929 1.00 83.81 579 THR A N 1
ATOM 4659 C CA . THR A 1 579 ? 31.612 15.663 1.250 1.00 83.81 579 THR A CA 1
ATOM 4660 C C . THR A 1 579 ? 32.214 15.916 2.631 1.00 83.81 579 THR A C 1
ATOM 4662 O O . THR A 1 579 ? 32.125 17.022 3.165 1.00 83.81 579 THR A O 1
ATOM 4665 N N . LYS A 1 580 ? 32.920 14.930 3.199 1.00 80.06 580 LYS A N 1
ATOM 4666 C CA . LYS A 1 580 ? 33.675 15.118 4.456 1.00 80.06 580 LYS A CA 1
ATOM 4667 C C . LYS A 1 580 ? 34.722 16.242 4.383 1.00 80.06 580 LYS A C 1
ATOM 4669 O O . LYS A 1 580 ? 35.105 16.774 5.417 1.00 80.06 580 LYS A O 1
ATOM 4674 N N . THR A 1 581 ? 35.197 16.577 3.182 1.00 82.62 581 THR A N 1
ATOM 4675 C CA . THR A 1 581 ? 36.179 17.643 2.923 1.00 82.62 581 THR A CA 1
ATOM 4676 C C . THR A 1 581 ? 35.540 18.993 2.596 1.00 82.62 581 THR A C 1
ATOM 4678 O O . THR A 1 581 ? 36.143 20.027 2.863 1.00 82.62 581 THR A O 1
ATOM 4681 N N . SER A 1 582 ? 34.330 18.998 2.035 1.00 82.12 582 SER A N 1
ATOM 4682 C CA . SER A 1 582 ? 33.584 20.198 1.645 1.00 82.12 582 SER A CA 1
ATOM 4683 C C . SER A 1 582 ? 32.103 20.015 2.018 1.00 82.12 582 SER A C 1
ATOM 4685 O O . SER A 1 582 ? 31.335 19.483 1.213 1.00 82.12 582 SER A O 1
ATOM 4687 N N . PRO A 1 583 ? 31.681 20.401 3.238 1.00 81.25 583 PRO A N 1
ATOM 4688 C CA . PRO A 1 583 ? 30.359 20.054 3.774 1.00 81.25 583 PRO A CA 1
ATOM 4689 C C . PRO A 1 583 ? 29.185 20.756 3.073 1.00 81.25 583 PRO A C 1
ATOM 4691 O O . PRO A 1 583 ? 28.042 20.374 3.290 1.00 81.25 583 PRO A O 1
ATOM 4694 N N . HIS A 1 584 ? 29.458 21.746 2.223 1.00 85.38 584 HIS A N 1
ATOM 4695 C CA . HIS A 1 584 ? 28.472 22.437 1.402 1.00 85.38 584 HIS A CA 1
ATOM 4696 C C . HIS A 1 584 ? 28.985 22.464 -0.046 1.00 85.38 584 HIS A C 1
ATOM 4698 O O . HIS A 1 584 ? 29.979 23.131 -0.334 1.00 85.38 584 HIS A O 1
ATOM 4704 N N . LEU A 1 585 ? 28.358 21.680 -0.927 1.00 83.62 585 LEU A N 1
ATOM 4705 C CA . LEU A 1 585 ? 28.648 21.623 -2.367 1.00 83.62 585 LEU A CA 1
ATOM 4706 C C . LEU A 1 585 ? 27.470 22.131 -3.197 1.00 83.62 585 LEU A C 1
ATOM 4708 O O . LEU A 1 585 ? 27.663 22.949 -4.089 1.00 83.62 585 LEU A O 1
ATOM 4712 N N . VAL A 1 586 ? 26.273 21.613 -2.917 1.00 86.00 586 VAL A N 1
ATOM 4713 C CA . VAL A 1 586 ? 25.036 21.916 -3.647 1.00 86.00 586 VAL A CA 1
ATOM 4714 C C . VAL A 1 586 ? 23.882 21.927 -2.657 1.00 86.00 586 VAL A C 1
ATOM 4716 O O . VAL A 1 586 ? 23.764 21.010 -1.843 1.00 86.00 586 VAL A O 1
ATOM 4719 N N . ASP A 1 587 ? 23.019 22.929 -2.754 1.00 89.31 587 ASP A N 1
ATOM 4720 C CA . ASP A 1 587 ? 21.758 23.009 -2.035 1.00 89.31 587 ASP A CA 1
ATOM 4721 C C . ASP A 1 587 ? 20.553 22.841 -2.976 1.00 89.31 587 ASP A C 1
ATOM 4723 O O . ASP A 1 587 ? 20.627 23.037 -4.191 1.00 89.31 587 ASP A O 1
ATOM 4727 N N . THR A 1 588 ? 19.425 22.405 -2.419 1.00 91.75 588 THR A N 1
ATOM 4728 C CA . THR A 1 588 ? 18.143 22.328 -3.129 1.00 91.75 588 THR A CA 1
ATOM 4729 C C . THR A 1 588 ? 16.988 22.430 -2.134 1.00 91.75 588 THR A C 1
ATOM 4731 O O . THR A 1 588 ? 17.170 22.219 -0.933 1.00 91.75 588 THR A O 1
ATOM 4734 N N . LEU A 1 589 ? 15.790 22.732 -2.632 1.00 92.56 589 LEU A N 1
ATOM 4735 C CA . LEU A 1 589 ? 14.566 22.798 -1.832 1.00 92.56 589 LEU A CA 1
ATOM 4736 C C . LEU A 1 589 ? 13.622 21.659 -2.219 1.00 92.56 589 LEU A C 1
ATOM 4738 O O . LEU A 1 589 ? 13.417 21.390 -3.405 1.00 92.56 589 LEU A O 1
ATOM 4742 N N . VAL A 1 590 ? 13.003 21.033 -1.220 1.00 92.25 590 VAL A N 1
ATOM 4743 C CA . VAL A 1 590 ? 11.952 20.032 -1.432 1.00 92.25 590 VAL A CA 1
ATOM 4744 C C . VAL A 1 590 ? 10.694 20.702 -1.992 1.00 92.25 590 VAL A C 1
ATOM 4746 O O . VAL A 1 590 ? 10.142 21.642 -1.410 1.00 92.25 590 VAL A O 1
ATOM 4749 N N . MET A 1 591 ? 10.226 20.211 -3.140 1.00 90.19 591 MET A N 1
ATOM 4750 C CA . MET A 1 591 ? 9.018 20.697 -3.803 1.00 90.19 591 MET A CA 1
ATOM 4751 C C . MET A 1 591 ? 7.753 20.105 -3.173 1.00 90.19 591 MET A C 1
ATOM 4753 O O . MET A 1 591 ? 7.752 18.977 -2.693 1.00 90.19 591 MET A O 1
ATOM 4757 N N . ALA A 1 592 ? 6.638 20.838 -3.253 1.00 87.12 592 ALA A N 1
ATOM 4758 C CA . ALA A 1 592 ? 5.336 20.358 -2.776 1.00 87.12 592 ALA A CA 1
ATOM 4759 C C . ALA A 1 592 ? 4.845 19.101 -3.522 1.00 87.12 592 ALA A C 1
ATOM 4761 O O . ALA A 1 592 ? 4.144 18.271 -2.956 1.00 87.12 592 ALA A O 1
ATOM 4762 N N . ASN A 1 593 ? 5.209 18.944 -4.797 1.00 86.69 593 ASN A N 1
ATOM 4763 C CA . ASN A 1 593 ? 4.767 17.813 -5.606 1.00 86.69 593 ASN A CA 1
ATOM 4764 C C . ASN A 1 593 ? 5.583 16.567 -5.236 1.00 86.69 593 ASN A C 1
ATOM 4766 O O . ASN A 1 593 ? 6.766 16.493 -5.570 1.00 86.69 593 ASN A O 1
ATOM 4770 N N . LEU A 1 594 ? 4.948 15.599 -4.563 1.00 84.25 594 LEU A N 1
ATOM 4771 C CA . LEU A 1 594 ? 5.544 14.314 -4.156 1.00 84.25 594 LEU A CA 1
ATOM 4772 C C . LEU A 1 594 ? 6.854 14.453 -3.352 1.00 84.25 594 LEU A C 1
ATOM 4774 O O . LEU A 1 594 ? 7.702 13.564 -3.402 1.00 84.25 594 LEU A O 1
ATOM 4778 N N . GLY A 1 595 ? 7.074 15.593 -2.688 1.00 87.69 595 GLY A N 1
ATOM 4779 C CA . GLY A 1 595 ? 8.317 15.870 -1.965 1.00 87.69 595 GLY A CA 1
ATOM 4780 C C . GLY A 1 595 ? 9.563 15.807 -2.850 1.00 87.69 595 GLY A C 1
ATOM 4781 O O . GLY A 1 595 ? 10.631 15.416 -2.379 1.00 87.69 595 GLY A O 1
ATOM 4782 N N . TYR A 1 596 ? 9.419 16.103 -4.143 1.00 92.38 596 TYR A N 1
ATOM 4783 C CA . TYR A 1 596 ? 10.485 15.926 -5.120 1.00 92.38 596 TYR A CA 1
ATOM 4784 C C . TYR A 1 596 ? 11.648 16.894 -4.879 1.00 92.38 596 TYR A C 1
ATOM 4786 O O . TYR A 1 596 ? 11.447 18.094 -4.676 1.00 92.38 596 TYR A O 1
ATOM 4794 N N . TRP A 1 597 ? 12.872 16.385 -4.976 1.00 91.44 597 TRP A N 1
ATOM 4795 C CA . TRP A 1 597 ? 14.100 17.175 -4.950 1.00 91.44 597 TRP A CA 1
ATOM 4796 C C . TRP A 1 597 ? 15.092 16.680 -6.006 1.00 91.44 597 TRP A C 1
ATOM 4798 O O . TRP A 1 597 ? 15.062 15.520 -6.422 1.00 91.44 597 TRP A O 1
ATOM 4808 N N . LYS A 1 598 ? 15.988 17.574 -6.443 1.00 90.75 598 LYS A N 1
ATOM 4809 C CA . LYS A 1 598 ? 17.065 17.257 -7.392 1.00 90.75 598 LYS A CA 1
ATOM 4810 C C . LYS A 1 598 ? 18.359 18.005 -7.073 1.00 90.75 598 LYS A C 1
ATOM 4812 O O . LYS A 1 598 ? 18.305 19.164 -6.661 1.00 90.75 598 LYS A O 1
ATOM 4817 N N . MET A 1 599 ? 19.503 17.365 -7.304 1.00 89.88 599 MET A N 1
ATOM 4818 C CA . MET A 1 599 ? 20.851 17.913 -7.093 1.00 89.88 599 MET A CA 1
ATOM 4819 C C . MET A 1 599 ? 21.798 17.488 -8.226 1.00 89.88 599 MET A C 1
ATOM 4821 O O . MET A 1 599 ? 21.726 16.350 -8.687 1.00 89.88 599 MET A O 1
ATOM 4825 N N . LYS A 1 600 ? 22.713 18.373 -8.649 1.00 88.44 600 LYS A N 1
ATOM 4826 C CA . LYS A 1 600 ? 23.838 18.014 -9.534 1.00 88.44 600 LYS A CA 1
ATOM 4827 C C . LYS A 1 600 ? 24.961 17.370 -8.712 1.00 88.44 600 LYS A C 1
ATOM 4829 O O . LYS A 1 600 ? 25.307 17.892 -7.656 1.00 88.44 600 LYS A O 1
ATOM 4834 N N . VAL A 1 601 ? 25.555 16.279 -9.196 1.00 84.69 601 VAL A N 1
ATOM 4835 C CA . VAL A 1 601 ? 26.609 15.522 -8.500 1.00 84.69 601 VAL A CA 1
ATOM 4836 C C . VAL A 1 601 ? 27.656 14.995 -9.483 1.00 84.69 601 VAL A C 1
ATOM 4838 O O . VAL A 1 601 ? 27.327 14.334 -10.466 1.00 84.69 601 VAL A O 1
ATOM 4841 N N . CYS A 1 602 ? 28.934 15.223 -9.179 1.00 73.56 602 CYS A N 1
ATOM 4842 C CA . CYS A 1 602 ? 30.062 14.533 -9.817 1.00 73.56 602 CYS A CA 1
ATOM 4843 C C . CYS A 1 602 ? 30.465 13.308 -8.975 1.00 73.56 602 CYS A C 1
ATOM 4845 O O . CYS A 1 602 ? 30.205 13.282 -7.774 1.00 73.56 602 CYS A O 1
ATOM 4847 N N . SER A 1 603 ? 31.109 12.308 -9.588 1.00 60.38 603 SER A N 1
ATOM 4848 C CA . SER A 1 603 ? 31.233 10.894 -9.155 1.00 60.38 603 SER A CA 1
ATOM 4849 C C . SER A 1 603 ? 31.997 10.575 -7.844 1.00 60.38 603 SER A C 1
ATOM 4851 O O . SER A 1 603 ? 32.716 9.579 -7.766 1.00 60.38 603 SER A O 1
ATOM 4853 N N . SER A 1 604 ? 31.870 11.400 -6.808 1.00 58.31 604 SER A N 1
ATOM 4854 C CA . SER A 1 604 ? 32.471 11.238 -5.480 1.00 58.31 604 SER A CA 1
ATOM 4855 C C . SER A 1 604 ? 31.420 10.860 -4.426 1.00 58.31 604 SER A C 1
ATOM 4857 O O . SER A 1 604 ? 30.239 11.168 -4.576 1.00 58.31 604 SER A O 1
ATOM 4859 N N . LEU A 1 605 ? 31.837 10.190 -3.344 1.00 55.44 605 LEU A N 1
ATOM 4860 C CA . LEU A 1 605 ? 30.939 9.853 -2.233 1.00 55.44 605 LEU A CA 1
ATOM 4861 C C . LEU A 1 605 ? 30.599 11.097 -1.397 1.00 55.44 605 LEU A C 1
ATOM 4863 O O . LEU A 1 605 ? 31.458 11.628 -0.689 1.00 55.44 605 LEU A O 1
ATOM 4867 N N . GLY A 1 606 ? 29.333 11.513 -1.447 1.00 59.81 606 GLY A N 1
ATOM 4868 C CA . GLY A 1 606 ? 28.774 12.591 -0.631 1.00 59.81 606 GLY A CA 1
ATOM 4869 C C . GLY A 1 606 ? 27.913 12.106 0.542 1.00 59.81 606 GLY A C 1
ATOM 4870 O O . GLY A 1 606 ? 27.549 10.936 0.646 1.00 59.81 606 GLY A O 1
ATOM 4871 N N . SER A 1 607 ? 27.572 13.046 1.416 1.00 60.25 607 SER A N 1
ATOM 4872 C CA . SER A 1 607 ? 26.626 12.923 2.525 1.00 60.25 607 SER A CA 1
ATOM 4873 C C . SER A 1 607 ? 25.631 14.081 2.459 1.00 60.25 607 SER A C 1
ATOM 4875 O O . SER A 1 607 ? 26.050 15.233 2.328 1.00 60.25 607 SER A O 1
ATOM 4877 N N . ILE A 1 608 ? 24.337 13.779 2.556 1.00 64.31 608 ILE A N 1
ATOM 4878 C CA . ILE A 1 608 ? 23.263 14.780 2.601 1.00 64.31 608 ILE A CA 1
ATOM 4879 C C . ILE A 1 608 ? 23.016 15.167 4.062 1.00 64.31 608 ILE A C 1
ATOM 4881 O O . ILE A 1 608 ? 22.973 14.298 4.934 1.00 64.31 608 ILE A O 1
ATOM 4885 N N . VAL A 1 609 ? 22.865 16.463 4.321 1.00 64.81 609 VAL A N 1
ATOM 4886 C CA . VAL A 1 609 ? 22.600 17.047 5.639 1.00 64.81 609 VAL A CA 1
ATOM 4887 C C . VAL A 1 609 ? 21.367 17.950 5.534 1.00 64.81 609 VAL A C 1
ATOM 4889 O O . VAL A 1 609 ? 21.212 18.689 4.560 1.00 64.81 609 VAL A O 1
ATOM 4892 N N . LEU A 1 610 ? 20.479 17.856 6.525 1.00 63.34 610 LEU A N 1
ATOM 4893 C CA . LEU A 1 610 ? 19.334 18.757 6.688 1.00 63.34 610 LEU A CA 1
ATOM 4894 C C . LEU A 1 610 ? 19.815 20.071 7.314 1.00 63.34 610 LEU A C 1
ATOM 4896 O O . LEU A 1 610 ? 20.653 20.026 8.219 1.00 63.34 610 LEU A O 1
ATOM 4900 N N . GLN A 1 611 ? 19.299 21.205 6.839 1.00 55.53 611 GLN A N 1
ATOM 4901 C CA . GLN A 1 611 ? 19.591 22.528 7.401 1.00 55.53 611 GLN A CA 1
ATOM 4902 C C . GLN A 1 611 ? 18.513 22.982 8.391 1.00 55.53 611 GLN A C 1
ATOM 4904 O O . GLN A 1 611 ? 17.323 22.728 8.105 1.00 55.53 611 GLN A O 1
#

pLDDT: mean 78.61, std 13.85, range [24.8, 94.94]

Sequence (611 aa):
MTTVCMWEVYAGESDMFRVDFRSTHVHYLNNLEEDGKYKWWRNNLNEILVPVFPGQLRQIRKKLFHAVFVLDPATTFGLESIDMIISLYKNSFPVRFGALLFSSKYITYLENHSTKEDRDKFKDDMSDMIIRLFSYIKGNYGIEMAFKFLSNVNKLHIESDDDADDAHLELHRVESAFVETILPKVKSPPQEILLKLKKGPELKELSQESSKTVFKLGLSKIQCSLLMNGLFIDPAEEALLNALNDETQRLQEQVYFGQIKSHTDVLDKLLSEAGIQHYNPQIICDNKPRFISLAMFTFGEASILNGINYLHSPRIIDDLKPVTHLFSVDITLAIGIKLLRQGFNYLIEGSKDARVELKKRTKHIVEIIEEVKWEDVDPDMLTRKFISDIVMYVSSSMSMIERSSESARFEVLSAQHSAIILNNENSSIHIDAVLDPLCPTSQKLSGILRVLWKYIQPNMRIMLNPMSSLVDLPLKNYYRYVVPSMDDFRNTDSSINGPKAFFANMPLSKTLTMNLDVPEPWLVEPVLTVHDLDNIMIENLSDTRTLQAAFELEALVLTGHCSEKDHDPPRGLQLILGTKTSPHLVDTLVMANLGYWKMKVCSSLGSIVLQ

Organism: Pisum sativum (NCBI:txid3888)